Protein 3I1I (pdb70)

InterPro domains:
  IPR000073 Alpha/beta hydrolase fold-1 [PF00561] (41-204)
  IPR008220 Homoserine/serine acetyltransferase MetX-like [MF_00296] (1-367)
  IPR008220 Homoserine/serine acetyltransferase MetX-like [PIRSF000443] (2-372)
  IPR008220 Homoserine/serine acetyltransferase MetX-like [PTHR32268] (7-368)
  IPR029058 Alpha/Beta hydrolase fold [G3DSA:3.40.50.1820] (1-374)
  IPR029058 Alpha/Beta hydrolase fold [SSF53474] (4-368)

Solvent-accessible surface area: 32864 Å² total

Organism: Bacillus anthracis (NCBI:txid1392)

CATH classification: 3.40.50.1820

Nearest PDB structures (foldseek):
  3i1i-assembly1_A  TM=1.002E+00  e=4.577E-73  Bacillus anthracis str. 'Ames Ancestor'
  5jkj-assembly1_B  TM=9.603E-01  e=3.642E-36  uncultured bacterium
  5jkf-assembly1_B  TM=9.586E-01  e=5.225E-36  uncultured bacterium
  2pl5-assembly1_A-2  TM=8.629E-01  e=4.600E-28  Leptospira interrogans
  5w8p-assembly1_B  TM=8.688E-01  e=3.503E-26  Mycobacteroides abscessus ATCC 19977

Sequence (711 aa):
QQIVKKEKFILKEYTFEENGRTIPVQGYETYGTLNRRERSNVILICHYFSATSHAAGKYTAHDEESGWWDGLIGPGKAIDTNQYFVICTDNLCNVQVKNPHVITTGPKSINPKTGDEYADFPVFTFLDVARQCELIKDGIARLHAVGPSAGGIAQQWAVHYPHVERIGVITNPQNPIITSVNVAQNAIEAIRLDPSWKGGKYGEEQPKGLQLANRFNAFDEHFYETTYPRNSIEVEEPYEKVSSLTSFEKEINKLTYRRSIELVDANSWYTAKAVLLHDIAHGFSSLEEEALSNVEANVLIPCKQDLLQPSRYNYKKVDLLQKQGKYAEEVYEIESINGHAGVFDIHHLFEKKVYEEFLNRKVSSFQIVKKEKFILKEYTFENGRTIPVQGYETYGTLNRRERSNVILICHYFSATSHAAGKYTAHDEESGWWDGLIGPGKAIDTNQYFVICTDNLCNVQVKNPHVITTGPKSINPKTGDEYADFPVFTFLDVARQCELIKDGIARLHAVGPSAGGIAQQWAVHYPHVERIGVITNPQNPIITSVNVAQNAIEAIRLDPSWKGGKYGEEQPKGLQLANRFNAFDEHFYETTYPRNSIEVEEPYEKVSSLTSFEKEINKLTYRSIELVDANSWYTAKAVLLHDIAHGFSSSLEEALSNVEANVLIPCKQDLLQPSRYNYKVDLLQKQGKYAEVYEIESINGHAGVFDIHHLFEKKVYEFLNRKVSS

Structure (mmCIF, N/CA/C/O backbone):
data_3I1I
#
_entry.id   3I1I
#
_cell.length_a   123.221
_cell.length_b   123.221
_cell.length_c   295.169
_cell.angle_alpha   90.000
_cell.angle_beta   90.000
_cell.angle_gamma   120.000
#
_symmetry.space_group_name_H-M   'P 61 2 2'
#
loop_
_entity.id
_entity.type
_entity.pdbx_description
1 polymer 'Homoserine O-acetyltransferase'
2 non-polymer 'PHOSPHATE ION'
3 non-polymer 'ACETATE ION'
4 non-polymer GLYCEROL
5 water water
#
loop_
_atom_site.group_PDB
_atom_site.id
_atom_site.type_symbol
_atom_site.label_atom_id
_atom_site.label_alt_id
_atom_site.label_comp_id
_atom_site.label_asym_id
_atom_site.label_entity_id
_atom_site.label_seq_id
_atom_site.pdbx_PDB_ins_code
_atom_site.Cartn_x
_atom_site.Cartn_y
_atom_site.Cartn_z
_atom_site.occupancy
_atom_site.B_iso_or_equiv
_atom_site.auth_seq_id
_atom_site.auth_comp_id
_atom_site.auth_asym_id
_atom_site.auth_atom_id
_atom_site.pdbx_PDB_model_num
ATOM 9 N N . GLN A 1 5 ? 5.466 86.465 34.885 1.00 49.09 2 GLN A N 1
ATOM 10 C CA A GLN A 1 5 ? 4.213 86.127 35.558 0.50 48.55 2 GLN A CA 1
ATOM 11 C CA B GLN A 1 5 ? 4.216 86.067 35.521 0.50 48.56 2 GLN A CA 1
ATOM 12 C C . GLN A 1 5 ? 3.045 86.571 34.688 1.00 47.73 2 GLN A C 1
ATOM 13 O O . GLN A 1 5 ? 3.148 87.571 33.975 1.00 47.64 2 GLN A O 1
ATOM 24 N N . ILE A 1 6 ? 1.933 85.851 34.751 1.00 45.97 3 ILE A N 1
ATOM 25 C CA . ILE A 1 6 ? 0.742 86.269 34.044 1.00 44.33 3 ILE A CA 1
ATOM 26 C C . ILE A 1 6 ? 0.399 87.703 34.427 1.00 42.88 3 ILE A C 1
ATOM 27 O O . ILE A 1 6 ? 0.555 88.097 35.584 1.00 43.59 3 ILE A O 1
ATOM 32 N N . VAL A 1 7 ? -0.028 88.480 33.437 1.00 40.38 4 VAL A N 1
ATOM 33 C CA . VAL A 1 7 ? -0.222 89.901 33.587 1.00 38.26 4 VAL A CA 1
ATOM 34 C C . VAL A 1 7 ? -1.663 90.210 33.969 1.00 37.55 4 VAL A C 1
ATOM 35 O O . VAL A 1 7 ? -2.599 89.631 33.439 1.00 36.46 4 VAL A O 1
ATOM 39 N N . LYS A 1 8 ? -1.830 91.169 34.862 1.00 37.05 5 LYS A N 1
ATOM 40 C CA . LYS A 1 8 ? -3.143 91.534 35.341 1.00 37.54 5 LYS A CA 1
ATOM 41 C C . LYS A 1 8 ? -3.517 92.885 34.767 1.00 35.71 5 LYS A C 1
ATOM 42 O O . LYS A 1 8 ? -2.745 93.819 34.862 1.00 36.51 5 LYS A O 1
ATOM 48 N N . LYS A 1 9 ? -4.685 92.994 34.166 1.00 33.96 6 LYS A N 1
ATOM 49 C CA . LYS A 1 9 ? -5.158 94.276 33.697 1.00 33.30 6 LYS A CA 1
ATOM 50 C C . LYS A 1 9 ? -5.671 95.081 34.882 1.00 33.03 6 LYS A C 1
ATOM 51 O O . LYS A 1 9 ? -6.361 94.548 35.735 1.00 32.97 6 LYS A O 1
ATOM 57 N N . GLU A 1 10 ? -5.325 96.353 34.937 1.00 32.79 7 GLU A N 1
ATOM 58 C CA . GLU A 1 10 ? -5.863 97.263 35.944 1.00 33.38 7 GLU A CA 1
ATOM 59 C C . GLU A 1 10 ? -6.623 98.380 35.254 1.00 33.19 7 GLU A C 1
ATOM 60 O O . GLU A 1 10 ? -6.618 98.508 34.010 1.00 32.34 7 GLU A O 1
ATOM 66 N N . LYS A 1 11 ? -7.232 99.223 36.079 1.00 32.82 8 LYS A N 1
ATOM 67 C CA . LYS A 1 11 ? -8.087 100.291 35.597 1.00 33.04 8 LYS A CA 1
ATOM 68 C C . LYS A 1 11 ? -7.822 101.570 36.392 1.00 32.05 8 LYS A C 1
ATOM 69 O O . LYS A 1 11 ? -7.778 101.534 37.607 1.00 32.88 8 LYS A O 1
ATOM 75 N N . PHE A 1 12 ? -7.636 102.689 35.707 1.00 31.23 9 PHE A N 1
ATOM 76 C CA . PHE A 1 12 ? -7.506 103.992 36.332 1.00 30.34 9 PHE A CA 1
ATOM 77 C C . PHE A 1 12 ? -8.636 104.886 35.850 1.00 30.50 9 PHE A C 1
ATOM 78 O O . PHE A 1 12 ? -8.944 104.915 34.658 1.00 31.02 9 PHE A O 1
ATOM 86 N N . ILE A 1 13 ? -9.253 105.606 36.777 1.00 30.56 10 ILE A N 1
ATOM 87 C CA . ILE A 1 13 ? -10.405 106.471 36.509 1.00 30.30 10 ILE A CA 1
ATOM 88 C C . ILE A 1 13 ? -10.119 107.892 36.920 1.00 30.26 10 ILE A C 1
ATOM 89 O O . ILE A 1 13 ? -9.423 108.120 37.898 1.00 29.58 10 ILE A O 1
ATOM 94 N N . LEU A 1 14 ? -10.633 108.841 36.148 1.00 30.66 11 LEU A N 1
ATOM 95 C CA . LEU A 1 14 ? -10.728 110.234 36.579 1.00 30.94 11 LEU A CA 1
ATOM 96 C C . LEU A 1 14 ? -12.187 110.653 36.446 1.00 31.11 11 LEU A C 1
ATOM 97 O O . LEU A 1 14 ? -12.847 110.390 35.449 1.00 30.72 11 LEU A O 1
ATOM 102 N N . LYS A 1 15 ? -12.697 111.249 37.510 1.00 31.57 12 LYS A N 1
ATOM 103 C CA . LYS A 1 15 ? -14.093 111.612 37.584 1.00 31.52 12 LYS A CA 1
ATOM 104 C C . LYS A 1 15 ? -14.350 112.762 36.630 1.00 31.02 12 LYS A C 1
ATOM 105 O O . LYS A 1 15 ? -15.421 112.853 36.039 1.00 30.12 12 LYS A O 1
ATOM 111 N N . GLU A 1 16 ? -13.367 113.644 36.528 1.00 30.90 13 GLU A N 1
ATOM 112 C CA . GLU A 1 16 ? -13.370 114.682 35.533 1.00 31.76 13 GLU A CA 1
ATOM 113 C C . GLU A 1 16 ? -11.953 114.898 35.025 1.00 31.65 13 GLU A C 1
ATOM 114 O O . GLU A 1 16 ? -11.033 115.104 35.824 1.00 32.33 13 GLU A O 1
ATOM 120 N N . TYR A 1 17 ? -11.779 114.858 33.706 1.00 30.86 14 TYR A N 1
ATOM 121 C CA . TYR A 1 17 ? -10.539 115.262 33.088 1.00 29.90 14 TYR A CA 1
ATOM 122 C C . TYR A 1 17 ? -10.797 116.419 32.087 1.00 30.11 14 TYR A C 1
ATOM 123 O O . TYR A 1 17 ? -11.719 116.378 31.280 1.00 29.98 14 TYR A O 1
ATOM 132 N N . THR A 1 18 ? -9.976 117.458 32.146 1.00 29.84 15 THR A N 1
ATOM 133 C CA . THR A 1 18 ? -10.086 118.547 31.191 1.00 30.18 15 THR A CA 1
ATOM 134 C C . THR A 1 18 ? -9.087 118.393 30.049 1.00 30.49 15 THR A C 1
ATOM 135 O O . THR A 1 18 ? -7.871 118.406 30.245 1.00 30.84 15 THR A O 1
ATOM 139 N N . PHE A 1 19 ? -9.626 118.241 28.853 1.00 30.56 16 PHE A N 1
ATOM 140 C CA . PHE A 1 19 ? -8.823 118.065 27.643 1.00 30.29 16 PHE A CA 1
ATOM 141 C C . PHE A 1 19 ? -8.151 119.396 27.268 1.00 30.57 16 PHE A C 1
ATOM 142 O O . PHE A 1 19 ? -8.599 120.510 27.685 1.00 30.15 16 PHE A O 1
ATOM 150 N N . GLU A 1 20 ? -7.108 119.288 26.452 1.00 30.51 17 GLU A N 1
ATOM 151 C CA A GLU A 1 20 ? -6.358 120.453 26.013 0.50 31.14 17 GLU A CA 1
ATOM 152 C CA B GLU A 1 20 ? -6.360 120.470 26.036 0.50 31.19 17 GLU A CA 1
ATOM 153 C C . GLU A 1 20 ? -7.251 121.488 25.311 1.00 31.22 17 GLU A C 1
ATOM 154 O O . GLU A 1 20 ? -6.986 122.688 25.373 1.00 30.91 17 GLU A O 1
ATOM 165 N N . ASN A 1 21 ? -8.326 121.029 24.652 1.00 31.15 18 ASN A N 1
ATOM 166 C CA . ASN A 1 21 ? -9.283 121.967 24.036 1.00 30.93 18 ASN A CA 1
ATOM 167 C C . ASN A 1 21 ? -10.343 122.479 24.996 1.00 30.86 18 ASN A C 1
ATOM 168 O O . ASN A 1 21 ? -11.257 123.189 24.592 1.00 30.83 18 ASN A O 1
ATOM 173 N N . GLY A 1 22 ? -10.245 122.108 26.263 1.00 30.99 19 GLY A N 1
ATOM 174 C CA . GLY A 1 22 ? -11.102 122.690 27.262 1.00 30.14 19 GLY A CA 1
ATOM 175 C C . GLY A 1 22 ? -12.311 121.878 27.590 1.00 30.19 19 GLY A C 1
ATOM 176 O O . GLY A 1 22 ? -13.009 122.220 28.522 1.00 31.05 19 GLY A O 1
ATOM 177 N N . ARG A 1 23 ? -12.599 120.815 26.856 1.00 29.71 20 ARG A N 1
ATOM 178 C CA . ARG A 1 23 ? -13.751 119.981 27.194 1.00 29.94 20 ARG A CA 1
ATOM 179 C C . ARG A 1 23 ? -13.465 119.163 28.491 1.00 30.24 20 ARG A C 1
ATOM 180 O O . ARG A 1 23 ? -12.343 118.673 28.677 1.00 30.45 20 ARG A O 1
ATOM 188 N N . THR A 1 24 ? -14.459 119.042 29.388 1.00 29.48 21 THR A N 1
ATOM 189 C CA . THR A 1 24 ? -14.281 118.283 30.624 1.00 28.98 21 THR A CA 1
ATOM 190 C C . THR A 1 24 ? -15.262 117.120 30.682 1.00 28.87 21 THR A C 1
ATOM 191 O O . THR A 1 24 ? -16.461 117.337 30.606 1.00 30.19 21 THR A O 1
ATOM 195 N N . ILE A 1 25 ? -14.756 115.886 30.764 1.00 27.55 22 ILE A N 1
ATOM 196 C CA . ILE A 1 25 ? -15.611 114.717 30.876 1.00 26.84 22 ILE A CA 1
ATOM 197 C C . ILE A 1 25 ? -14.911 113.707 31.789 1.00 26.97 22 ILE A C 1
ATOM 198 O O . ILE A 1 25 ? -13.713 113.822 32.025 1.00 26.89 22 ILE A O 1
ATOM 203 N N . PRO A 1 26 ? -15.663 112.759 32.360 1.00 26.81 23 PRO A N 1
ATOM 204 C CA . PRO A 1 26 ? -15.027 111.604 33.004 1.00 26.25 23 PRO A CA 1
ATOM 205 C C . PRO A 1 26 ? -14.290 110.705 31.989 1.00 26.11 23 PRO A C 1
ATOM 206 O O . PRO A 1 26 ? -14.782 110.467 30.878 1.00 24.44 23 PRO A O 1
ATOM 210 N N . VAL A 1 27 ? -13.152 110.173 32.412 1.00 26.00 24 VAL A N 1
ATOM 211 C CA . VAL A 1 27 ? -12.361 109.268 31.588 1.00 26.24 24 VAL A CA 1
ATOM 212 C C . VAL A 1 27 ? -11.880 108.074 32.415 1.00 26.98 24 VAL A C 1
ATOM 213 O O . VAL A 1 27 ? -11.746 108.172 33.631 1.00 27.45 24 VAL A O 1
ATOM 217 N N . GLN A 1 28 ? -11.617 106.964 31.738 1.00 27.04 25 GLN A N 1
ATOM 218 C CA . GLN A 1 28 ? -10.965 105.797 32.326 1.00 27.18 25 GLN A CA 1
ATOM 219 C C . GLN A 1 28 ? -9.852 105.360 31.379 1.00 27.05 25 GLN A C 1
ATOM 220 O O . GLN A 1 28 ? -9.850 105.708 30.211 1.00 26.51 25 GLN A O 1
ATOM 234 N N . GLY A 1 30 ? -7.207 101.820 30.882 1.00 23.88 27 GLY A N 1
ATOM 235 C CA . GLY A 1 30 ? -6.660 100.547 31.320 1.00 23.91 27 GLY A CA 1
ATOM 236 C C . GLY A 1 30 ? -5.164 100.635 31.431 1.00 23.12 27 GLY A C 1
ATOM 237 O O . GLY A 1 30 ? -4.567 101.463 30.799 1.00 23.71 27 GLY A O 1
ATOM 238 N N . TYR A 1 31 ? -4.545 99.795 32.239 1.00 22.95 28 TYR A N 1
ATOM 239 C CA . TYR A 1 31 ? -3.088 99.716 32.221 1.00 22.85 28 TYR A CA 1
ATOM 240 C C . TYR A 1 31 ? -2.638 98.392 32.778 1.00 22.92 28 TYR A C 1
ATOM 241 O O . TYR A 1 31 ? -3.453 97.611 33.275 1.00 23.49 28 TYR A O 1
ATOM 250 N N . GLU A 1 32 ? -1.342 98.138 32.684 1.00 21.65 29 GLU A N 1
ATOM 251 C CA . GLU A 1 32 ? -0.803 96.916 33.204 1.00 21.73 29 GLU A CA 1
ATOM 252 C C . GLU A 1 32 ? 0.656 97.162 33.484 1.00 21.95 29 GLU A C 1
ATOM 253 O O . GLU A 1 32 ? 1.218 98.080 32.914 1.00 22.42 29 GLU A O 1
ATOM 259 N N . THR A 1 33 ? 1.254 96.374 34.378 1.00 22.42 30 THR A N 1
ATOM 260 C CA . THR A 1 33 ? 2.630 96.593 34.842 1.00 22.31 30 THR A CA 1
ATOM 261 C C . THR A 1 33 ? 3.379 95.267 34.871 1.00 23.03 30 THR A C 1
ATOM 262 O O . THR A 1 33 ? 2.784 94.204 34.950 1.00 23.34 30 THR A O 1
ATOM 266 N N . TYR A 1 34 ? 4.697 95.344 34.806 1.00 23.61 31 TYR A N 1
ATOM 267 C CA . TYR A 1 34 ? 5.556 94.191 34.836 1.00 23.95 31 TYR A CA 1
ATOM 268 C C . TYR A 1 34 ? 6.747 94.521 35.739 1.00 24.57 31 TYR A C 1
ATOM 269 O O . TYR A 1 34 ? 7.162 95.670 35.839 1.00 24.31 31 TYR A O 1
ATOM 278 N N . GLY A 1 35 ? 7.308 93.503 36.393 1.00 24.85 32 GLY A N 1
ATOM 279 C CA . GLY A 1 35 ? 8.395 93.737 37.352 1.00 24.62 32 GLY A CA 1
ATOM 280 C C . GLY A 1 35 ? 7.924 94.342 38.672 1.00 24.72 32 GLY A C 1
ATOM 281 O O . GLY A 1 35 ? 6.731 94.378 38.966 1.00 24.24 32 GLY A O 1
ATOM 282 N N . THR A 1 36 ? 8.884 94.845 39.441 1.00 24.95 33 THR A N 1
ATOM 283 C CA . THR A 1 36 ? 8.665 95.265 40.806 1.00 25.28 33 THR A CA 1
ATOM 284 C C . THR A 1 36 ? 9.179 96.675 41.046 1.00 25.46 33 THR A C 1
ATOM 285 O O . THR A 1 36 ? 10.336 96.999 40.748 1.00 25.29 33 THR A O 1
ATOM 289 N N . LEU A 1 37 ? 8.330 97.504 41.629 1.00 25.64 34 LEU A N 1
ATOM 290 C CA . LEU A 1 37 ? 8.711 98.854 41.981 1.00 26.26 34 LEU A CA 1
ATOM 291 C C . LEU A 1 37 ? 9.722 98.806 43.133 1.00 27.29 34 LEU A C 1
ATOM 292 O O . LEU A 1 37 ? 9.509 98.122 44.097 1.00 27.45 34 LEU A O 1
ATOM 297 N N . ASN A 1 38 ? 10.847 99.494 43.024 1.00 28.70 35 ASN A N 1
ATOM 298 C CA . ASN A 1 38 ? 11.848 99.473 44.100 1.00 29.17 35 ASN A CA 1
ATOM 299 C C . ASN A 1 38 ? 11.469 100.476 45.227 1.00 30.42 35 ASN A C 1
ATOM 300 O O . ASN A 1 38 ? 10.521 101.257 45.074 1.00 30.90 35 ASN A O 1
ATOM 305 N N . ARG A 1 39 ? 12.181 100.464 46.350 1.00 31.60 36 ARG A N 1
ATOM 306 C CA A ARG A 1 39 ? 11.747 101.229 47.534 0.50 32.25 36 ARG A CA 1
ATOM 307 C CA B ARG A 1 39 ? 11.747 101.211 47.521 0.50 32.14 36 ARG A CA 1
ATOM 308 C C . ARG A 1 39 ? 11.769 102.709 47.238 1.00 32.20 36 ARG A C 1
ATOM 309 O O . ARG A 1 39 ? 10.887 103.444 47.665 1.00 31.83 36 ARG A O 1
ATOM 324 N N . GLU A 1 40 ? 12.761 103.132 46.471 1.00 32.20 37 GLU A N 1
ATOM 325 C CA . GLU A 1 40 ? 12.921 104.517 46.125 1.00 32.45 37 GLU A CA 1
ATOM 326 C C . GLU A 1 40 ? 11.982 104.917 44.962 1.00 31.32 37 GLU A C 1
ATOM 327 O O . GLU A 1 40 ? 11.838 106.106 44.667 1.00 30.79 37 GLU A O 1
ATOM 333 N N . ARG A 1 41 ? 11.353 103.942 44.307 1.00 29.29 38 ARG A N 1
ATOM 334 C CA . ARG A 1 41 ? 10.509 104.217 43.164 1.00 28.80 38 ARG A CA 1
ATOM 335 C C . ARG A 1 41 ? 11.296 104.911 42.035 1.00 27.76 38 ARG A C 1
ATOM 336 O O . ARG A 1 41 ? 10.807 105.818 41.366 1.00 27.44 38 ARG A O 1
ATOM 344 N N . SER A 1 42 ? 12.530 104.484 41.868 1.00 26.97 39 SER A N 1
ATOM 345 C CA . SER A 1 42 ? 13.453 105.073 40.912 1.00 26.29 39 SER A CA 1
ATOM 346 C C . SER A 1 42 ? 13.661 104.191 39.689 1.00 25.31 39 SER A C 1
ATOM 347 O O . SER A 1 42 ? 14.482 104.519 38.843 1.00 26.39 39 SER A O 1
ATOM 350 N N . ASN A 1 43 ? 12.943 103.086 39.585 1.00 24.01 40 ASN A N 1
ATOM 351 C CA . ASN A 1 43 ? 13.156 102.143 38.477 1.00 23.21 40 ASN A CA 1
ATOM 352 C C . ASN A 1 43 ? 11.947 101.998 37.527 1.00 22.08 40 ASN A C 1
ATOM 353 O O . ASN A 1 43 ? 11.702 100.933 36.966 1.00 21.22 40 ASN A O 1
ATOM 358 N N . VAL A 1 44 ? 11.202 103.078 37.346 1.00 21.61 41 VAL A N 1
ATOM 359 C CA . VAL A 1 44 ? 9.990 103.034 36.522 1.00 21.33 41 VAL A CA 1
ATOM 360 C C . VAL A 1 44 ? 10.232 103.439 35.060 1.00 21.43 41 VAL A C 1
ATOM 361 O O . VAL A 1 44 ? 10.810 104.497 34.779 1.00 21.40 41 VAL A O 1
ATOM 365 N N . ILE A 1 45 ? 9.768 102.589 34.145 1.00 21.55 42 ILE A N 1
ATOM 366 C CA . ILE A 1 45 ? 9.785 102.863 32.710 1.00 21.30 42 ILE A CA 1
ATOM 367 C C . ILE A 1 45 ? 8.356 102.845 32.207 1.00 21.73 42 ILE A C 1
ATOM 368 O O . ILE A 1 45 ? 7.651 101.860 32.390 1.00 23.46 42 ILE A O 1
ATOM 373 N N . LEU A 1 46 ? 7.917 103.932 31.601 1.00 21.51 43 LEU A N 1
ATOM 374 C CA . LEU A 1 46 ? 6.588 103.999 31.017 1.00 21.59 43 LEU A CA 1
ATOM 375 C C . LEU A 1 46 ? 6.712 103.740 29.527 1.00 21.30 43 LEU A C 1
ATOM 376 O O . LEU A 1 46 ? 7.530 104.370 28.885 1.00 20.81 43 LEU A O 1
ATOM 381 N N . ILE A 1 47 ? 5.944 102.773 29.016 1.00 21.66 44 ILE A N 1
ATOM 382 C CA . ILE A 1 47 ? 5.867 102.398 27.599 1.00 21.32 44 ILE A CA 1
ATOM 383 C C . ILE A 1 47 ? 4.533 102.912 27.062 1.00 21.22 44 ILE A C 1
ATOM 384 O O . ILE A 1 47 ? 3.486 102.738 27.684 1.00 19.76 44 ILE A O 1
ATOM 389 N N . CYS A 1 48 ? 4.557 103.528 25.892 1.00 21.59 45 CYS A N 1
ATOM 390 C CA . CYS A 1 48 ? 3.351 104.056 25.276 1.00 22.04 45 CYS A CA 1
ATOM 391 C C . CYS A 1 48 ? 3.079 103.288 23.996 1.00 22.21 45 CYS A C 1
ATOM 392 O O . CYS A 1 48 ? 4.012 103.021 23.225 1.00 21.84 45 CYS A O 1
ATOM 395 N N . HIS A 1 49 ? 1.811 102.975 23.747 1.00 21.96 46 HIS A N 1
ATOM 396 C CA . HIS A 1 49 ? 1.451 102.128 22.618 1.00 22.16 46 HIS A CA 1
ATOM 397 C C . HIS A 1 49 ? 1.146 102.864 21.304 1.00 22.56 46 HIS A C 1
ATOM 398 O O . HIS A 1 49 ? 0.867 104.058 21.299 1.00 23.04 46 HIS A O 1
ATOM 405 N N . TYR A 1 50 ? 1.256 102.142 20.196 1.00 22.87 47 TYR A N 1
ATOM 406 C CA . TYR A 1 50 ? 1.086 102.731 18.870 1.00 23.52 47 TYR A CA 1
ATOM 407 C C . TYR A 1 50 ? -0.383 102.632 18.409 1.00 24.40 47 TYR A C 1
ATOM 408 O O . TYR A 1 50 ? -1.208 102.024 19.085 1.00 23.72 47 TYR A O 1
ATOM 417 N N . PHE A 1 51 ? -0.647 103.238 17.244 1.00 25.62 48 PHE A N 1
ATOM 418 C CA . PHE A 1 51 ? -2.000 103.521 16.684 1.00 26.29 48 PHE A CA 1
ATOM 419 C C . PHE A 1 51 ? -3.069 102.492 17.014 1.00 25.79 48 PHE A C 1
ATOM 420 O O . PHE A 1 51 ? -4.032 102.797 17.694 1.00 26.80 48 PHE A O 1
ATOM 428 N N . SER A 1 52 ? -2.895 101.283 16.523 1.00 24.95 49 SER A N 1
ATOM 429 C CA . SER A 1 52 ? -3.932 100.241 16.627 1.00 25.33 49 SER A CA 1
ATOM 430 C C . SER A 1 52 ? -3.738 99.259 17.789 1.00 23.64 49 SER A C 1
ATOM 431 O O . SER A 1 52 ? -4.516 98.319 17.906 1.00 23.46 49 SER A O 1
ATOM 434 N N . ALA A 1 53 ? -2.721 99.470 18.619 1.00 22.48 50 ALA A N 1
ATOM 435 C CA . ALA A 1 53 ? -2.406 98.556 19.747 1.00 21.68 50 ALA A CA 1
ATOM 436 C C . ALA A 1 53 ? -3.152 98.914 21.047 1.00 21.54 50 ALA A C 1
ATOM 437 O O . ALA A 1 53 ? -4.183 99.580 21.016 1.00 21.71 50 ALA A O 1
ATOM 439 N N . THR A 1 54 ? -2.619 98.450 22.177 1.00 21.85 51 THR A N 1
ATOM 440 C CA . THR A 1 54 ? -3.241 98.524 23.492 1.00 21.67 51 THR A CA 1
ATOM 441 C C . THR A 1 54 ? -2.138 98.549 24.563 1.00 22.01 51 THR A C 1
ATOM 442 O O . THR A 1 54 ? -0.956 98.493 24.241 1.00 21.46 51 THR A O 1
ATOM 446 N N . SER A 1 55 ? -2.541 98.565 25.835 1.00 22.41 52 SER A N 1
ATOM 447 C CA . SER A 1 55 ? -1.609 98.519 26.962 1.00 23.29 52 SER A CA 1
ATOM 448 C C . SER A 1 55 ? -0.727 97.242 27.006 1.00 23.04 52 SER A C 1
ATOM 449 O O . SER A 1 55 ? 0.273 97.197 27.721 1.00 22.55 52 SER A O 1
ATOM 452 N N . HIS A 1 56 ? -1.106 96.224 26.239 1.00 23.15 53 HIS A N 1
ATOM 453 C CA . HIS A 1 56 ? -0.448 94.918 26.283 1.00 23.75 53 HIS A CA 1
ATOM 454 C C . HIS A 1 56 ? 0.886 94.899 25.569 1.00 23.40 53 HIS A C 1
ATOM 455 O O . HIS A 1 56 ? 1.044 94.308 24.513 1.00 23.18 53 HIS A O 1
ATOM 462 N N . ALA A 1 57 ? 1.848 95.579 26.166 1.00 23.56 54 ALA A N 1
ATOM 463 C CA . ALA A 1 57 ? 3.183 95.682 25.609 1.00 23.35 54 ALA A CA 1
ATOM 464 C C . ALA A 1 57 ? 3.984 94.385 25.766 1.00 23.40 54 ALA A C 1
ATOM 465 O O . ALA A 1 57 ? 4.933 94.167 25.036 1.00 23.14 54 ALA A O 1
ATOM 467 N N . ALA A 1 58 ? 3.648 93.567 26.759 1.00 24.17 55 ALA A N 1
ATOM 468 C CA . ALA A 1 58 ? 4.423 92.332 27.019 1.00 24.86 55 ALA A CA 1
ATOM 469 C C . ALA A 1 58 ? 3.616 91.269 27.751 1.00 25.27 55 ALA A C 1
ATOM 470 O O . ALA A 1 58 ? 2.541 91.519 28.327 1.00 24.44 55 ALA A O 1
ATOM 472 N N . GLY A 1 59 ? 4.128 90.047 27.666 1.00 26.87 56 GLY A N 1
ATOM 473 C CA . GLY A 1 59 ? 3.581 88.935 28.420 1.00 26.80 56 GLY A CA 1
ATOM 474 C C . GLY A 1 59 ? 2.237 88.506 27.893 1.00 27.30 56 GLY A C 1
ATOM 475 O O . GLY A 1 59 ? 1.911 88.750 26.721 1.00 25.67 56 GLY A O 1
ATOM 476 N N . LYS A 1 60 ? 1.494 87.824 28.775 1.00 28.45 57 LYS A N 1
ATOM 477 C CA . LYS A 1 60 ? 0.203 87.224 28.436 1.00 29.54 57 LYS A CA 1
ATOM 478 C C . LYS A 1 60 ? -0.766 87.356 29.571 1.00 29.90 57 LYS A C 1
ATOM 479 O O . LYS A 1 60 ? -0.368 87.380 30.737 1.00 29.43 57 LYS A O 1
ATOM 485 N N . TYR A 1 61 ? -2.044 87.402 29.210 1.00 31.16 58 TYR A N 1
ATOM 486 C CA . TYR A 1 61 ? -3.128 87.504 30.166 1.00 32.45 58 TYR A CA 1
ATOM 487 C C . TYR A 1 61 ? -3.596 86.118 30.679 1.00 33.56 58 TYR A C 1
ATOM 488 O O . TYR A 1 61 ? -4.177 86.025 31.746 1.00 33.84 58 TYR A O 1
ATOM 497 N N . THR A 1 62 ? -3.396 85.066 29.901 1.00 35.17 59 THR A N 1
ATOM 498 C CA . THR A 1 62 ? -3.606 83.675 30.381 1.00 36.44 59 THR A CA 1
ATOM 499 C C . THR A 1 62 ? -2.469 82.863 29.796 1.00 38.13 59 THR A C 1
ATOM 500 O O . THR A 1 62 ? -1.858 83.268 28.789 1.00 38.37 59 THR A O 1
ATOM 504 N N . ALA A 1 63 ? -2.174 81.718 30.388 1.00 40.07 60 ALA A N 1
ATOM 505 C CA . ALA A 1 63 ? -1.090 80.888 29.852 1.00 41.60 60 ALA A CA 1
ATOM 506 C C . ALA A 1 63 ? -1.471 80.234 28.516 1.00 42.92 60 ALA A C 1
ATOM 507 O O . ALA A 1 63 ? -0.615 79.700 27.837 1.00 44.04 60 ALA A O 1
ATOM 509 N N . HIS A 1 64 ? -2.730 80.306 28.105 1.00 44.47 61 HIS A N 1
ATOM 510 C CA . HIS A 1 64 ? -3.120 79.760 26.799 1.00 45.60 61 HIS A CA 1
ATOM 511 C C . HIS A 1 64 ? -3.279 80.839 25.727 1.00 45.56 61 HIS A C 1
ATOM 512 O O . HIS A 1 64 ? -3.875 80.578 24.683 1.00 45.00 61 HIS A O 1
ATOM 519 N N . ASP A 1 65 ? -2.756 82.043 25.980 1.00 45.72 62 ASP A N 1
ATOM 520 C CA . ASP A 1 65 ? -2.754 83.098 24.954 1.00 45.38 62 ASP A CA 1
ATOM 521 C C . ASP A 1 65 ? -1.856 82.663 23.802 1.00 45.08 62 ASP A C 1
ATOM 522 O O . ASP A 1 65 ? -0.698 82.310 23.999 1.00 44.40 62 ASP A O 1
ATOM 527 N N . GLU A 1 66 ? -2.386 82.738 22.592 1.00 45.50 63 GLU A N 1
ATOM 528 C CA . GLU A 1 66 ? -1.636 82.360 21.395 1.00 46.28 63 GLU A CA 1
ATOM 529 C C . GLU A 1 66 ? -0.395 83.228 21.276 1.00 45.16 63 GLU A C 1
ATOM 530 O O . GLU A 1 66 ? 0.704 82.728 21.037 1.00 45.70 63 GLU A O 1
ATOM 536 N N . GLU A 1 67 ? -0.604 84.534 21.451 1.00 43.35 64 GLU A N 1
ATOM 537 C CA . GLU A 1 67 ? 0.422 85.561 21.293 1.00 41.74 64 GLU A CA 1
ATOM 538 C C . GLU A 1 67 ? 0.734 86.280 22.590 1.00 39.22 64 GLU A C 1
ATOM 539 O O . GLU A 1 67 ? -0.045 86.237 23.552 1.00 38.50 64 GLU A O 1
ATOM 545 N N . SER A 1 68 ? 1.891 86.935 22.589 1.00 36.45 65 SER A N 1
ATOM 546 C CA . SER A 1 68 ? 2.317 87.825 23.636 1.00 34.36 65 SER A CA 1
ATOM 547 C C . SER A 1 68 ? 2.151 89.274 23.199 1.00 32.24 65 SER A C 1
ATOM 548 O O . SER A 1 68 ? 1.851 89.555 22.073 1.00 31.67 65 SER A O 1
ATOM 551 N N . GLY A 1 69 ? 2.385 90.188 24.119 1.00 30.56 66 GLY A N 1
ATOM 552 C CA . GLY A 1 69 ? 2.222 91.602 23.862 1.00 29.27 66 GLY A CA 1
ATOM 553 C C . GLY A 1 69 ? 3.174 92.140 22.825 1.00 27.56 66 GLY A C 1
ATOM 554 O O . GLY A 1 69 ? 4.190 91.549 22.523 1.00 27.19 66 GLY A O 1
ATOM 555 N N . TRP A 1 70 ? 2.847 93.308 22.321 1.00 26.07 67 TRP A N 1
ATOM 556 C CA . TRP A 1 70 ? 3.417 93.785 21.058 1.00 24.40 67 TRP A CA 1
ATOM 557 C C . TRP A 1 70 ? 4.929 94.141 21.068 1.00 24.90 67 TRP A C 1
ATOM 558 O O . TRP A 1 70 ? 5.548 94.265 20.007 1.00 26.03 67 TRP A O 1
ATOM 569 N N . TRP A 1 71 ? 5.522 94.303 22.244 1.00 25.21 68 TRP A N 1
ATOM 570 C CA . TRP A 1 71 ? 6.971 94.539 22.380 1.00 25.04 68 TRP A CA 1
ATOM 571 C C . TRP A 1 71 ? 7.599 93.498 23.305 1.00 25.27 68 TRP A C 1
ATOM 572 O O . TRP A 1 71 ? 8.610 93.770 23.990 1.00 26.27 68 TRP A O 1
ATOM 583 N N . ASP A 1 72 ? 7.038 92.290 23.284 1.00 25.16 69 ASP A N 1
ATOM 584 C CA . ASP A 1 72 ? 7.448 91.236 24.215 1.00 25.23 69 ASP A CA 1
ATOM 585 C C . ASP A 1 72 ? 8.921 90.914 24.107 1.00 25.21 69 ASP A C 1
ATOM 586 O O . ASP A 1 72 ? 9.580 90.653 25.117 1.00 25.58 69 ASP A O 1
ATOM 591 N N . GLY A 1 73 ? 9.456 90.945 22.891 1.00 25.27 70 GLY A N 1
ATOM 592 C CA . GLY A 1 73 ? 10.864 90.677 22.690 1.00 25.14 70 GLY A CA 1
ATOM 593 C C . GLY A 1 73 ? 11.820 91.631 23.387 1.00 25.87 70 GLY A C 1
ATOM 594 O O . GLY A 1 73 ? 12.970 91.274 23.617 1.00 26.12 70 GLY A O 1
ATOM 595 N N . LEU A 1 74 ? 11.374 92.861 23.670 1.00 26.78 71 LEU A N 1
ATOM 596 C CA . LEU A 1 74 ? 12.203 93.876 24.361 1.00 26.80 71 LEU A CA 1
ATOM 597 C C . LEU A 1 74 ? 12.032 93.855 25.864 1.00 26.39 71 LEU A C 1
ATOM 598 O O . LEU A 1 74 ? 12.913 94.310 26.585 1.00 26.79 71 LEU A O 1
ATOM 603 N N . ILE A 1 75 ? 10.854 93.434 26.322 1.00 26.15 72 ILE A N 1
ATOM 604 C CA . ILE A 1 75 ? 10.484 93.585 27.710 1.00 25.98 72 ILE A CA 1
ATOM 605 C C . ILE A 1 75 ? 10.372 92.233 28.373 1.00 26.70 72 ILE A C 1
ATOM 606 O O . ILE A 1 75 ? 9.543 91.419 27.958 1.00 27.22 72 ILE A O 1
ATOM 611 N N . GLY A 1 76 ? 11.169 92.018 29.420 1.00 26.83 73 GLY A N 1
ATOM 612 C CA . GLY A 1 76 ? 11.040 90.852 30.285 1.00 26.94 73 GLY A CA 1
ATOM 613 C C . GLY A 1 76 ? 12.354 90.513 30.985 1.00 27.63 73 GLY A C 1
ATOM 614 O O . GLY A 1 76 ? 13.346 91.234 30.837 1.00 27.17 73 GLY A O 1
ATOM 615 N N . PRO A 1 77 ? 12.379 89.386 31.728 1.00 27.98 74 PRO A N 1
ATOM 616 C CA . PRO A 1 77 ? 13.536 88.946 32.511 1.00 28.18 74 PRO A CA 1
ATOM 617 C C . PRO A 1 77 ? 14.750 88.782 31.643 1.00 28.25 74 PRO A C 1
ATOM 618 O O . PRO A 1 77 ? 14.698 88.068 30.658 1.00 28.54 74 PRO A O 1
ATOM 622 N N . GLY A 1 78 ? 15.829 89.475 31.979 1.00 28.35 75 GLY A N 1
ATOM 623 C CA . GLY A 1 78 ? 17.036 89.394 31.171 1.00 28.36 75 GLY A CA 1
ATOM 624 C C . GLY A 1 78 ? 16.993 90.056 29.802 1.00 28.54 75 GLY A C 1
ATOM 625 O O . GLY A 1 78 ? 17.951 89.967 29.079 1.00 28.05 75 GLY A O 1
ATOM 626 N N . LYS A 1 79 ? 15.904 90.741 29.454 1.00 29.06 76 LYS A N 1
ATOM 627 C CA . LYS A 1 79 ? 15.794 91.403 28.159 1.00 29.32 76 LYS A CA 1
ATOM 628 C C . LYS A 1 79 ? 16.283 92.863 28.216 1.00 28.81 76 LYS A C 1
ATOM 629 O O . LYS A 1 79 ? 16.702 93.361 29.259 1.00 28.45 76 LYS A O 1
ATOM 635 N N . ALA A 1 80 ? 16.220 93.552 27.084 1.00 28.19 77 ALA A N 1
ATOM 636 C CA . ALA A 1 80 ? 16.802 94.888 26.977 1.00 27.94 77 ALA A CA 1
ATOM 637 C C . ALA A 1 80 ? 16.178 95.861 27.973 1.00 27.10 77 ALA A C 1
ATOM 638 O O . ALA A 1 80 ? 16.851 96.744 28.467 1.00 26.80 77 ALA A O 1
ATOM 640 N N . ILE A 1 81 ? 14.864 95.737 28.159 1.00 26.63 78 ILE A N 1
ATOM 641 C CA . ILE A 1 81 ? 14.118 96.437 29.193 1.00 25.64 78 ILE A CA 1
ATOM 642 C C . ILE A 1 81 ? 13.834 95.330 30.200 1.00 25.73 78 ILE A C 1
ATOM 643 O O . ILE A 1 81 ? 12.846 94.590 30.115 1.00 25.47 78 ILE A O 1
ATOM 648 N N . ASP A 1 82 ? 14.765 95.193 31.120 1.00 26.06 79 ASP A N 1
ATOM 649 C CA . ASP A 1 82 ? 14.837 94.051 32.010 1.00 26.62 79 ASP A CA 1
ATOM 650 C C . ASP A 1 82 ? 13.882 94.181 33.212 1.00 26.88 79 ASP A C 1
ATOM 651 O O . ASP A 1 82 ? 14.114 94.973 34.140 1.00 26.77 79 ASP A O 1
ATOM 656 N N . THR A 1 83 ? 12.823 93.388 33.202 1.00 27.38 80 THR A N 1
ATOM 657 C CA . THR A 1 83 ? 11.853 93.392 34.300 1.00 28.19 80 THR A CA 1
ATOM 658 C C . THR A 1 83 ? 12.368 92.786 35.640 1.00 29.10 80 THR A C 1
ATOM 659 O O . THR A 1 83 ? 11.686 92.910 36.659 1.00 29.15 80 THR A O 1
ATOM 663 N N . ASN A 1 84 ? 13.559 92.175 35.671 1.00 29.61 81 ASN A N 1
ATOM 664 C CA . ASN A 1 84 ? 14.200 91.883 36.970 1.00 30.34 81 ASN A CA 1
ATOM 665 C C . ASN A 1 84 ? 14.770 93.148 37.584 1.00 30.69 81 ASN A C 1
ATOM 666 O O . ASN A 1 84 ? 15.197 93.146 38.722 1.00 31.58 81 ASN A O 1
ATOM 671 N N . GLN A 1 85 ? 14.811 94.226 36.825 1.00 31.51 82 GLN A N 1
ATOM 672 C CA . GLN A 1 85 ? 15.420 95.469 37.291 1.00 31.26 82 GLN A CA 1
ATOM 673 C C . GLN A 1 85 ? 14.484 96.655 37.267 1.00 29.74 82 GLN A C 1
ATOM 674 O O . GLN A 1 85 ? 14.569 97.526 38.124 1.00 30.74 82 GLN A O 1
ATOM 680 N N . TYR A 1 86 ? 13.577 96.696 36.299 1.00 27.86 83 TYR A N 1
ATOM 681 C CA . TYR A 1 86 ? 12.699 97.847 36.130 1.00 26.39 83 TYR A CA 1
ATOM 682 C C . TYR A 1 86 ? 11.228 97.496 36.399 1.00 26.06 83 TYR A C 1
ATOM 683 O O . TYR A 1 86 ? 10.776 96.357 36.201 1.00 24.98 83 TYR A O 1
ATOM 692 N N . PHE A 1 87 ? 10.487 98.500 36.849 1.00 24.98 84 PHE A N 1
ATOM 693 C CA . PHE A 1 87 ? 9.051 98.385 36.976 1.00 24.15 84 PHE A CA 1
ATOM 694 C C . PHE A 1 87 ? 8.492 99.045 35.721 1.00 23.84 84 PHE A C 1
ATOM 695 O O . PHE A 1 87 ? 8.648 100.253 35.535 1.00 24.33 84 PHE A O 1
ATOM 703 N N . VAL A 1 88 ? 7.840 98.273 34.861 1.00 23.29 85 VAL A N 1
ATOM 704 C CA . VAL A 1 88 ? 7.412 98.773 33.557 1.00 22.73 85 VAL A CA 1
ATOM 705 C C . VAL A 1 88 ? 5.906 98.954 33.519 1.00 22.93 85 VAL A C 1
ATOM 706 O O . VAL A 1 88 ? 5.183 98.060 33.940 1.00 22.94 85 VAL A O 1
ATOM 710 N N . ILE A 1 89 ? 5.434 100.117 33.040 1.00 22.55 86 ILE A N 1
ATOM 711 C CA . ILE A 1 89 ? 4.000 100.404 32.944 1.00 22.68 86 ILE A CA 1
ATOM 712 C C . ILE A 1 89 ? 3.612 100.699 31.494 1.00 23.04 86 ILE A C 1
ATOM 713 O O . ILE A 1 89 ? 4.371 101.295 30.737 1.00 22.24 86 ILE A O 1
ATOM 718 N N . CYS A 1 90 ? 2.407 100.302 31.117 1.00 23.89 87 CYS A N 1
ATOM 719 C CA . CYS A 1 90 ? 1.864 100.641 29.821 1.00 24.05 87 CYS A CA 1
ATOM 720 C C . CYS A 1 90 ? 0.379 100.808 29.962 1.00 23.63 87 CYS A C 1
ATOM 721 O O . CYS A 1 90 ? -0.252 100.037 30.658 1.00 24.33 87 CYS A O 1
ATOM 724 N N . THR A 1 91 ? -0.178 101.775 29.257 1.00 23.27 88 THR A N 1
ATOM 725 C CA . THR A 1 91 ? -1.569 102.173 29.409 1.00 23.17 88 THR A CA 1
ATOM 726 C C . THR A 1 91 ? -2.314 102.151 28.066 1.00 23.42 88 THR A C 1
ATOM 727 O O . THR A 1 91 ? -1.698 102.274 27.013 1.00 23.62 88 THR A O 1
ATOM 731 N N . ASP A 1 92 ? -3.637 102.023 28.103 1.00 23.09 89 ASP A N 1
ATOM 732 C CA . ASP A 1 92 ? -4.443 102.158 26.903 1.00 23.33 89 ASP A CA 1
ATOM 733 C C . ASP A 1 92 ? -4.658 103.652 26.551 1.00 23.30 89 ASP A C 1
ATOM 734 O O . ASP A 1 92 ? -5.043 104.433 27.394 1.00 23.50 89 ASP A O 1
ATOM 739 N N . ASN A 1 93 ? -4.482 104.014 25.287 1.00 22.91 90 ASN A N 1
ATOM 740 C CA . ASN A 1 93 ? -4.713 105.366 24.826 1.00 22.54 90 ASN A CA 1
ATOM 741 C C . ASN A 1 93 ? -6.204 105.697 24.745 1.00 22.59 90 ASN A C 1
ATOM 742 O O . ASN A 1 93 ? -7.049 104.804 24.521 1.00 22.07 90 ASN A O 1
ATOM 747 N N . LEU A 1 94 ? -6.537 106.970 24.940 1.00 22.55 91 LEU A N 1
ATOM 748 C CA . LEU A 1 94 ? -7.888 107.470 24.585 1.00 23.70 91 LEU A CA 1
ATOM 749 C C . LEU A 1 94 ? -8.329 107.047 23.134 1.00 23.09 91 LEU A C 1
ATOM 750 O O . LEU A 1 94 ? -7.487 106.914 22.231 1.00 22.16 91 LEU A O 1
ATOM 755 N N . CYS A 1 95 ? -9.629 106.855 22.947 1.00 22.46 92 CYS A N 1
ATOM 756 C CA . CYS A 1 95 ? -10.191 106.399 21.687 1.00 23.12 92 CYS A CA 1
ATOM 757 C C . CYS A 1 95 ? -9.502 105.151 21.109 1.00 24.03 92 CYS A C 1
ATOM 758 O O . CYS A 1 95 ? -9.368 105.022 19.876 1.00 22.95 92 CYS A O 1
ATOM 761 N N . ASN A 1 96 ? -9.093 104.229 21.990 1.00 24.35 93 ASN A N 1
ATOM 762 C CA . ASN A 1 96 ? -8.422 103.031 21.542 1.00 25.26 93 ASN A CA 1
ATOM 763 C C . ASN A 1 96 ? -9.294 102.397 20.474 1.00 26.24 93 ASN A C 1
ATOM 764 O O . ASN A 1 96 ? -10.509 102.295 20.659 1.00 27.18 93 ASN A O 1
ATOM 769 N N . VAL A 1 97 ? -8.697 101.994 19.362 1.00 27.24 94 VAL A N 1
ATOM 770 C CA . VAL A 1 97 ? -9.492 101.518 18.228 1.00 28.87 94 VAL A CA 1
ATOM 771 C C . VAL A 1 97 ? -10.058 100.122 18.455 1.00 30.84 94 VAL A C 1
ATOM 772 O O . VAL A 1 97 ? -11.141 99.795 17.948 1.00 31.73 94 VAL A O 1
ATOM 776 N N . GLN A 1 98 ? -9.341 99.306 19.217 1.00 33.05 95 GLN A N 1
ATOM 777 C CA . GLN A 1 98 ? -9.760 97.930 19.501 1.00 34.83 95 GLN A CA 1
ATOM 778 C C . GLN A 1 98 ? -10.776 97.926 20.595 1.00 36.54 95 GLN A C 1
ATOM 779 O O . GLN A 1 98 ? -10.600 97.226 21.603 1.00 36.00 95 GLN A O 1
ATOM 785 N N . VAL A 1 99 ? -11.835 98.711 20.404 1.00 39.11 96 VAL A N 1
ATOM 786 C CA . VAL A 1 99 ? -12.791 98.980 21.480 1.00 40.86 96 VAL A CA 1
ATOM 787 C C . VAL A 1 99 ? -13.643 97.754 21.784 1.00 41.66 96 VAL A C 1
ATOM 788 O O . VAL A 1 99 ? -14.123 97.623 22.888 1.00 42.77 96 VAL A O 1
ATOM 792 N N . LYS A 1 100 ? -13.812 96.856 20.824 1.00 42.57 97 LYS A N 1
ATOM 793 C CA . LYS A 1 100 ? -14.536 95.614 21.070 1.00 43.55 97 LYS A CA 1
ATOM 794 C C . LYS A 1 100 ? -13.696 94.569 21.813 1.00 43.49 97 LYS A C 1
ATOM 795 O O . LYS A 1 100 ? -14.256 93.648 22.399 1.00 45.16 97 LYS A O 1
ATOM 801 N N . ASN A 1 101 ? -12.373 94.700 21.808 1.00 42.59 98 ASN A N 1
ATOM 802 C CA . ASN A 1 101 ? -11.503 93.807 22.596 1.00 41.35 98 ASN A CA 1
ATOM 803 C C . ASN A 1 101 ? -11.788 93.997 24.084 1.00 40.74 98 ASN A C 1
ATOM 804 O O . ASN A 1 101 ? -11.712 95.095 24.577 1.00 40.98 98 ASN A O 1
ATOM 809 N N . PRO A 1 102 ? -12.144 92.915 24.794 1.00 39.95 99 PRO A N 1
ATOM 810 C CA . PRO A 1 102 ? -12.608 93.003 26.170 1.00 39.24 99 PRO A CA 1
ATOM 811 C C . PRO A 1 102 ? -11.520 93.280 27.199 1.00 38.22 99 PRO A C 1
ATOM 812 O O . PRO A 1 102 ? -11.842 93.637 28.331 1.00 38.08 99 PRO A O 1
ATOM 816 N N . HIS A 1 103 ? -10.256 93.124 26.810 1.00 36.37 100 HIS A N 1
ATOM 817 C CA . HIS A 1 103 ? -9.145 93.552 27.640 1.00 34.67 100 HIS A CA 1
ATOM 818 C C . HIS A 1 103 ? -8.849 95.056 27.588 1.00 32.76 100 HIS A C 1
ATOM 819 O O . HIS A 1 103 ? -7.932 95.505 28.278 1.00 33.01 100 HIS A O 1
ATOM 826 N N . VAL A 1 104 ? -9.563 95.824 26.764 1.00 29.97 101 VAL A N 1
ATOM 827 C CA . VAL A 1 104 ? -9.221 97.230 26.538 1.00 27.40 101 VAL A CA 1
ATOM 828 C C . VAL A 1 104 ? -10.097 98.115 27.387 1.00 27.08 101 VAL A C 1
ATOM 829 O O . VAL A 1 104 ? -11.303 97.942 27.416 1.00 27.65 101 VAL A O 1
ATOM 833 N N . ILE A 1 105 ? -9.525 99.065 28.100 1.00 26.56 102 ILE A N 1
ATOM 834 C CA . ILE A 1 105 ? -10.342 100.006 28.871 1.00 26.01 102 ILE A CA 1
ATOM 835 C C . ILE A 1 105 ? -9.986 101.433 28.451 1.00 26.43 102 ILE A C 1
ATOM 836 O O . ILE A 1 105 ? -8.873 101.902 28.688 1.00 25.86 102 ILE A O 1
ATOM 841 N N . THR A 1 106 ? -10.942 102.111 27.822 1.00 26.65 103 THR A N 1
ATOM 842 C CA . THR A 1 106 ? -10.673 103.370 27.133 1.00 26.68 103 THR A CA 1
ATOM 843 C C . THR A 1 106 ? -11.864 104.298 27.291 1.00 26.48 103 THR A C 1
ATOM 844 O O . THR A 1 106 ? -12.930 103.856 27.707 1.00 26.43 103 THR A O 1
ATOM 848 N N . THR A 1 107 ? -11.663 105.567 26.968 1.00 25.70 104 THR A N 1
ATOM 849 C CA . THR A 1 107 ? -12.773 106.489 26.770 1.00 26.30 104 THR A CA 1
ATOM 850 C C . THR A 1 107 ? -12.720 107.053 25.363 1.00 25.78 104 THR A C 1
ATOM 851 O O . THR A 1 107 ? -11.679 107.488 24.915 1.00 25.02 104 THR A O 1
ATOM 855 N N . GLY A 1 108 ? -13.855 107.011 24.676 1.00 26.14 105 GLY A N 1
ATOM 856 C CA . GLY A 1 108 ? -13.942 107.367 23.268 1.00 25.85 105 GLY A CA 1
ATOM 857 C C . GLY A 1 108 ? -15.380 107.456 22.765 1.00 26.24 105 GLY A C 1
ATOM 858 O O . GLY A 1 108 ? -16.335 107.488 23.565 1.00 25.17 105 GLY A O 1
ATOM 859 N N . PRO A 1 109 ? -15.551 107.509 21.433 1.00 26.33 106 PRO A N 1
ATOM 860 C CA . PRO A 1 109 ? -16.854 107.703 20.850 1.00 26.73 106 PRO A CA 1
ATOM 861 C C . PRO A 1 109 ? -17.848 106.588 21.134 1.00 27.01 106 PRO A C 1
ATOM 862 O O . PRO A 1 109 ? -19.052 106.828 21.046 1.00 26.40 106 PRO A O 1
ATOM 866 N N . LYS A 1 110 ? -17.371 105.388 21.450 1.00 27.74 107 LYS A N 1
ATOM 867 C CA . LYS A 1 110 ? -18.278 104.337 21.884 1.00 29.04 107 LYS A CA 1
ATOM 868 C C . LYS A 1 110 ? -18.720 104.460 23.326 1.00 29.31 107 LYS A C 1
ATOM 869 O O . LYS A 1 110 ? -19.673 103.771 23.729 1.00 30.86 107 LYS A O 1
ATOM 875 N N . SER A 1 111 ? -18.044 105.282 24.121 1.00 29.25 108 SER A N 1
ATOM 876 C CA . SER A 1 111 ? -18.362 105.383 25.538 1.00 29.69 108 SER A CA 1
ATOM 877 C C . SER A 1 111 ? -19.709 106.083 25.723 1.00 31.08 108 SER A C 1
ATOM 878 O O . SER A 1 111 ? -20.125 106.896 24.879 1.00 30.55 108 SER A O 1
ATOM 881 N N . ILE A 1 112 ? -20.403 105.752 26.818 1.00 32.25 109 ILE A N 1
ATOM 882 C CA . ILE A 1 112 ? -21.681 106.385 27.130 1.00 32.91 109 ILE A CA 1
ATOM 883 C C . ILE A 1 112 ? -21.423 107.755 27.743 1.00 34.25 109 ILE A C 1
ATOM 884 O O . ILE A 1 112 ? -20.662 107.884 28.680 1.00 33.80 109 ILE A O 1
ATOM 889 N N . ASN A 1 113 ? -22.068 108.784 27.225 1.00 36.28 110 ASN A N 1
ATOM 890 C CA . ASN A 1 113 ? -22.036 110.086 27.877 1.00 37.80 110 ASN A CA 1
ATOM 891 C C . ASN A 1 113 ? -22.957 110.035 29.113 1.00 39.50 110 ASN A C 1
ATOM 892 O O . ASN A 1 113 ? -24.131 109.727 28.983 1.00 39.89 110 ASN A O 1
ATOM 897 N N . PRO A 1 114 ? -22.416 110.293 30.317 1.00 41.43 111 PRO A N 1
ATOM 898 C CA . PRO A 1 114 ? -23.257 110.096 31.512 1.00 42.45 111 PRO A CA 1
ATOM 899 C C . PRO A 1 114 ? -24.367 111.132 31.636 1.00 43.65 111 PRO A C 1
ATOM 900 O O . PRO A 1 114 ? -25.392 110.859 32.237 1.00 44.13 111 PRO A O 1
ATOM 904 N N . LYS A 1 115 ? -24.153 112.308 31.066 1.00 44.69 112 LYS A N 1
ATOM 905 C CA . LYS A 1 115 ? -25.164 113.340 31.049 1.00 45.33 112 LYS A CA 1
ATOM 906 C C . LYS A 1 115 ? -26.375 112.975 30.193 1.00 45.50 112 LYS A C 1
ATOM 907 O O . LYS A 1 115 ? -27.444 113.524 30.421 1.00 46.26 112 LYS A O 1
ATOM 913 N N . THR A 1 116 ? -26.231 112.071 29.222 1.00 45.19 113 THR A N 1
ATOM 914 C CA . THR A 1 116 ? -27.350 111.727 28.328 1.00 44.51 113 THR A CA 1
ATOM 915 C C . THR A 1 116 ? -27.725 110.252 28.242 1.00 43.62 113 THR A C 1
ATOM 916 O O . THR A 1 116 ? -28.815 109.938 27.795 1.00 43.90 113 THR A O 1
ATOM 920 N N . GLY A 1 117 ? -26.832 109.347 28.624 1.00 42.83 114 GLY A N 1
ATOM 921 C CA . GLY A 1 117 ? -27.084 107.907 28.485 1.00 42.25 114 GLY A CA 1
ATOM 922 C C . GLY A 1 117 ? -26.828 107.358 27.091 1.00 42.11 114 GLY A C 1
ATOM 923 O O . GLY A 1 117 ? -26.945 106.161 26.866 1.00 41.80 114 GLY A O 1
ATOM 924 N N . ASP A 1 118 ? -26.479 108.236 26.152 1.00 41.89 115 ASP A N 1
ATOM 925 C CA . ASP A 1 118 ? -26.141 107.836 24.791 1.00 41.70 115 ASP A CA 1
ATOM 926 C C . ASP A 1 118 ? -24.634 107.896 24.571 1.00 40.60 115 ASP A C 1
ATOM 927 O O . ASP A 1 118 ? -23.890 108.581 25.304 1.00 39.98 115 ASP A O 1
ATOM 932 N N . GLU A 1 119 ? -24.195 107.197 23.529 1.00 39.41 116 GLU A N 1
ATOM 933 C CA . GLU A 1 119 ? -22.799 107.231 23.113 1.00 38.53 116 GLU A CA 1
ATOM 934 C C . GLU A 1 119 ? -22.427 108.633 22.710 1.00 36.46 116 GLU A C 1
ATOM 935 O O . GLU A 1 119 ? -23.256 109.353 22.191 1.00 36.08 116 GLU A O 1
ATOM 941 N N . TYR A 1 120 ? -21.191 109.020 23.001 1.00 34.42 117 TYR A N 1
ATOM 942 C CA . TYR A 1 120 ? -20.662 110.311 22.583 1.00 33.06 117 TYR A CA 1
ATOM 943 C C . TYR A 1 120 ? -20.712 110.470 21.060 1.00 32.18 117 TYR A C 1
ATOM 944 O O . TYR A 1 120 ? -21.056 111.540 20.548 1.00 31.69 117 TYR A O 1
ATOM 953 N N . ALA A 1 121 ? -20.351 109.406 20.346 1.00 30.80 118 ALA A N 1
ATOM 954 C CA . ALA A 1 121 ? -20.232 109.468 18.903 1.00 30.39 118 ALA A CA 1
ATOM 955 C C . ALA A 1 121 ? -19.370 110.679 18.511 1.00 29.43 118 ALA A C 1
ATOM 956 O O . ALA A 1 121 ? -18.361 110.946 19.167 1.00 29.83 118 ALA A O 1
ATOM 966 N N . ASP A 1 123 ? -19.876 113.679 19.075 1.00 28.24 120 ASP A N 1
ATOM 967 C CA . ASP A 1 123 ? -19.765 114.636 20.167 1.00 27.84 120 ASP A CA 1
ATOM 968 C C . ASP A 1 123 ? -18.526 114.381 21.046 1.00 27.04 120 ASP A C 1
ATOM 969 O O . ASP A 1 123 ? -18.228 115.182 21.934 1.00 25.62 120 ASP A O 1
ATOM 974 N N . PHE A 1 124 ? -17.780 113.296 20.813 1.00 26.58 121 PHE A N 1
ATOM 975 C CA . PHE A 1 124 ? -16.554 113.114 21.593 1.00 26.06 121 PHE A CA 1
ATOM 976 C C . PHE A 1 124 ? -15.547 114.226 21.309 1.00 25.69 121 PHE A C 1
ATOM 977 O O . PHE A 1 124 ? -15.430 114.686 20.184 1.00 25.39 121 PHE A O 1
ATOM 985 N N . PRO A 1 125 ? -14.822 114.682 22.337 1.00 25.67 122 PRO A N 1
ATOM 986 C CA . PRO A 1 125 ? -13.902 115.775 22.054 1.00 25.65 122 PRO A CA 1
ATOM 987 C C . PRO A 1 125 ? -12.663 115.319 21.314 1.00 25.33 122 PRO A C 1
ATOM 988 O O . PRO A 1 125 ? -12.227 114.191 21.472 1.00 24.89 122 PRO A O 1
ATOM 992 N N . VAL A 1 126 ? -12.103 116.221 20.529 1.00 24.72 123 VAL A N 1
ATOM 993 C CA . VAL A 1 126 ? -10.828 116.004 19.914 1.00 24.05 123 VAL A CA 1
ATOM 994 C C . VAL A 1 126 ? -9.784 115.862 20.999 1.00 24.90 123 VAL A C 1
ATOM 995 O O . VAL A 1 126 ? -9.741 116.703 21.961 1.00 25.68 123 VAL A O 1
ATOM 999 N N . PHE A 1 127 ? -8.963 114.814 20.857 1.00 23.84 124 PHE A N 1
ATOM 1000 C CA . PHE A 1 127 ? -7.827 114.609 21.723 1.00 23.68 124 PHE A CA 1
ATOM 1001 C C . PHE A 1 127 ? -6.507 114.632 20.965 1.00 23.78 124 PHE A C 1
ATOM 1002 O O . PHE A 1 127 ? -6.459 114.317 19.776 1.00 23.44 124 PHE A O 1
ATOM 1010 N N . THR A 1 128 ? -5.445 114.963 21.705 1.00 23.27 125 THR A N 1
ATOM 1011 C CA . THR A 1 128 ? -4.087 114.901 21.234 1.00 22.79 125 THR A CA 1
ATOM 1012 C C . THR A 1 128 ? -3.288 113.932 22.095 1.00 22.99 125 THR A C 1
ATOM 1013 O O . THR A 1 128 ? -3.754 113.448 23.128 1.00 22.32 125 THR A O 1
ATOM 1017 N N . PHE A 1 129 ? -2.069 113.658 21.679 1.00 22.86 126 PHE A N 1
ATOM 1018 C CA . PHE A 1 129 ? -1.207 112.787 22.450 1.00 23.12 126 PHE A CA 1
ATOM 1019 C C . PHE A 1 129 ? -0.680 113.465 23.672 1.00 23.29 126 PHE A C 1
ATOM 1020 O O . PHE A 1 129 ? -0.176 112.813 24.564 1.00 23.43 126 PHE A O 1
ATOM 1028 N N . LEU A 1 130 ? -0.842 114.782 23.754 1.00 24.02 127 LEU A N 1
ATOM 1029 C CA . LEU A 1 130 ? -0.576 115.474 25.006 1.00 23.55 127 LEU A CA 1
ATOM 1030 C C . LEU A 1 130 ? -1.670 115.139 26.042 1.00 23.20 127 LEU A C 1
ATOM 1031 O O . LEU A 1 130 ? -1.352 114.921 27.231 1.00 23.52 127 LEU A O 1
ATOM 1036 N N . ASP A 1 131 ? -2.925 115.033 25.599 1.00 22.47 128 ASP A N 1
ATOM 1037 C CA . ASP A 1 131 ? -4.005 114.590 26.508 1.00 22.07 128 ASP A CA 1
ATOM 1038 C C . ASP A 1 131 ? -3.696 113.236 27.117 1.00 22.41 128 ASP A C 1
ATOM 1039 O O . ASP A 1 131 ? -3.875 113.054 28.320 1.00 22.53 128 ASP A O 1
ATOM 1044 N N . VAL A 1 132 ? -3.150 112.318 26.310 1.00 21.63 129 VAL A N 1
ATOM 1045 C CA . VAL A 1 132 ? -2.796 111.006 26.803 1.00 21.25 129 VAL A CA 1
ATOM 1046 C C . VAL A 1 132 ? -1.651 111.078 27.860 1.00 22.14 129 VAL A C 1
ATOM 1047 O O . VAL A 1 132 ? -1.711 110.412 28.904 1.00 22.23 129 VAL A O 1
ATOM 1051 N N . ALA A 1 133 ? -0.650 111.902 27.591 1.00 21.95 130 ALA A N 1
ATOM 1052 C CA . ALA A 1 133 ? 0.453 112.123 28.497 1.00 22.18 130 ALA A CA 1
ATOM 1053 C C . ALA A 1 133 ? -0.073 112.745 29.828 1.00 23.20 130 ALA A C 1
ATOM 1054 O O . ALA A 1 133 ? 0.361 112.353 30.908 1.00 23.34 130 ALA A O 1
ATOM 1056 N N . ARG A 1 134 ? -1.021 113.676 29.760 1.00 24.11 131 ARG A N 1
ATOM 1057 C CA . ARG A 1 134 ? -1.554 114.270 30.994 1.00 25.69 131 ARG A CA 1
ATOM 1058 C C . ARG A 1 134 ? -2.307 113.233 31.840 1.00 25.79 131 ARG A C 1
ATOM 1059 O O . ARG A 1 134 ? -2.155 113.205 33.057 1.00 25.70 131 ARG A O 1
ATOM 1075 N N . GLN A 1 136 ? -1.789 109.854 31.768 1.00 25.38 133 GLN A N 1
ATOM 1076 C CA . GLN A 1 136 ? -0.774 108.959 32.286 1.00 25.13 133 GLN A CA 1
ATOM 1077 C C . GLN A 1 136 ? -0.049 109.536 33.523 1.00 25.90 133 GLN A C 1
ATOM 1078 O O . GLN A 1 136 ? 0.225 108.831 34.491 1.00 24.92 133 GLN A O 1
ATOM 1084 N N . CYS A 1 137 ? 0.262 110.824 33.461 1.00 26.24 134 CYS A N 1
ATOM 1085 C CA . CYS A 1 137 ? 0.925 111.487 34.534 1.00 26.87 134 CYS A CA 1
ATOM 1086 C C . CYS A 1 137 ? 0.100 111.484 35.833 1.00 27.03 134 CYS A C 1
ATOM 1087 O O . CYS A 1 137 ? 0.669 111.328 36.920 1.00 25.68 134 CYS A O 1
ATOM 1090 N N . GLU A 1 138 ? -1.222 111.640 35.725 1.00 27.23 135 GLU A N 1
ATOM 1091 C CA . GLU A 1 138 ? -2.077 111.556 36.905 1.00 27.81 135 GLU A CA 1
ATOM 1092 C C . GLU A 1 138 ? -1.957 110.201 37.524 1.00 26.44 135 GLU A C 1
ATOM 1093 O O . GLU A 1 138 ? -1.905 110.080 38.752 1.00 25.04 135 GLU A O 1
ATOM 1099 N N . LEU A 1 139 ? -1.972 109.179 36.673 1.00 25.77 136 LEU A N 1
ATOM 1100 C CA . LEU A 1 139 ? -1.823 107.808 37.165 1.00 25.58 136 LEU A CA 1
ATOM 1101 C C . LEU A 1 139 ? -0.463 107.621 37.829 1.00 24.66 136 LEU A C 1
ATOM 1102 O O . LEU A 1 139 ? -0.391 107.116 38.914 1.00 23.39 136 LEU A O 1
ATOM 1107 N N . ILE A 1 140 ? 0.611 108.037 37.171 1.00 24.71 137 ILE A N 1
ATOM 1108 C CA . ILE A 1 140 ? 1.965 107.891 37.739 1.00 25.15 137 ILE A CA 1
ATOM 1109 C C . ILE A 1 140 ? 2.056 108.593 39.122 1.00 25.77 137 ILE A C 1
ATOM 1110 O O . ILE A 1 140 ? 2.537 108.012 40.095 1.00 24.70 137 ILE A O 1
ATOM 1115 N N . LYS A 1 141 ? 1.560 109.825 39.196 1.00 26.19 138 LYS A N 1
ATOM 1116 C CA . LYS A 1 141 ? 1.591 110.577 40.436 1.00 27.59 138 LYS A CA 1
ATOM 1117 C C . LYS A 1 141 ? 0.767 109.873 41.505 1.00 27.47 138 LYS A C 1
ATOM 1118 O O . LYS A 1 141 ? 1.249 109.652 42.615 1.00 27.05 138 LYS A O 1
ATOM 1124 N N . ASP A 1 142 ? -0.423 109.431 41.136 1.00 28.01 139 ASP A N 1
ATOM 1125 C CA . ASP A 1 142 ? -1.294 108.770 42.075 1.00 28.68 139 ASP A CA 1
ATOM 1126 C C . ASP A 1 142 ? -0.741 107.454 42.558 1.00 29.20 139 ASP A C 1
ATOM 1127 O O . ASP A 1 142 ? -1.135 107.000 43.635 1.00 30.34 139 ASP A O 1
ATOM 1140 N N . GLY A 1 144 ? 2.303 107.257 43.336 1.00 27.97 141 GLY A N 1
ATOM 1141 C CA . GLY A 1 144 ? 3.346 107.698 44.252 1.00 27.51 141 GLY A CA 1
ATOM 1142 C C . GLY A 1 144 ? 4.720 107.746 43.624 1.00 27.75 141 GLY A C 1
ATOM 1143 O O . GLY A 1 144 ? 5.713 107.605 44.332 1.00 28.04 141 GLY A O 1
ATOM 1144 N N . ILE A 1 145 ? 4.783 107.960 42.300 1.00 27.47 142 ILE A N 1
ATOM 1145 C CA . ILE A 1 145 ? 6.034 107.946 41.542 1.00 26.83 142 ILE A CA 1
ATOM 1146 C C . ILE A 1 145 ? 6.349 109.383 41.148 1.00 27.08 142 ILE A C 1
ATOM 1147 O O . ILE A 1 145 ? 5.497 110.086 40.580 1.00 26.92 142 ILE A O 1
ATOM 1152 N N . ALA A 1 146 ? 7.561 109.835 41.427 1.00 26.72 143 ALA A N 1
ATOM 1153 C CA . ALA A 1 146 ? 7.887 111.242 41.182 1.00 27.89 143 ALA A CA 1
ATOM 1154 C C . ALA A 1 146 ? 8.613 111.398 39.844 1.00 28.09 143 ALA A C 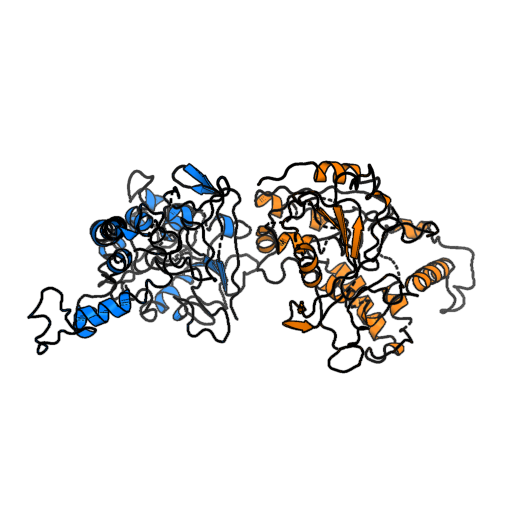1
ATOM 1155 O O . ALA A 1 146 ? 8.557 112.432 39.208 1.00 28.37 143 ALA A O 1
ATOM 1157 N N . ARG A 1 147 ? 9.298 110.352 39.435 1.00 29.00 144 ARG A N 1
ATOM 1158 C CA . ARG A 1 147 ? 10.215 110.429 38.329 1.00 29.64 144 ARG A CA 1
ATOM 1159 C C . ARG A 1 147 ? 10.183 109.144 37.530 1.00 28.15 144 ARG A C 1
ATOM 1160 O O . ARG A 1 147 ? 10.006 108.060 38.114 1.00 29.65 144 ARG A O 1
ATOM 1168 N N . LEU A 1 148 ? 10.350 109.255 36.216 1.00 25.37 145 LEU A N 1
ATOM 1169 C CA . LEU A 1 148 ? 10.456 108.094 35.362 1.00 23.05 145 LEU A CA 1
ATOM 1170 C C . LEU A 1 148 ? 11.919 107.879 35.002 1.00 21.54 145 LEU A C 1
ATOM 1171 O O . LEU A 1 148 ? 12.603 108.802 34.627 1.00 21.01 145 LEU A O 1
ATOM 1176 N N . HIS A 1 149 ? 12.397 106.658 35.110 1.00 20.51 146 HIS A N 1
ATOM 1177 C CA . HIS A 1 149 ? 13.749 106.313 34.647 1.00 20.29 146 HIS A CA 1
ATOM 1178 C C . HIS A 1 149 ? 13.792 106.484 33.129 1.00 19.58 146 HIS A C 1
ATOM 1179 O O . HIS A 1 149 ? 14.797 106.909 32.582 1.00 18.34 146 HIS A O 1
ATOM 1186 N N . ALA A 1 150 ? 12.682 106.160 32.462 1.00 19.82 147 ALA A N 1
ATOM 1187 C CA . ALA A 1 150 ? 12.530 106.356 30.995 1.00 20.69 147 ALA A CA 1
ATOM 1188 C C . ALA A 1 150 ? 11.071 106.352 30.611 1.00 20.58 147 ALA A C 1
ATOM 1189 O O . ALA A 1 150 ? 10.243 105.712 31.287 1.00 21.26 147 ALA A O 1
ATOM 1191 N N . VAL A 1 151 ? 10.780 107.079 29.536 1.00 20.11 148 VAL A N 1
ATOM 1192 C CA . VAL A 1 151 ? 9.522 106.987 28.848 1.00 20.27 148 VAL A CA 1
ATOM 1193 C C . VAL A 1 151 ? 9.838 106.682 27.365 1.00 21.03 148 VAL A C 1
ATOM 1194 O O . VAL A 1 151 ? 10.767 107.196 26.787 1.00 21.33 148 VAL A O 1
ATOM 1206 N N . GLY A 1 153 ? 8.323 104.603 23.429 1.00 21.32 150 GLY A N 1
ATOM 1207 C CA . GLY A 1 153 ? 7.320 104.034 22.579 1.00 20.97 150 GLY A CA 1
ATOM 1208 C C . GLY A 1 153 ? 7.655 104.156 21.092 1.00 20.86 150 GLY A C 1
ATOM 1209 O O . GLY A 1 153 ? 8.504 104.988 20.675 1.00 18.92 150 GLY A O 1
ATOM 1210 N N . PRO A 1 154 ? 7.001 103.305 20.271 1.00 20.60 151 PRO A N 1
ATOM 1211 C CA . PRO A 1 154 ? 7.162 103.404 18.824 1.00 20.38 151 PRO A CA 1
ATOM 1212 C C . PRO A 1 154 ? 6.026 104.190 18.249 1.00 19.78 151 PRO A C 1
ATOM 1213 O O . PRO A 1 154 ? 4.910 104.046 18.713 1.00 18.77 151 PRO A O 1
ATOM 1217 N N . SER A 1 155 ? 6.331 105.047 17.280 1.00 19.98 152 SER A N 1
ATOM 1218 C CA . SER A 1 155 ? 5.316 105.719 16.429 1.00 19.80 152 SER A CA 1
ATOM 1219 C C . SER A 1 155 ? 4.366 106.577 17.256 1.00 19.53 152 SER A C 1
ATOM 1220 O O . SER A 1 155 ? 4.855 107.441 17.963 1.00 20.07 152 SER A O 1
ATOM 1223 N N . ALA A 1 156 ? 3.044 106.383 17.217 1.00 19.59 153 ALA A N 1
ATOM 1224 C CA . ALA A 1 156 ? 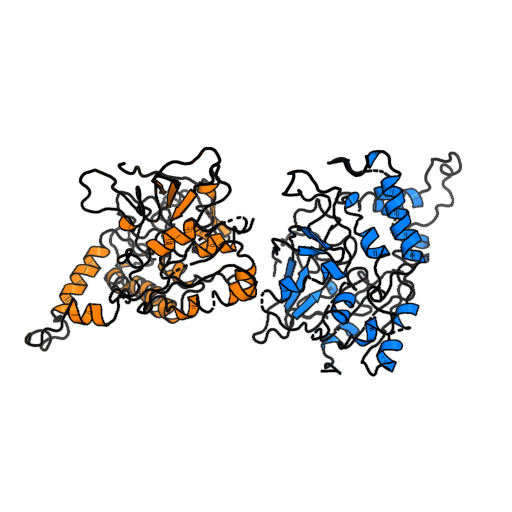2.182 107.196 18.122 1.00 19.97 153 ALA A CA 1
ATOM 1225 C C . ALA A 1 156 ? 2.636 107.078 19.570 1.00 19.51 153 ALA A C 1
ATOM 1226 O O . ALA A 1 156 ? 2.538 108.034 20.325 1.00 19.39 153 ALA A O 1
ATOM 1228 N N . GLY A 1 157 ? 3.159 105.917 19.943 1.00 19.08 154 GLY A N 1
ATOM 1229 C CA . GLY A 1 157 ? 3.711 105.725 21.273 1.00 20.02 154 GLY A CA 1
ATOM 1230 C C . GLY A 1 157 ? 4.893 106.658 21.542 1.00 20.68 154 GLY A C 1
ATOM 1231 O O . GLY A 1 157 ? 5.044 107.200 22.662 1.00 21.12 154 GLY A O 1
ATOM 1232 N N . GLY A 1 158 ? 5.730 106.850 20.528 1.00 20.20 155 GLY A N 1
ATOM 1233 C CA . GLY A 1 158 ? 6.802 107.829 20.609 1.00 21.02 155 GLY A CA 1
ATOM 1234 C C . GLY A 1 158 ? 6.340 109.288 20.642 1.00 20.81 155 GLY A C 1
ATOM 1235 O O . GLY A 1 158 ? 7.048 110.151 21.134 1.00 21.46 155 GLY A O 1
ATOM 1244 N N . ILE A 1 160 ? 3.566 110.311 22.250 1.00 19.91 157 ILE A N 1
ATOM 1245 C CA . ILE A 1 160 ? 3.249 110.466 23.634 1.00 18.73 157 ILE A CA 1
ATOM 1246 C C . ILE A 1 160 ? 4.539 110.633 24.447 1.00 18.66 157 ILE A C 1
ATOM 1247 O O . ILE A 1 160 ? 4.642 111.527 25.306 1.00 17.92 157 ILE A O 1
ATOM 1252 N N . ALA A 1 161 ? 5.544 109.831 24.151 1.00 18.56 158 ALA A N 1
ATOM 1253 C CA . ALA A 1 161 ? 6.787 109.926 24.926 1.00 18.80 158 ALA A CA 1
ATOM 1254 C C . ALA A 1 161 ? 7.404 111.300 24.731 1.00 19.28 158 ALA A C 1
ATOM 1255 O O . ALA A 1 161 ? 8.028 111.850 25.643 1.00 18.90 158 ALA A O 1
ATOM 1257 N N . GLN A 1 162 ? 7.256 111.854 23.529 1.00 19.36 159 GLN A N 1
ATOM 1258 C CA . GLN A 1 162 ? 7.877 113.134 23.280 1.00 19.56 159 GLN A CA 1
ATOM 1259 C C . GLN A 1 162 ? 7.125 114.217 24.040 1.00 18.56 159 GLN A C 1
ATOM 1260 O O . GLN A 1 162 ? 7.731 115.148 24.528 1.00 17.06 159 GLN A O 1
ATOM 1266 N N . GLN A 1 163 ? 5.814 114.082 24.136 1.00 18.44 160 GLN A N 1
ATOM 1267 C CA . GLN A 1 163 ? 5.005 115.048 24.883 1.00 19.37 160 GLN A CA 1
ATOM 1268 C C . GLN A 1 163 ? 5.367 115.026 26.384 1.00 19.63 160 GLN A C 1
ATOM 1269 O O . GLN A 1 163 ? 5.501 116.070 27.014 1.00 20.30 160 GLN A O 1
ATOM 1275 N N . TRP A 1 164 ? 5.640 113.852 26.922 1.00 19.85 161 TRP A N 1
ATOM 1276 C CA . TRP A 1 164 ? 6.213 113.741 28.270 1.00 20.60 161 TRP A CA 1
ATOM 1277 C C . TRP A 1 164 ? 7.529 114.511 28.451 1.00 20.35 161 TRP A C 1
ATOM 1278 O O . TRP A 1 164 ? 7.703 115.266 29.413 1.00 19.57 161 TRP A O 1
ATOM 1289 N N . ALA A 1 165 ? 8.462 114.283 27.532 1.00 19.98 162 ALA A N 1
ATOM 1290 C CA . ALA A 1 165 ? 9.766 114.927 27.606 1.00 19.87 162 ALA A CA 1
ATOM 1291 C C . ALA A 1 165 ? 9.651 116.470 27.533 1.00 19.84 162 ALA A C 1
ATOM 1292 O O . ALA A 1 165 ? 10.342 117.202 28.257 1.00 20.06 162 ALA A O 1
ATOM 1294 N N . VAL A 1 166 ? 8.765 116.955 26.685 1.00 19.67 163 VAL A N 1
ATOM 1295 C CA . VAL A 1 166 ? 8.545 118.397 26.562 1.00 20.13 163 VAL A CA 1
ATOM 1296 C C . VAL A 1 166 ? 7.811 118.952 27.805 1.00 21.09 163 VAL A C 1
ATOM 1297 O O . VAL A 1 166 ? 8.261 119.903 28.410 1.00 21.31 163 VAL A O 1
ATOM 1301 N N . HIS A 1 167 ? 6.709 118.328 28.201 1.00 21.87 164 HIS A N 1
ATOM 1302 C CA . HIS A 1 167 ? 5.844 118.938 29.190 1.00 22.22 164 HIS A CA 1
ATOM 1303 C C . HIS A 1 167 ? 6.046 118.525 30.623 1.00 22.83 164 HIS A C 1
ATOM 1304 O O . HIS A 1 167 ? 5.528 119.189 31.488 1.00 23.01 164 HIS A O 1
ATOM 1311 N N . TYR A 1 168 ? 6.815 117.470 30.899 1.00 23.65 165 TYR A N 1
ATOM 1312 C CA . TYR A 1 168 ? 7.096 117.097 32.263 1.00 24.05 165 TYR A CA 1
ATOM 1313 C C . TYR A 1 168 ? 8.571 116.922 32.437 1.00 26.08 165 TYR A C 1
ATOM 1314 O O . TYR A 1 168 ? 9.057 115.856 32.822 1.00 26.76 165 TYR A O 1
ATOM 1323 N N . PRO A 1 169 ? 9.307 117.993 32.176 1.00 28.53 166 PRO A N 1
ATOM 1324 C CA . PRO A 1 169 ? 10.735 117.865 32.180 1.00 30.14 166 PRO A CA 1
ATOM 1325 C C . PRO A 1 169 ? 11.360 117.572 33.553 1.00 32.22 166 PRO A C 1
ATOM 1326 O O . PRO A 1 169 ? 12.461 117.062 33.578 1.00 34.18 166 PRO A O 1
ATOM 1330 N N . HIS A 1 170 ? 10.724 117.874 34.676 1.00 32.99 167 HIS A N 1
ATOM 1331 C CA . HIS A 1 170 ? 11.365 117.502 35.934 1.00 33.81 167 HIS A CA 1
ATOM 1332 C C . HIS A 1 170 ? 11.160 116.015 36.248 1.00 32.61 167 HIS A C 1
ATOM 1333 O O . HIS A 1 170 ? 11.708 115.529 37.223 1.00 33.37 167 HIS A O 1
ATOM 1348 N N . VAL A 1 172 ? 11.245 113.293 33.739 1.00 26.79 169 VAL A N 1
ATOM 1349 C CA . VAL A 1 172 ? 11.706 112.320 32.758 1.00 25.44 169 VAL A CA 1
ATOM 1350 C C . VAL A 1 172 ? 13.232 112.284 32.661 1.00 25.15 169 VAL A C 1
ATOM 1351 O O . VAL A 1 172 ? 13.869 113.226 32.221 1.00 25.26 169 VAL A O 1
ATOM 1355 N N . GLU A 1 173 ? 13.832 111.173 33.030 1.00 25.22 170 GLU A N 1
ATOM 1356 C CA . GLU A 1 173 ? 15.282 111.056 32.957 1.00 25.49 170 GLU A CA 1
ATOM 1357 C C . GLU A 1 173 ? 15.779 110.779 31.552 1.00 23.99 170 GLU A C 1
ATOM 1358 O O . GLU A 1 173 ? 16.857 111.268 31.150 1.00 23.05 170 GLU A O 1
ATOM 1364 N N . ARG A 1 174 ? 14.988 109.988 30.830 1.00 22.78 171 ARG A N 1
ATOM 1365 C CA . ARG A 1 174 ? 15.369 109.459 29.543 1.00 22.27 171 ARG A CA 1
ATOM 1366 C C . ARG A 1 174 ? 14.156 109.323 28.686 1.00 22.03 171 ARG A C 1
ATOM 1367 O O . ARG A 1 174 ? 13.124 108.862 29.142 1.00 21.65 171 ARG A O 1
ATOM 1383 N N . ILE A 1 176 ? 13.027 107.633 24.849 1.00 20.87 173 ILE A N 1
ATOM 1384 C CA . ILE A 1 176 ? 13.445 106.877 23.668 1.00 20.08 173 ILE A CA 1
ATOM 1385 C C . ILE A 1 176 ? 12.259 106.889 22.724 1.00 19.50 173 ILE A C 1
ATOM 1386 O O . ILE A 1 176 ? 11.185 106.402 23.055 1.00 19.55 173 ILE A O 1
ATOM 1391 N N . GLY A 1 177 ? 12.458 107.460 21.555 1.00 18.37 174 GLY A N 1
ATOM 1392 C CA . GLY A 1 177 ? 11.404 107.611 20.598 1.00 18.69 174 GLY A CA 1
ATOM 1393 C C . GLY A 1 177 ? 11.740 106.759 19.383 1.00 18.99 174 GLY A C 1
ATOM 1394 O O . GLY A 1 177 ? 12.681 107.084 18.610 1.00 18.92 174 GLY A O 1
ATOM 1395 N N . VAL A 1 178 ? 10.983 105.678 19.215 1.00 18.33 175 VAL A N 1
ATOM 1396 C CA . VAL A 1 178 ? 11.208 104.729 18.124 1.00 17.82 175 VAL A CA 1
ATOM 1397 C C . VAL A 1 178 ? 10.254 104.975 16.946 1.00 17.72 175 VAL A C 1
ATOM 1398 O O . VAL A 1 178 ? 9.049 105.208 17.134 1.00 18.02 175 VAL A O 1
ATOM 1402 N N . ILE A 1 179 ? 10.796 104.951 15.733 1.00 18.27 176 ILE A N 1
ATOM 1403 C CA . ILE A 1 179 ? 10.009 105.197 14.473 1.00 18.13 176 ILE A CA 1
ATOM 1404 C C . ILE A 1 179 ? 8.946 106.282 14.620 1.00 18.54 176 ILE A C 1
ATOM 1405 O O . ILE A 1 179 ? 7.785 106.057 14.374 1.00 18.21 176 ILE A O 1
ATOM 1410 N N . THR A 1 180 ? 9.384 107.470 15.034 1.00 19.25 177 THR A N 1
ATOM 1411 C CA . THR A 1 180 ? 8.508 108.590 15.338 1.00 19.87 177 THR A CA 1
ATOM 1412 C C . THR A 1 180 ? 9.148 109.939 14.854 1.00 20.05 177 THR A C 1
ATOM 1413 O O . THR A 1 180 ? 10.226 109.958 14.270 1.00 20.26 177 THR A O 1
ATOM 1417 N N . ASN A 1 181 ? 8.470 111.056 15.124 1.00 19.76 178 ASN A N 1
ATOM 1418 C CA . ASN A 1 181 ? 8.947 112.413 14.752 1.00 19.01 178 ASN A CA 1
ATOM 1419 C C . ASN A 1 181 ? 8.285 113.437 15.671 1.00 18.82 178 ASN A C 1
ATOM 1420 O O . ASN A 1 181 ? 7.209 113.160 16.241 1.00 18.02 178 ASN A O 1
ATOM 1425 N N . PRO A 1 182 ? 8.918 114.612 15.827 1.00 19.01 179 PRO A N 1
ATOM 1426 C CA . PRO A 1 182 ? 8.377 115.625 16.715 1.00 19.68 179 PRO A CA 1
ATOM 1427 C C . PRO A 1 182 ? 7.112 116.270 16.176 1.00 19.72 179 PRO A C 1
ATOM 1428 O O . PRO A 1 182 ? 6.375 116.891 16.935 1.00 19.13 179 PRO A O 1
ATOM 1432 N N . GLN A 1 183 ? 6.907 116.157 14.868 1.00 20.15 180 GLN A N 1
ATOM 1433 C CA . GLN A 1 183 ? 5.756 116.753 14.190 1.00 20.91 180 GLN A CA 1
ATOM 1434 C C . GLN A 1 183 ? 5.338 115.795 13.114 1.00 20.43 180 GLN A C 1
ATOM 1435 O O . GLN A 1 183 ? 6.189 115.341 12.375 1.00 21.62 180 GLN A O 1
ATOM 1441 N N . ASN A 1 184 ? 4.062 115.435 13.032 1.00 20.28 181 ASN A N 1
ATOM 1442 C CA . ASN A 1 184 ? 3.682 114.430 12.069 1.00 20.02 181 ASN A CA 1
ATOM 1443 C C . ASN A 1 184 ? 3.940 115.007 10.667 1.00 19.99 181 ASN A C 1
ATOM 1444 O O . ASN A 1 184 ? 3.478 116.093 10.346 1.00 18.99 181 ASN A O 1
ATOM 1449 N N . PRO A 1 185 ? 4.720 114.300 9.848 1.00 19.63 182 PRO A N 1
ATOM 1450 C CA . PRO A 1 185 ? 4.999 114.842 8.525 1.00 19.95 182 PRO A CA 1
ATOM 1451 C C . PRO A 1 185 ? 3.737 115.147 7.756 1.00 19.70 182 PRO A C 1
ATOM 1452 O O . PRO A 1 185 ? 2.723 114.472 7.926 1.00 19.52 182 PRO A O 1
ATOM 1456 N N . ILE A 1 186 ? 3.808 116.185 6.944 1.00 19.48 183 ILE A N 1
ATOM 1457 C CA . ILE A 1 186 ? 2.676 116.625 6.140 1.00 19.73 183 ILE A CA 1
ATOM 1458 C C . ILE A 1 186 ? 2.199 115.489 5.219 1.00 19.99 183 ILE A C 1
ATOM 1459 O O . ILE A 1 186 ? 1.009 115.250 5.121 1.00 20.50 183 ILE A O 1
ATOM 1464 N N . ILE A 1 187 ? 3.137 114.787 4.579 1.00 20.00 184 ILE A N 1
ATOM 1465 C CA . ILE A 1 187 ? 2.795 113.693 3.659 1.00 19.84 184 ILE A CA 1
ATOM 1466 C C . ILE A 1 187 ? 1.973 112.635 4.346 1.00 20.75 184 ILE A C 1
ATOM 1467 O O . ILE A 1 187 ? 0.944 112.198 3.806 1.00 21.89 184 ILE A O 1
ATOM 1472 N N . THR A 1 188 ? 2.390 112.238 5.544 1.00 20.79 185 THR A N 1
ATOM 1473 C CA . THR A 1 188 ? 1.642 111.267 6.314 1.00 20.92 185 THR A CA 1
ATOM 1474 C C . THR A 1 188 ? 0.316 111.845 6.856 1.00 21.63 185 THR A C 1
ATOM 1475 O O . THR A 1 188 ? -0.701 111.173 6.914 1.00 21.59 185 THR A O 1
ATOM 1479 N N . SER A 1 189 ? 0.314 113.106 7.243 1.00 22.11 186 SER A N 1
ATOM 1480 C CA . SER A 1 189 ? -0.894 113.705 7.788 1.00 22.49 186 SER A CA 1
ATOM 1481 C C . SER A 1 189 ? -2.024 113.735 6.779 1.00 23.64 186 SER A C 1
ATOM 1482 O O . SER A 1 189 ? -3.198 113.522 7.142 1.00 23.47 186 SER A O 1
ATOM 1485 N N . VAL A 1 190 ? -1.679 113.964 5.513 1.00 24.48 187 VAL A N 1
ATOM 1486 C CA . VAL A 1 190 ? -2.700 113.972 4.467 1.00 25.98 187 VAL A CA 1
ATOM 1487 C C . VAL A 1 190 ? -2.928 112.556 3.898 1.00 27.42 187 VAL A C 1
ATOM 1488 O O . VAL A 1 190 ? -4.066 112.066 3.791 1.00 26.93 187 VAL A O 1
ATOM 1492 N N . ASN A 1 191 ? -1.846 111.882 3.539 1.00 29.25 188 ASN A N 1
ATOM 1493 C CA . ASN A 1 191 ? -2.013 110.648 2.764 1.00 30.54 188 ASN A CA 1
ATOM 1494 C C . ASN A 1 191 ? -2.574 109.548 3.600 1.00 30.08 188 ASN A C 1
ATOM 1495 O O . ASN A 1 191 ? -3.331 108.757 3.102 1.00 30.53 188 ASN A O 1
ATOM 1500 N N . VAL A 1 192 ? -2.243 109.528 4.882 1.00 30.01 189 VAL A N 1
ATOM 1501 C CA . VAL A 1 192 ? -2.727 108.490 5.769 1.00 29.62 189 VAL A CA 1
ATOM 1502 C C . VAL A 1 192 ? -3.729 108.960 6.822 1.00 29.01 189 VAL A C 1
ATOM 1503 O O . VAL A 1 192 ? -4.616 108.210 7.147 1.00 31.33 189 VAL A O 1
ATOM 1507 N N . ALA A 1 193 ? -3.638 110.159 7.379 1.00 27.34 190 ALA A N 1
ATOM 1508 C CA . ALA A 1 193 ? -4.684 110.578 8.356 1.00 25.47 190 ALA A CA 1
ATOM 1509 C C . ALA A 1 193 ? -5.916 111.253 7.720 1.00 24.09 190 ALA A C 1
ATOM 1510 O O . ALA A 1 193 ? -7.040 110.796 7.910 1.00 23.78 190 ALA A O 1
ATOM 1512 N N . GLN A 1 194 ? -5.727 112.331 6.962 1.00 23.48 191 GLN A N 1
ATOM 1513 C CA . GLN A 1 194 ? -6.866 113.003 6.321 1.00 22.89 191 GLN A CA 1
ATOM 1514 C C . GLN A 1 194 ? -7.625 112.044 5.391 1.00 23.36 191 GLN A C 1
ATOM 1515 O O . GLN A 1 194 ? -8.847 111.897 5.498 1.00 24.43 191 GLN A O 1
ATOM 1521 N N . ASN A 1 195 ? -6.911 111.417 4.462 1.00 22.32 192 ASN A N 1
ATOM 1522 C CA . ASN A 1 195 ? -7.532 110.486 3.552 1.00 22.78 192 ASN A CA 1
ATOM 1523 C C . ASN A 1 195 ? -8.292 109.345 4.241 1.00 22.96 192 ASN A C 1
ATOM 1524 O O . ASN A 1 195 ? -9.363 108.915 3.751 1.00 22.69 192 ASN A O 1
ATOM 1529 N N . ALA A 1 196 ? -7.770 108.869 5.369 1.00 22.54 193 ALA A N 1
ATOM 1530 C CA . ALA A 1 196 ? -8.454 107.787 6.105 1.00 23.23 193 ALA A CA 1
ATOM 1531 C C . ALA A 1 196 ? -9.753 108.311 6.719 1.00 23.07 193 ALA A C 1
ATOM 1532 O O . ALA A 1 196 ? -10.815 107.707 6.573 1.00 23.87 193 ALA A O 1
ATOM 1534 N N . ILE A 1 197 ? -9.665 109.447 7.397 1.00 23.07 194 ILE A N 1
ATOM 1535 C CA . ILE A 1 197 ? -10.857 110.077 7.943 1.00 23.28 194 ILE A CA 1
ATOM 1536 C C . ILE A 1 197 ? -11.904 110.297 6.845 1.00 23.64 194 ILE A C 1
ATOM 1537 O O . ILE A 1 197 ? -13.061 109.922 6.997 1.00 23.74 194 ILE A O 1
ATOM 1542 N N . GLU A 1 198 ? -11.499 110.889 5.736 1.00 23.98 195 GLU A N 1
ATOM 1543 C CA . GLU A 1 198 ? -12.440 111.114 4.656 1.00 25.50 195 GLU A CA 1
ATOM 1544 C C . GLU A 1 198 ? -13.003 109.836 4.013 1.00 24.82 195 GLU A C 1
ATOM 1545 O O . GLU A 1 198 ? -14.165 109.810 3.655 1.00 25.45 195 GLU A O 1
ATOM 1551 N N . ALA A 1 199 ? -12.204 108.783 3.915 1.00 24.46 196 ALA A N 1
ATOM 1552 C CA . ALA A 1 199 ? -12.699 107.503 3.398 1.00 24.48 196 ALA A CA 1
ATOM 1553 C C . ALA A 1 199 ? -13.843 106.940 4.294 1.00 24.28 196 ALA A C 1
ATOM 1554 O O . ALA A 1 199 ? -14.881 106.507 3.798 1.00 23.81 196 ALA A O 1
ATOM 1556 N N . ILE A 1 200 ? -13.680 107.006 5.604 1.00 24.67 197 ILE A N 1
ATOM 1557 C CA . ILE A 1 200 ? -14.749 106.576 6.510 1.00 25.45 197 ILE A CA 1
ATOM 1558 C C . ILE A 1 200 ? -16.042 107.464 6.367 1.00 26.10 197 ILE A C 1
ATOM 1559 O O . ILE A 1 200 ? -17.169 106.943 6.287 1.00 25.64 197 ILE A O 1
ATOM 1564 N N . ARG A 1 201 ? -15.877 108.780 6.314 1.00 26.98 198 ARG A N 1
ATOM 1565 C CA . ARG A 1 201 ? -17.033 109.695 6.161 1.00 28.53 198 ARG A CA 1
ATOM 1566 C C . ARG A 1 201 ? -17.769 109.474 4.838 1.00 28.03 198 ARG A C 1
ATOM 1567 O O . ARG A 1 201 ? -18.991 109.707 4.747 1.00 27.65 198 ARG A O 1
ATOM 1575 N N . LEU A 1 202 ? -17.031 109.047 3.818 1.00 26.94 199 LEU A N 1
ATOM 1576 C CA . LEU A 1 202 ? -17.610 108.924 2.496 1.00 26.54 199 LEU A CA 1
ATOM 1577 C C . LEU A 1 202 ? -18.553 107.716 2.420 1.00 26.48 199 LEU A C 1
ATOM 1578 O O . LEU A 1 202 ? -19.562 107.738 1.697 1.00 26.12 199 LEU A O 1
ATOM 1583 N N . ASP A 1 203 ? -18.210 106.665 3.159 1.00 26.38 200 ASP A N 1
ATOM 1584 C CA . ASP A 1 203 ? -19.053 105.507 3.260 1.00 26.96 200 ASP A CA 1
ATOM 1585 C C . ASP A 1 203 ? -20.427 105.893 3.828 1.00 27.22 200 ASP A C 1
ATOM 1586 O O . ASP A 1 203 ? -20.519 106.378 4.941 1.00 27.56 200 ASP A O 1
ATOM 1591 N N . PRO A 1 204 ? -21.505 105.687 3.052 1.00 27.37 201 PRO A N 1
ATOM 1592 C CA . PRO A 1 204 ? -22.866 105.974 3.558 1.00 27.08 201 PRO A CA 1
ATOM 1593 C C . PRO A 1 204 ? -23.284 105.169 4.796 1.00 26.65 201 PRO A C 1
ATOM 1594 O O . PRO A 1 204 ? -24.171 105.572 5.538 1.00 26.69 201 PRO A O 1
ATOM 1598 N N . SER A 1 205 ? -22.682 104.011 4.983 1.00 26.47 202 SER A N 1
ATOM 1599 C CA . SER A 1 205 ? -22.882 103.243 6.202 1.00 26.48 202 SER A CA 1
ATOM 1600 C C . SER A 1 205 ? -22.431 103.974 7.459 1.00 26.14 202 SER A C 1
ATOM 1601 O O . SER A 1 205 ? -22.811 103.590 8.543 1.00 25.26 202 SER A O 1
ATOM 1604 N N . TRP A 1 206 ? -21.590 104.995 7.309 1.00 26.23 203 TRP A N 1
ATOM 1605 C CA . TRP A 1 206 ? -21.061 105.715 8.458 1.00 26.46 203 TRP A CA 1
ATOM 1606 C C . TRP A 1 206 ? -22.193 106.397 9.203 1.00 27.44 203 TRP A C 1
ATOM 1607 O O . TRP A 1 206 ? -22.105 106.573 10.423 1.00 27.03 203 TRP A O 1
ATOM 1618 N N . LYS A 1 207 ? -23.236 106.772 8.453 1.00 28.47 204 LYS A N 1
ATOM 1619 C CA . LYS A 1 207 ? -24.444 107.390 8.995 1.00 29.62 204 LYS A CA 1
ATOM 1620 C C . LYS A 1 207 ? -24.153 108.484 9.996 1.00 29.56 204 LYS A C 1
ATOM 1621 O O . LYS A 1 207 ? -24.688 108.484 11.104 1.00 29.06 204 LYS A O 1
ATOM 1627 N N . GLY A 1 208 ? -23.283 109.401 9.614 1.00 29.92 205 GLY A N 1
ATOM 1628 C CA . GLY A 1 208 ? -23.003 110.556 10.435 1.00 30.75 205 GLY A CA 1
ATOM 1629 C C . GLY A 1 208 ? -22.314 110.204 11.736 1.00 31.61 205 GLY A C 1
ATOM 1630 O O . GLY A 1 208 ? -22.234 111.021 12.640 1.00 31.92 205 GLY A O 1
ATOM 1631 N N . GLY A 1 209 ? -21.773 108.999 11.827 1.00 32.31 206 GLY A N 1
ATOM 1632 C CA . GLY A 1 209 ? -21.165 108.557 13.071 1.00 32.52 206 GLY A CA 1
ATOM 1633 C C . GLY A 1 209 ? -22.101 107.734 13.936 1.00 32.59 206 GLY A C 1
ATOM 1634 O O . GLY A 1 209 ? -21.654 107.134 14.905 1.00 32.16 206 GLY A O 1
ATOM 1635 N N . LYS A 1 210 ? -23.377 107.659 13.576 1.00 32.70 207 LYS A N 1
ATOM 1636 C CA . LYS A 1 210 ? -24.346 106.918 14.392 1.00 34.08 207 LYS A CA 1
ATOM 1637 C C . LYS A 1 210 ? -24.681 105.527 13.842 1.00 33.50 207 LYS A C 1
ATOM 1638 O O . LYS A 1 210 ? -25.825 105.127 13.816 1.00 33.50 207 LYS A O 1
ATOM 1644 N N . TYR A 1 211 ? -23.671 104.776 13.447 1.00 33.31 208 TYR A N 1
ATOM 1645 C CA . TYR A 1 211 ? -23.885 103.467 12.813 1.00 33.16 208 TYR A CA 1
ATOM 1646 C C . TYR A 1 211 ? -24.135 102.362 13.841 1.00 34.13 208 TYR A C 1
ATOM 1647 O O . TYR A 1 211 ? -24.391 101.208 13.473 1.00 33.44 208 TYR A O 1
ATOM 1656 N N . GLY A 1 212 ? -23.980 102.690 15.120 1.00 35.59 209 GLY A N 1
ATOM 1657 C CA . GLY A 1 212 ? -24.167 101.711 16.194 1.00 36.85 209 GLY A CA 1
ATOM 1658 C C . GLY A 1 212 ? -23.250 100.498 16.115 1.00 38.30 209 GLY A C 1
ATOM 1659 O O . GLY A 1 212 ? -22.027 100.606 16.271 1.00 38.33 209 GLY A O 1
ATOM 1660 N N . GLU A 1 213 ? -23.841 99.333 15.872 1.00 39.75 210 GLU A N 1
ATOM 1661 C CA . GLU A 1 213 ? -23.086 98.079 15.865 1.00 40.97 210 GLU A CA 1
ATOM 1662 C C . GLU A 1 213 ? -22.668 97.671 14.462 1.00 40.31 210 GLU A C 1
ATOM 1663 O O . GLU A 1 213 ? -21.847 96.773 14.301 1.00 40.98 210 GLU A O 1
ATOM 1669 N N . GLU A 1 214 ? -23.214 98.337 13.454 1.00 39.27 211 GLU A N 1
ATOM 1670 C CA . GLU A 1 214 ? -22.848 98.050 12.066 1.00 38.61 211 GLU A CA 1
ATOM 1671 C C . GLU A 1 214 ? -21.794 99.004 11.500 1.00 36.18 211 GLU A C 1
ATOM 1672 O O . GLU A 1 214 ? -22.111 100.055 10.932 1.00 35.79 211 GLU A O 1
ATOM 1678 N N . GLN A 1 215 ? -20.540 98.597 11.657 1.00 33.80 212 GLN A N 1
ATOM 1679 C CA . GLN A 1 215 ? -19.384 99.406 11.274 1.00 32.34 212 GLN A CA 1
ATOM 1680 C C . GLN A 1 215 ? -19.396 99.654 9.786 1.00 30.82 212 GLN A C 1
ATOM 1681 O O . GLN A 1 215 ? -19.777 98.779 9.056 1.00 29.31 212 GLN A O 1
ATOM 1687 N N . PRO A 1 216 ? -18.965 100.851 9.337 1.00 29.89 213 PRO A N 1
ATOM 1688 C CA . PRO A 1 216 ? -18.790 101.110 7.901 1.00 29.32 213 PRO A CA 1
ATOM 1689 C C . PRO A 1 216 ? -17.534 100.438 7.361 1.00 28.84 213 PRO A C 1
ATOM 1690 O O . PRO A 1 216 ? -16.496 101.067 7.221 1.00 29.20 213 PRO A O 1
ATOM 1702 N N . LYS A 1 218 ? -16.485 99.229 4.399 1.00 27.66 215 LYS A N 1
ATOM 1703 C CA . LYS A 1 218 ? -15.793 99.659 3.171 1.00 27.61 215 LYS A CA 1
ATOM 1704 C C . LYS A 1 218 ? -14.891 100.842 3.449 1.00 26.59 215 LYS A C 1
ATOM 1705 O O . LYS A 1 218 ? -13.705 100.821 3.139 1.00 26.03 215 LYS A O 1
ATOM 1711 N N . GLY A 1 219 ? -15.437 101.868 4.073 1.00 26.41 216 GLY A N 1
ATOM 1712 C CA . GLY A 1 219 ? -14.625 103.013 4.449 1.00 26.36 216 GLY A CA 1
ATOM 1713 C C . GLY A 1 219 ? -13.470 102.637 5.366 1.00 26.14 216 GLY A C 1
ATOM 1714 O O . GLY A 1 219 ? -12.351 103.121 5.191 1.00 26.20 216 GLY A O 1
ATOM 1715 N N . LEU A 1 220 ? -13.727 101.751 6.322 1.00 25.28 217 LEU A N 1
ATOM 1716 C CA . LEU A 1 220 ? -12.711 101.417 7.312 1.00 25.12 217 LEU A CA 1
ATOM 1717 C C . LEU A 1 220 ? -11.594 100.597 6.686 1.00 24.86 217 LEU A C 1
ATOM 1718 O O . LEU A 1 220 ? -10.412 100.836 6.965 1.00 23.89 217 LEU A O 1
ATOM 1723 N N . GLN A 1 221 ? -11.954 99.647 5.825 1.00 24.88 218 GLN A N 1
ATOM 1724 C CA . GLN A 1 221 ? -10.951 98.856 5.148 1.00 25.62 218 GLN A CA 1
ATOM 1725 C C . GLN A 1 221 ? -10.045 99.731 4.279 1.00 24.95 218 GLN A C 1
ATOM 1726 O O . GLN A 1 221 ? -8.849 99.520 4.196 1.00 24.48 218 GLN A O 1
ATOM 1732 N N . LEU A 1 222 ? -10.636 100.696 3.611 1.00 25.12 219 LEU A N 1
ATOM 1733 C CA . LEU A 1 222 ? -9.871 101.644 2.802 1.00 25.71 219 LEU A CA 1
ATOM 1734 C C . LEU A 1 222 ? -8.914 102.455 3.691 1.00 25.03 219 LEU A C 1
ATOM 1735 O O . LEU A 1 222 ? -7.723 102.568 3.402 1.00 25.11 219 LEU A O 1
ATOM 1740 N N . ALA A 1 223 ? -9.422 102.962 4.810 1.00 24.73 220 ALA A N 1
ATOM 1741 C CA . ALA A 1 223 ? -8.577 103.647 5.796 1.00 24.53 220 ALA A CA 1
ATOM 1742 C C . ALA A 1 223 ? -7.418 102.759 6.238 1.00 24.21 220 ALA A C 1
ATOM 1743 O O . ALA A 1 223 ? -6.292 103.198 6.299 1.00 24.95 220 ALA A O 1
ATOM 1745 N N . ASN A 1 224 ? -7.702 101.496 6.509 1.00 24.81 221 ASN A N 1
ATOM 1746 C CA . ASN A 1 224 ? -6.703 100.552 6.999 1.00 24.65 221 ASN A CA 1
ATOM 1747 C C . ASN A 1 224 ? -5.695 100.186 5.914 1.00 24.74 221 ASN A C 1
ATOM 1748 O O . ASN A 1 224 ? -4.504 100.055 6.177 1.00 25.19 221 ASN A O 1
ATOM 1753 N N . ARG A 1 225 ? -6.170 100.023 4.689 1.00 24.07 222 ARG A N 1
ATOM 1754 C CA . ARG A 1 225 ? -5.273 99.691 3.601 1.00 24.64 222 ARG A CA 1
ATOM 1755 C C . ARG A 1 225 ? -4.258 100.823 3.323 1.00 24.03 222 ARG A C 1
ATOM 1756 O O . ARG A 1 225 ? -3.090 100.553 3.103 1.00 23.27 222 ARG A O 1
ATOM 1785 N N . PHE A 1 228 ? -1.561 100.453 5.957 1.00 23.99 225 PHE A N 1
ATOM 1786 C CA . PHE A 1 228 ? -0.803 99.229 5.694 1.00 23.32 225 PHE A CA 1
ATOM 1787 C C . PHE A 1 228 ? 0.169 99.394 4.520 1.00 22.43 225 PHE A C 1
ATOM 1788 O O . PHE A 1 228 ? 1.302 98.953 4.571 1.00 21.45 225 PHE A O 1
ATOM 1804 N N . ASN A 1 230 ? 1.779 101.925 3.652 1.00 22.24 227 ASN A N 1
ATOM 1805 C CA . ASN A 1 230 ? 2.982 102.715 3.958 1.00 22.96 227 ASN A CA 1
ATOM 1806 C C . ASN A 1 230 ? 3.796 102.196 5.135 1.00 21.75 227 ASN A C 1
ATOM 1807 O O . ASN A 1 230 ? 4.821 102.806 5.529 1.00 21.65 227 ASN A O 1
ATOM 1812 N N . ALA A 1 231 ? 3.361 101.060 5.667 1.00 20.62 228 ALA A N 1
ATOM 1813 C CA . ALA A 1 231 ? 3.959 100.511 6.887 1.00 20.51 228 ALA A CA 1
ATOM 1814 C C . ALA A 1 231 ? 5.289 99.820 6.639 1.00 19.56 228 ALA A C 1
ATOM 1815 O O . ALA A 1 231 ? 6.039 99.650 7.574 1.00 19.56 228 ALA A O 1
ATOM 1817 N N . PHE A 1 232 ? 5.610 99.479 5.392 1.00 19.44 229 PHE A N 1
ATOM 1818 C CA . PHE A 1 232 ? 6.835 98.701 5.084 1.00 19.76 229 PHE A CA 1
ATOM 1819 C C . PHE A 1 232 ? 7.638 99.441 3.994 1.00 20.40 229 PHE A C 1
ATOM 1820 O O . PHE A 1 232 ? 7.193 100.476 3.516 1.00 21.62 229 PHE A O 1
ATOM 1828 N N . ASP A 1 233 ? 8.807 98.943 3.620 1.00 20.58 230 ASP A N 1
ATOM 1829 C CA . ASP A 1 233 ? 9.542 99.442 2.439 1.00 21.71 230 ASP A CA 1
ATOM 1830 C C . ASP A 1 233 ? 8.788 99.018 1.195 1.00 21.91 230 ASP A C 1
ATOM 1831 O O . ASP A 1 233 ? 8.083 98.016 1.214 1.00 21.68 230 ASP A O 1
ATOM 1836 N N . GLU A 1 234 ? 8.935 99.767 0.095 1.00 21.90 231 GLU A N 1
ATOM 1837 C CA . GLU A 1 234 ? 8.238 99.402 -1.126 1.00 21.60 231 GLU A CA 1
ATOM 1838 C C . GLU A 1 234 ? 8.570 97.975 -1.613 1.00 21.30 231 GLU A C 1
ATOM 1839 O O . GLU A 1 234 ? 7.706 97.245 -2.110 1.00 20.92 231 GLU A O 1
ATOM 1845 N N . HIS A 1 235 ? 9.810 97.588 -1.454 1.00 20.61 232 HIS A N 1
ATOM 1846 C CA . HIS A 1 235 ? 10.224 96.310 -1.919 1.00 21.95 232 HIS A CA 1
ATOM 1847 C C . HIS A 1 235 ? 9.597 95.156 -1.126 1.00 21.41 232 HIS A C 1
ATOM 1848 O O . HIS A 1 235 ? 9.443 94.050 -1.639 1.00 21.49 232 HIS A O 1
ATOM 1855 N N . PHE A 1 236 ? 9.221 95.419 0.114 1.00 21.12 233 PHE A N 1
ATOM 1856 C CA . PHE A 1 236 ? 8.492 94.435 0.877 1.00 20.74 233 PHE A CA 1
ATOM 1857 C C . PHE A 1 236 ? 7.233 94.016 0.140 1.00 20.90 233 PHE A C 1
ATOM 1858 O O . PHE A 1 236 ? 6.954 92.827 0.088 1.00 20.98 233 PHE A O 1
ATOM 1866 N N . TYR A 1 237 ? 6.468 94.964 -0.402 1.00 21.08 234 TYR A N 1
ATOM 1867 C CA . TYR A 1 237 ? 5.188 94.600 -1.059 1.00 21.78 234 TYR A CA 1
ATOM 1868 C C . TYR A 1 237 ? 5.425 93.875 -2.400 1.00 22.65 234 TYR A C 1
ATOM 1869 O O . TYR A 1 237 ? 4.641 93.005 -2.799 1.00 22.75 234 TYR A O 1
ATOM 1878 N N . GLU A 1 238 ? 6.504 94.261 -3.077 1.00 23.04 235 GLU A N 1
ATOM 1879 C CA . GLU A 1 238 ? 6.866 93.723 -4.367 1.00 24.84 235 GLU A CA 1
ATOM 1880 C C . GLU A 1 238 ? 7.211 92.232 -4.264 1.00 25.25 235 GLU A C 1
ATOM 1881 O O . GLU A 1 238 ? 6.783 91.442 -5.124 1.00 25.73 235 GLU A O 1
ATOM 1887 N N . THR A 1 239 ? 7.945 91.853 -3.216 1.00 24.81 236 THR A N 1
ATOM 1888 C CA . THR A 1 239 ? 8.276 90.440 -2.980 1.00 25.07 236 THR A CA 1
ATOM 1889 C C . THR A 1 239 ? 7.257 89.667 -2.149 1.00 24.60 236 THR A C 1
ATOM 1890 O O . THR A 1 239 ? 7.150 88.474 -2.307 1.00 26.15 236 THR A O 1
ATOM 1894 N N . THR A 1 240 ? 6.486 90.302 -1.290 1.00 23.85 237 THR A N 1
ATOM 1895 C CA . THR A 1 240 ? 5.539 89.544 -0.456 1.00 23.17 237 THR A CA 1
ATOM 1896 C C . THR A 1 240 ? 4.198 89.277 -1.150 1.00 23.42 237 THR A C 1
ATOM 1897 O O . THR A 1 240 ? 3.570 88.234 -0.897 1.00 23.40 237 THR A O 1
ATOM 1901 N N . TYR A 1 241 ? 3.748 90.215 -1.993 1.00 23.00 238 TYR A N 1
ATOM 1902 C CA . TYR A 1 241 ? 2.539 90.033 -2.795 1.00 23.25 238 TYR A CA 1
ATOM 1903 C C . TYR A 1 241 ? 2.898 90.250 -4.272 1.00 23.28 238 TYR A C 1
ATOM 1904 O O . TYR A 1 241 ? 2.500 91.253 -4.906 1.00 23.30 238 TYR A O 1
ATOM 1913 N N . PRO A 1 242 ? 3.679 89.323 -4.834 1.00 23.37 239 PRO A N 1
ATOM 1914 C CA . PRO A 1 242 ? 4.246 89.594 -6.150 1.00 23.42 239 PRO A CA 1
ATOM 1915 C C . PRO A 1 242 ? 3.187 89.574 -7.245 1.00 23.52 239 PRO A C 1
ATOM 1916 O O . PRO A 1 242 ? 2.153 88.904 -7.141 1.00 23.62 239 PRO A O 1
ATOM 1920 N N . ARG A 1 243 ? 3.467 90.296 -8.311 1.00 23.57 240 ARG A N 1
ATOM 1921 C CA . ARG A 1 243 ? 2.577 90.312 -9.455 1.00 23.05 240 ARG A CA 1
ATOM 1922 C C . ARG A 1 243 ? 2.514 88.945 -10.145 1.00 21.94 240 ARG A C 1
ATOM 1923 O O . ARG A 1 243 ? 3.506 88.329 -10.400 1.00 21.11 240 ARG A O 1
ATOM 1931 N N . ASN A 1 244 ? 1.313 88.494 -10.446 1.00 22.46 241 ASN A N 1
ATOM 1932 C CA . ASN A 1 244 ? 1.094 87.315 -11.280 1.00 22.17 241 ASN A CA 1
ATOM 1933 C C . ASN A 1 244 ? 0.922 87.794 -12.730 1.00 22.88 241 ASN A C 1
ATOM 1934 O O . ASN A 1 244 ? -0.092 88.404 -13.060 1.00 21.97 241 ASN A O 1
ATOM 1939 N N . SER A 1 245 ? 1.903 87.488 -13.580 1.00 23.32 242 SER A N 1
ATOM 1940 C CA . SER A 1 245 ? 1.912 87.953 -14.954 1.00 24.03 242 SER A CA 1
ATOM 1941 C C . SER A 1 245 ? 1.197 87.032 -15.940 1.00 24.22 242 SER A C 1
ATOM 1942 O O . SER A 1 245 ? 1.251 87.263 -17.146 1.00 24.13 242 SER A O 1
ATOM 1945 N N . ILE A 1 246 ? 0.495 86.032 -15.424 1.00 24.29 243 ILE A N 1
ATOM 1946 C CA . ILE A 1 246 ? -0.199 85.070 -16.237 1.00 24.47 243 ILE A CA 1
ATOM 1947 C C . ILE A 1 246 ? -1.698 85.269 -16.119 1.00 23.99 243 ILE A C 1
ATOM 1948 O O . ILE A 1 246 ? -2.342 85.283 -17.105 1.00 25.09 243 ILE A O 1
ATOM 1953 N N . GLU A 1 247 ? -2.262 85.439 -14.933 1.00 24.15 244 GLU A N 1
ATOM 1954 C CA . GLU A 1 247 ? -3.729 85.537 -14.799 1.00 23.80 244 GLU A CA 1
ATOM 1955 C C . GLU A 1 247 ? -4.323 86.591 -15.766 1.00 23.87 244 GLU A C 1
ATOM 1956 O O . GLU A 1 247 ? -3.772 87.700 -15.920 1.00 23.80 244 GLU A O 1
ATOM 1962 N N . VAL A 1 248 ? -5.416 86.213 -16.449 1.00 23.16 245 VAL A N 1
ATOM 1963 C CA . VAL A 1 248 ? -6.066 87.054 -17.439 1.00 22.26 245 VAL A CA 1
ATOM 1964 C C . VAL A 1 248 ? -7.325 87.741 -16.906 1.00 22.53 245 VAL A C 1
ATOM 1965 O O . VAL A 1 248 ? -7.746 88.743 -17.414 1.00 21.69 245 VAL A O 1
ATOM 1969 N N . GLU A 1 249 ? -7.917 87.238 -15.842 1.00 23.24 246 GLU A N 1
ATOM 1970 C CA A GLU A 1 249 ? -9.245 87.746 -15.444 0.50 23.46 246 GLU A CA 1
ATOM 1971 C CA B GLU A 1 249 ? -9.221 87.687 -15.402 0.50 23.65 246 GLU A CA 1
ATOM 1972 C C . GLU A 1 249 ? -9.212 89.214 -15.019 1.00 23.66 246 GLU A C 1
ATOM 1973 O O . GLU A 1 249 ? -10.112 89.971 -15.372 1.00 23.82 246 GLU A O 1
ATOM 1984 N N . PRO A 1 250 ? -8.165 89.670 -14.311 1.00 23.72 247 PRO A N 1
ATOM 1985 C CA . PRO A 1 250 ? -8.119 91.130 -14.025 1.00 24.19 247 PRO A CA 1
ATOM 1986 C C . PRO A 1 250 ? -8.174 92.067 -15.273 1.00 24.21 247 PRO A C 1
ATOM 1987 O O . PRO A 1 250 ? -8.609 93.214 -15.155 1.00 23.48 247 PRO A O 1
ATOM 1991 N N . TYR A 1 251 ? -7.755 91.543 -16.427 1.00 23.89 248 TYR A N 1
ATOM 1992 C CA . TYR A 1 251 ? -7.690 92.269 -17.698 1.00 24.16 248 TYR A CA 1
ATOM 1993 C C . TYR A 1 251 ? -9.035 92.326 -18.411 1.00 25.28 248 TYR A C 1
ATOM 1994 O O . TYR A 1 251 ? -9.140 92.894 -19.500 1.00 24.37 248 TYR A O 1
ATOM 2003 N N . GLU A 1 252 ? -10.068 91.772 -17.784 1.00 27.12 249 GLU A N 1
ATOM 2004 C CA . GLU A 1 252 ? -11.330 91.576 -18.471 1.00 28.91 249 GLU A CA 1
ATOM 2005 C C . GLU A 1 252 ? -12.443 92.442 -17.929 1.00 28.88 249 GLU A C 1
ATOM 2006 O O . GLU A 1 252 ? -13.341 92.784 -18.661 1.00 29.79 249 GLU A O 1
ATOM 2012 N N . LYS A 1 253 ? -12.384 92.803 -16.659 1.00 28.77 250 LYS A N 1
ATOM 2013 C CA . LYS A 1 253 ? -13.409 93.657 -16.048 1.00 28.99 250 LYS A CA 1
ATOM 2014 C C . LYS A 1 253 ? -12.754 94.618 -15.088 1.00 28.11 250 LYS A C 1
ATOM 2015 O O . LYS A 1 253 ? -11.762 94.269 -14.411 1.00 28.00 250 LYS A O 1
ATOM 2021 N N . VAL A 1 254 ? -13.289 95.825 -15.006 1.00 27.27 251 VAL A N 1
ATOM 2022 C CA . VAL A 1 254 ? -12.706 96.773 -14.096 1.00 27.17 251 VAL A CA 1
ATOM 2023 C C . VAL A 1 254 ? -12.674 96.143 -12.710 1.00 27.47 251 VAL A C 1
ATOM 2024 O O . VAL A 1 254 ? -11.675 96.259 -12.014 1.00 27.30 251 VAL A O 1
ATOM 2028 N N . SER A 1 255 ? -13.727 95.409 -12.352 1.00 27.28 252 SER A N 1
ATOM 2029 C CA . SER A 1 255 ? -13.894 94.917 -10.977 1.00 27.83 252 SER A CA 1
ATOM 2030 C C . SER A 1 255 ? -13.181 93.607 -10.669 1.00 26.71 252 SER A C 1
ATOM 2031 O O . SER A 1 255 ? -13.182 93.159 -9.542 1.00 26.75 252 SER A O 1
ATOM 2034 N N . SER A 1 256 ? -12.524 92.997 -11.630 1.00 26.33 253 SER A N 1
ATOM 2035 C CA . SER A 1 256 ? -11.768 91.803 -11.295 1.00 25.86 253 SER A CA 1
ATOM 2036 C C . SER A 1 256 ? -10.438 92.140 -10.638 1.00 25.05 253 SER A C 1
ATOM 2037 O O . SER A 1 256 ? -9.598 92.804 -11.211 1.00 23.65 253 SER A O 1
ATOM 2040 N N . LEU A 1 257 ? -10.236 91.640 -9.426 1.00 25.04 254 LEU A N 1
ATOM 2041 C CA . LEU A 1 257 ? -9.020 91.958 -8.686 1.00 24.15 254 LEU A CA 1
ATOM 2042 C C . LEU A 1 257 ? -7.854 91.088 -9.125 1.00 23.24 254 LEU A C 1
ATOM 2043 O O . LEU A 1 257 ? -8.030 89.919 -9.500 1.00 24.11 254 LEU A O 1
ATOM 2048 N N . THR A 1 258 ? -6.661 91.667 -9.093 1.00 22.27 255 THR A N 1
ATOM 2049 C CA . THR A 1 258 ? -5.416 90.915 -9.233 1.00 20.96 255 THR A CA 1
ATOM 2050 C C . THR A 1 258 ? -5.200 90.082 -7.982 1.00 21.10 255 THR A C 1
ATOM 2051 O O . THR A 1 258 ? -5.870 90.263 -6.945 1.00 21.93 255 THR A O 1
ATOM 2055 N N . SER A 1 259 ? -4.258 89.165 -8.046 1.00 20.93 256 SER A N 1
ATOM 2056 C CA . SER A 1 259 ? -4.031 88.300 -6.897 1.00 20.53 256 SER A CA 1
ATOM 2057 C C . SER A 1 259 ? -3.393 89.088 -5.774 1.00 20.53 256 SER A C 1
ATOM 2058 O O . SER A 1 259 ? -3.653 88.805 -4.622 1.00 19.64 256 SER A O 1
ATOM 2061 N N . PHE A 1 260 ? -2.556 90.080 -6.090 1.00 21.10 257 PHE A N 1
ATOM 2062 C CA . PHE A 1 260 ? -2.009 90.903 -4.999 1.00 22.13 257 PHE A CA 1
ATOM 2063 C C . PHE A 1 260 ? -3.108 91.704 -4.319 1.00 22.82 257 PHE A C 1
ATOM 2064 O O . PHE A 1 260 ? -3.110 91.780 -3.083 1.00 23.46 257 PHE A O 1
ATOM 2072 N N . GLU A 1 261 ? -4.088 92.209 -5.088 1.00 22.86 258 GLU A N 1
ATOM 2073 C CA . GLU A 1 261 ? -5.193 92.930 -4.477 1.00 22.80 258 GLU A CA 1
ATOM 2074 C C . GLU A 1 261 ? -5.992 92.029 -3.530 1.00 23.60 258 GLU A C 1
ATOM 2075 O O . GLU A 1 261 ? -6.404 92.475 -2.443 1.00 23.33 258 GLU A O 1
ATOM 2081 N N . LYS A 1 262 ? -6.204 90.769 -3.944 1.00 23.56 259 LYS A N 1
ATOM 2082 C CA . LYS A 1 262 ? -6.883 89.775 -3.115 1.00 23.44 259 LYS A CA 1
ATOM 2083 C C . LYS A 1 262 ? -6.147 89.473 -1.814 1.00 22.85 259 LYS A C 1
ATOM 2084 O O . LYS A 1 262 ? -6.760 89.487 -0.753 1.00 21.71 259 LYS A O 1
ATOM 2090 N N . GLU A 1 263 ? -4.854 89.184 -1.896 1.00 23.15 260 GLU A N 1
ATOM 2091 C CA . GLU A 1 263 ? -4.060 88.932 -0.685 1.00 24.34 260 GLU A CA 1
ATOM 2092 C C . GLU A 1 263 ? -4.163 90.147 0.259 1.00 23.79 260 GLU A C 1
ATOM 2093 O O . GLU A 1 263 ? -4.587 90.013 1.389 1.00 24.10 260 GLU A O 1
ATOM 2099 N N . ILE A 1 264 ? -3.879 91.340 -0.243 1.00 23.64 261 ILE A N 1
ATOM 2100 C CA . ILE A 1 264 ? -3.914 92.532 0.596 1.00 22.92 261 ILE A CA 1
ATOM 2101 C C . ILE A 1 264 ? -5.317 92.840 1.115 1.00 22.86 261 ILE A C 1
ATOM 2102 O O . ILE A 1 264 ? -5.455 93.203 2.267 1.00 23.23 261 ILE A O 1
ATOM 2107 N N . ASN A 1 265 ? -6.353 92.653 0.314 1.00 23.82 262 ASN A N 1
ATOM 2108 C CA . ASN A 1 265 ? -7.719 92.814 0.819 1.00 24.72 262 ASN A CA 1
ATOM 2109 C C . ASN A 1 265 ? -7.986 91.899 2.011 1.00 26.18 262 ASN A C 1
ATOM 2110 O O . ASN A 1 265 ? -8.556 92.323 3.026 1.00 25.97 262 ASN A O 1
ATOM 2115 N N . LYS A 1 266 ? -7.560 90.647 1.887 1.00 27.05 263 LYS A N 1
ATOM 2116 C CA . LYS A 1 266 ? -7.780 89.677 2.946 1.00 28.72 263 LYS A CA 1
ATOM 2117 C C . LYS A 1 266 ? -7.124 90.129 4.254 1.00 28.05 263 LYS A C 1
ATOM 2118 O O . LYS A 1 266 ? -7.777 90.117 5.299 1.00 27.25 263 LYS A O 1
ATOM 2124 N N . LEU A 1 267 ? -5.856 90.534 4.183 1.00 27.36 264 LEU A N 1
ATOM 2125 C CA . LEU A 1 267 ? -5.139 90.977 5.376 1.00 28.11 264 LEU A CA 1
ATOM 2126 C C . LEU A 1 267 ? -5.809 92.202 5.993 1.00 27.82 264 LEU A C 1
ATOM 2127 O O . LEU A 1 267 ? -5.958 92.285 7.185 1.00 28.14 264 LEU A O 1
ATOM 2132 N N . THR A 1 268 ? -6.207 93.155 5.167 1.00 27.63 265 THR A N 1
ATOM 2133 C CA . THR A 1 268 ? -6.656 94.402 5.692 1.00 27.80 265 THR A CA 1
ATOM 2134 C C . THR A 1 268 ? -8.077 94.294 6.203 1.00 28.92 265 THR A C 1
ATOM 2135 O O . THR A 1 268 ? -8.465 95.047 7.102 1.00 30.02 265 THR A O 1
ATOM 2139 N N . TYR A 1 269 ? -8.849 93.361 5.662 1.00 29.67 266 TYR A N 1
ATOM 2140 C CA . TYR A 1 269 ? -10.153 93.102 6.205 1.00 30.70 266 TYR A CA 1
ATOM 2141 C C . TYR A 1 269 ? -10.044 92.466 7.580 1.00 31.34 266 TYR A C 1
ATOM 2142 O O . TYR A 1 269 ? -10.757 92.882 8.499 1.00 31.90 266 TYR A O 1
ATOM 2151 N N . ARG A 1 270 ? -9.168 91.469 7.705 1.00 31.07 267 ARG A N 1
ATOM 2152 C CA A ARG A 1 270 ? -8.976 90.758 8.964 0.50 31.67 267 ARG A CA 1
ATOM 2153 C CA B ARG A 1 270 ? -9.017 90.760 8.959 0.50 31.46 267 ARG A CA 1
ATOM 2154 C C . ARG A 1 270 ? -8.601 91.709 10.083 1.00 31.31 267 ARG A C 1
ATOM 2155 O O . ARG A 1 270 ? -9.110 91.602 11.188 1.00 30.35 267 ARG A O 1
ATOM 2170 N N . SER A 1 271 ? -7.718 92.660 9.800 1.00 30.57 268 SER A N 1
ATOM 2171 C CA . SER A 1 271 ? -7.271 93.522 10.888 1.00 30.70 268 SER A CA 1
ATOM 2172 C C . SER A 1 271 ? -8.246 94.623 11.283 1.00 29.72 268 SER A C 1
ATOM 2173 O O . SER A 1 271 ? -7.991 95.312 12.209 1.00 29.23 268 SER A O 1
ATOM 2176 N N . ILE A 1 272 ? -9.361 94.793 10.609 1.00 30.57 269 ILE A N 1
ATOM 2177 C CA . ILE A 1 272 ? -10.354 95.765 11.063 1.00 31.51 269 ILE A CA 1
ATOM 2178 C C . ILE A 1 272 ? -11.582 95.078 11.684 1.00 32.67 269 ILE A C 1
ATOM 2179 O O . ILE A 1 272 ? -12.626 95.716 11.919 1.00 32.76 269 ILE A O 1
ATOM 2184 N N . GLU A 1 273 ? -11.444 93.802 12.010 1.00 33.50 270 GLU A N 1
ATOM 2185 C CA . GLU A 1 273 ? -12.575 93.041 12.555 1.00 34.56 270 GLU A CA 1
ATOM 2186 C C . GLU A 1 273 ? -13.004 93.455 13.955 1.00 33.94 270 GLU A C 1
ATOM 2187 O O . GLU A 1 273 ? -14.190 93.548 14.216 1.00 34.15 270 GLU A O 1
ATOM 2193 N N . LEU A 1 274 ? -12.052 93.747 14.832 1.00 33.26 271 LEU A N 1
ATOM 2194 C CA . LEU A 1 274 ? -12.372 94.215 16.172 1.00 33.03 271 LEU A CA 1
ATOM 2195 C C . LEU A 1 274 ? -12.391 95.719 16.332 1.00 31.30 271 LEU A C 1
ATOM 2196 O O . LEU A 1 274 ? -12.423 96.207 17.459 1.00 32.49 271 LEU A O 1
ATOM 2201 N N . VAL A 1 275 ? -12.394 96.460 15.237 1.00 29.39 272 VAL A N 1
ATOM 2202 C CA . VAL A 1 275 ? -12.022 97.870 15.267 1.00 27.45 272 VAL A CA 1
ATOM 2203 C C . VAL A 1 275 ? -13.239 98.751 15.133 1.00 26.86 272 VAL A C 1
ATOM 2204 O O . VAL A 1 275 ? -14.176 98.392 14.448 1.00 26.22 272 VAL A O 1
ATOM 2208 N N . ASP A 1 276 ? -13.223 99.909 15.806 1.00 26.22 273 ASP A N 1
ATOM 2209 C CA . ASP A 1 276 ? -14.316 100.885 15.701 1.00 25.36 273 ASP A CA 1
ATOM 2210 C C . ASP A 1 276 ? -13.958 102.087 14.817 1.00 24.61 273 ASP A C 1
ATOM 2211 O O . ASP A 1 276 ? -12.955 102.755 15.025 1.00 25.64 273 ASP A O 1
ATOM 2216 N N . ALA A 1 277 ? -14.832 102.400 13.876 1.00 23.87 274 ALA A N 1
ATOM 2217 C CA . ALA A 1 277 ? -14.557 103.407 12.840 1.00 22.80 274 ALA A CA 1
ATOM 2218 C C . ALA A 1 277 ? -14.379 104.804 13.427 1.00 22.08 274 ALA A C 1
ATOM 2219 O O . ALA A 1 277 ? -13.384 105.466 13.123 1.00 22.01 274 ALA A O 1
ATOM 2221 N N . ASN A 1 278 ? -15.336 105.259 14.234 1.00 21.48 275 ASN A N 1
ATOM 2222 C CA . ASN A 1 278 ? -15.236 106.582 14.861 1.00 21.49 275 ASN A CA 1
ATOM 2223 C C . ASN A 1 278 ? -13.935 106.706 15.677 1.00 21.81 275 ASN A C 1
ATOM 2224 O O . ASN A 1 278 ? -13.261 107.753 15.635 1.00 21.69 275 ASN A O 1
ATOM 2229 N N . SER A 1 279 ? -13.587 105.625 16.381 1.00 21.36 276 SER A N 1
ATOM 2230 C CA . SER A 1 279 ? -12.394 105.586 17.166 1.00 22.45 276 SER A CA 1
ATOM 2231 C C . SER A 1 279 ? -11.167 105.776 16.254 1.00 23.27 276 SER A C 1
ATOM 2232 O O . SER A 1 279 ? -10.221 106.530 16.569 1.00 22.20 276 SER A O 1
ATOM 2235 N N . TRP A 1 280 ? -11.200 105.077 15.130 1.00 24.03 277 TRP A N 1
ATOM 2236 C CA . TRP A 1 280 ? -10.143 105.181 14.148 1.00 24.82 277 TRP A CA 1
ATOM 2237 C C . TRP A 1 280 ? -10.006 106.627 13.686 1.00 24.14 277 TRP A C 1
ATOM 2238 O O . TRP A 1 280 ? -8.911 107.124 13.624 1.00 23.23 277 TRP A O 1
ATOM 2257 N N . TYR A 1 282 ? -10.819 109.484 15.282 1.00 23.66 279 TYR A N 1
ATOM 2258 C CA . TYR A 1 282 ? -10.290 110.363 16.351 1.00 23.08 279 TYR A CA 1
ATOM 2259 C C . TYR A 1 282 ? -8.796 110.163 16.547 1.00 22.35 279 TYR A C 1
ATOM 2260 O O . TYR A 1 282 ? -8.047 111.145 16.708 1.00 22.18 279 TYR A O 1
ATOM 2269 N N . THR A 1 283 ? -8.368 108.903 16.459 1.00 21.38 280 THR A N 1
ATOM 2270 C CA . THR A 1 283 ? -6.951 108.554 16.614 1.00 20.88 280 THR A CA 1
ATOM 2271 C C . THR A 1 283 ? -6.182 109.067 15.392 1.00 21.44 280 THR A C 1
ATOM 2272 O O . THR A 1 283 ? -5.123 109.660 15.559 1.00 22.33 280 THR A O 1
ATOM 2276 N N . ALA A 1 284 ? -6.729 108.888 14.177 1.00 20.42 281 ALA A N 1
ATOM 2277 C CA . ALA A 1 284 ? -6.117 109.497 12.967 1.00 20.06 281 ALA A CA 1
ATOM 2278 C C . ALA A 1 284 ? -6.014 111.024 13.126 1.00 19.49 281 ALA A C 1
ATOM 2279 O O . ALA A 1 284 ? -4.982 111.632 12.795 1.00 18.29 281 ALA A O 1
ATOM 2281 N N . LYS A 1 285 ? -7.055 111.629 13.686 1.00 19.30 282 LYS A N 1
ATOM 2282 C CA . LYS A 1 285 ? -7.028 113.070 13.967 1.00 19.46 282 LYS A CA 1
ATOM 2283 C C . LYS A 1 285 ? -5.890 113.464 14.943 1.00 18.97 282 LYS A C 1
ATOM 2284 O O . LYS A 1 285 ? -5.170 114.444 14.729 1.00 18.29 282 LYS A O 1
ATOM 2290 N N . ALA A 1 286 ? -5.712 112.668 15.992 1.00 18.51 283 ALA A N 1
ATOM 2291 C CA . ALA A 1 286 ? -4.620 112.882 16.930 1.00 18.29 283 ALA A CA 1
ATOM 2292 C C . ALA A 1 286 ? -3.282 112.828 16.203 1.00 18.48 283 ALA A C 1
ATOM 2293 O O . ALA A 1 286 ? -2.361 113.620 16.491 1.00 17.59 283 ALA A O 1
ATOM 2295 N N . VAL A 1 287 ? -3.149 111.860 15.293 1.00 18.24 284 VAL A N 1
ATOM 2296 C CA . VAL A 1 287 ? -1.870 111.686 14.625 1.00 18.09 284 VAL A CA 1
ATOM 2297 C C . VAL A 1 287 ? -1.626 112.906 13.748 1.00 18.86 284 VAL A C 1
ATOM 2298 O O . VAL A 1 287 ? -0.522 113.463 13.721 1.00 19.86 284 VAL A O 1
ATOM 2302 N N . LEU A 1 288 ? -2.641 113.315 13.015 1.00 19.15 285 LEU A N 1
ATOM 2303 C CA . LEU A 1 288 ? -2.508 114.446 12.098 1.00 21.30 285 LEU A CA 1
ATOM 2304 C C . LEU A 1 288 ? -2.241 115.785 12.833 1.00 21.41 285 LEU A C 1
ATOM 2305 O O . LEU A 1 288 ? -1.537 116.651 12.315 1.00 21.26 285 LEU A O 1
ATOM 2310 N N . LEU A 1 289 ? -2.791 115.914 14.039 1.00 21.28 286 LEU A N 1
ATOM 2311 C CA . LEU A 1 289 ? -2.527 117.068 14.886 1.00 21.35 286 LEU A CA 1
ATOM 2312 C C . LEU A 1 289 ? -1.178 117.022 15.604 1.00 21.75 286 LEU A C 1
ATOM 2313 O O . LEU A 1 289 ? -0.807 118.039 16.195 1.00 22.59 286 LEU A O 1
ATOM 2318 N N . HIS A 1 290 ? -0.453 115.888 15.579 1.00 20.50 287 HIS A N 1
ATOM 2319 C CA . HIS A 1 290 ? 0.747 115.764 16.382 1.00 20.12 287 HIS A CA 1
ATOM 2320 C C . HIS A 1 290 ? 1.860 116.764 16.026 1.00 20.70 287 HIS A C 1
ATOM 2321 O O . HIS A 1 290 ? 2.411 116.751 14.931 1.00 20.42 287 HIS A O 1
ATOM 2328 N N . ASP A 1 291 ? 2.246 117.553 17.024 1.00 20.86 288 ASP A N 1
ATOM 2329 C CA . ASP A 1 291 ? 3.131 118.705 16.872 1.00 20.87 288 ASP A CA 1
ATOM 2330 C C . ASP A 1 291 ? 3.588 119.169 18.239 1.00 20.55 288 ASP A C 1
ATOM 2331 O O . ASP A 1 291 ? 2.837 119.877 18.939 1.00 19.16 288 ASP A O 1
ATOM 2336 N N . ILE A 1 292 ? 4.781 118.743 18.652 1.00 20.84 289 ILE A N 1
ATOM 2337 C CA . ILE A 1 292 ? 5.294 119.143 19.947 1.00 20.99 289 ILE A CA 1
ATOM 2338 C C . ILE A 1 292 ? 5.484 120.680 20.006 1.00 22.10 289 ILE A C 1
ATOM 2339 O O . ILE A 1 292 ? 5.377 121.275 21.085 1.00 22.59 289 ILE A O 1
ATOM 2344 N N . ALA A 1 293 ? 5.697 121.338 18.857 1.00 22.74 290 ALA A N 1
ATOM 2345 C CA . ALA A 1 293 ? 5.752 122.824 18.819 1.00 23.25 290 ALA A CA 1
ATOM 2346 C C . ALA A 1 293 ? 4.408 123.491 19.046 1.00 23.44 290 ALA A C 1
ATOM 2347 O O . ALA A 1 293 ? 4.354 124.683 19.284 1.00 23.07 290 ALA A O 1
ATOM 2349 N N . HIS A 1 294 ? 3.312 122.760 18.946 1.00 24.70 291 HIS A N 1
ATOM 2350 C CA . HIS A 1 294 ? 1.999 123.382 19.175 1.00 26.15 291 HIS A CA 1
ATOM 2351 C C . HIS A 1 294 ? 1.924 123.924 20.597 1.00 27.71 291 HIS A C 1
ATOM 2352 O O . HIS A 1 294 ? 2.185 123.224 21.563 1.00 28.86 291 HIS A O 1
ATOM 2359 N N . GLY A 1 295 ? 1.552 125.168 20.750 1.00 29.78 292 GLY A N 1
ATOM 2360 C CA . GLY A 1 295 ? 1.667 125.780 22.075 1.00 31.28 292 GLY A CA 1
ATOM 2361 C C . GLY A 1 295 ? 2.756 126.844 22.073 1.00 31.29 292 GLY A C 1
ATOM 2362 O O . GLY A 1 295 ? 2.552 127.921 22.584 1.00 33.91 292 GLY A O 1
ATOM 2363 N N . PHE A 1 296 ? 3.856 126.571 21.394 1.00 29.73 293 PHE A N 1
ATOM 2364 C CA . PHE A 1 296 ? 5.062 127.311 21.554 1.00 28.00 293 PHE A CA 1
ATOM 2365 C C . PHE A 1 296 ? 5.241 128.224 20.369 1.00 27.58 293 PHE A C 1
ATOM 2366 O O . PHE A 1 296 ? 4.413 128.234 19.466 1.00 28.74 293 PHE A O 1
ATOM 2374 N N . SER A 1 297 ? 6.336 128.972 20.347 1.00 26.19 294 SER A N 1
ATOM 2375 C CA . SER A 1 297 ? 6.610 129.864 19.238 1.00 25.13 294 SER A CA 1
ATOM 2376 C C . SER A 1 297 ? 7.379 129.167 18.146 1.00 24.02 294 SER A C 1
ATOM 2377 O O . SER A 1 297 ? 7.418 129.639 17.050 1.00 24.19 294 SER A O 1
ATOM 2380 N N . SER A 1 298 ? 8.000 128.040 18.451 1.00 23.25 295 SER A N 1
ATOM 2381 C CA . SER A 1 298 ? 8.696 127.244 17.436 1.00 21.72 295 SER A CA 1
ATOM 2382 C C . SER A 1 298 ? 9.074 125.880 17.997 1.00 20.86 295 SER A C 1
ATOM 2383 O O . SER A 1 298 ? 9.016 125.655 19.232 1.00 19.62 295 SER A O 1
ATOM 2386 N N . LEU A 1 299 ? 9.494 124.988 17.099 1.00 19.73 296 LEU A N 1
ATOM 2387 C CA . LEU A 1 299 ? 10.020 123.689 17.497 1.00 19.41 296 LEU A CA 1
ATOM 2388 C C . LEU A 1 299 ? 11.190 123.871 18.449 1.00 19.44 296 LEU A C 1
ATOM 2389 O O . LEU A 1 299 ? 11.252 123.185 19.466 1.00 19.32 296 LEU A O 1
ATOM 2394 N N . GLU A 1 300 ? 12.087 124.808 18.126 1.00 19.60 297 GLU A N 1
ATOM 2395 C CA A GLU A 1 300 ? 13.244 125.140 18.942 0.60 20.47 297 GLU A CA 1
ATOM 2396 C CA B GLU A 1 300 ? 13.247 125.100 18.988 0.40 20.06 297 GLU A CA 1
ATOM 2397 C C . GLU A 1 300 ? 12.805 125.457 20.403 1.00 20.02 297 GLU A C 1
ATOM 2398 O O . GLU A 1 300 ? 13.392 124.995 21.396 1.00 19.43 297 GLU A O 1
ATOM 2409 N N . GLU A 1 301 ? 11.763 126.252 20.531 1.00 19.59 298 GLU A N 1
ATOM 2410 C CA . GLU A 1 301 ? 11.295 126.576 21.863 1.00 20.09 298 GLU A CA 1
ATOM 2411 C C . GLU A 1 301 ? 10.741 125.351 22.570 1.00 19.15 298 GLU A C 1
ATOM 2412 O O . GLU A 1 301 ? 11.042 125.142 23.719 1.00 20.24 298 GLU A O 1
ATOM 2418 N N . ALA A 1 302 ? 9.942 124.539 21.892 1.00 18.57 299 ALA A N 1
ATOM 2419 C CA . ALA A 1 302 ? 9.367 123.353 22.517 1.00 17.83 299 ALA A CA 1
ATOM 2420 C C . ALA A 1 302 ? 10.512 122.497 23.077 1.00 17.60 299 ALA A C 1
ATOM 2421 O O . ALA A 1 302 ? 10.470 122.058 24.216 1.00 18.06 299 ALA A O 1
ATOM 2423 N N . LEU A 1 303 ? 11.564 122.326 22.292 1.00 17.58 300 LEU A N 1
ATOM 2424 C CA . LEU A 1 303 ? 12.649 121.447 22.662 1.00 17.50 300 LEU A CA 1
ATOM 2425 C C . LEU A 1 303 ? 13.546 122.017 23.747 1.00 18.18 300 LEU A C 1
ATOM 2426 O O . LEU A 1 303 ? 14.175 121.264 24.476 1.00 18.35 300 LEU A O 1
ATOM 2431 N N . SER A 1 304 ? 13.611 123.346 23.860 1.00 18.37 301 SER A N 1
ATOM 2432 C CA . SER A 1 304 ? 14.349 124.002 24.947 1.00 18.00 301 SER A CA 1
ATOM 2433 C C . SER A 1 304 ? 13.963 123.463 26.337 1.00 17.95 301 SER A C 1
ATOM 2434 O O . SER A 1 304 ? 14.754 123.471 27.263 1.00 16.51 301 SER A O 1
ATOM 2437 N N . ASN A 1 305 ? 12.726 123.017 26.480 1.00 18.90 302 ASN A N 1
ATOM 2438 C CA . ASN A 1 305 ? 12.230 122.548 27.773 1.00 18.95 302 ASN A CA 1
ATOM 2439 C C . ASN A 1 305 ? 12.700 121.117 28.126 1.00 19.23 302 ASN A C 1
ATOM 2440 O O . ASN A 1 305 ? 12.712 120.741 29.291 1.00 19.76 302 ASN A O 1
ATOM 2445 N N . VAL A 1 306 ? 13.036 120.317 27.122 1.00 19.06 303 VAL A N 1
ATOM 2446 C CA . VAL A 1 306 ? 13.447 118.941 27.344 1.00 19.04 303 VAL A CA 1
ATOM 2447 C C . VAL A 1 306 ? 14.737 118.912 28.167 1.00 19.84 303 VAL A C 1
ATOM 2448 O O . VAL A 1 306 ? 15.676 119.609 27.851 1.00 19.96 303 VAL A O 1
ATOM 2452 N N . GLU A 1 307 ? 14.752 118.118 29.238 1.00 20.13 304 GLU A N 1
ATOM 2453 C CA . GLU A 1 307 ? 15.977 117.915 30.030 1.00 20.67 304 GLU A CA 1
ATOM 2454 C C . GLU A 1 307 ? 16.371 116.423 30.099 1.00 19.81 304 GLU A C 1
ATOM 2455 O O . GLU A 1 307 ? 17.401 116.095 30.652 1.00 19.55 304 GLU A O 1
ATOM 2461 N N . ALA A 1 308 ? 15.563 115.539 29.527 1.00 19.47 305 ALA A N 1
ATOM 2462 C CA . ALA A 1 308 ? 15.877 114.104 29.492 1.00 19.37 305 ALA A CA 1
ATOM 2463 C C . ALA A 1 308 ? 17.072 113.861 28.568 1.00 19.58 305 ALA A C 1
ATOM 2464 O O . ALA A 1 308 ? 17.315 114.630 27.644 1.00 19.03 305 ALA A O 1
ATOM 2466 N N . ASN A 1 309 ? 17.818 112.796 28.822 1.00 19.90 306 ASN A N 1
ATOM 2467 C CA . ASN A 1 309 ? 18.727 112.241 27.814 1.00 19.95 306 ASN A CA 1
ATOM 2468 C C . ASN A 1 309 ? 17.818 111.737 26.726 1.00 19.46 306 ASN A C 1
ATOM 2469 O O . ASN A 1 309 ? 16.861 111.059 27.050 1.00 20.30 306 ASN A O 1
ATOM 2474 N N . VAL A 1 310 ? 18.067 112.073 25.467 1.00 19.61 307 VAL A N 1
ATOM 2475 C CA . VAL A 1 310 ? 17.141 111.694 24.381 1.00 19.93 307 VAL A CA 1
ATOM 2476 C C . VAL A 1 310 ? 17.791 110.752 23.360 1.00 20.32 307 VAL A C 1
ATOM 2477 O O . VAL A 1 310 ? 18.905 111.020 22.901 1.00 18.60 307 VAL A O 1
ATOM 2481 N N . LEU A 1 311 ? 17.091 109.652 23.039 1.00 20.41 308 LEU A N 1
ATOM 2482 C CA . LEU A 1 311 ? 17.504 108.682 22.008 1.00 20.71 308 LEU A CA 1
ATOM 2483 C C . LEU A 1 311 ? 16.383 108.509 20.976 1.00 20.66 308 LEU A C 1
ATOM 2484 O O . LEU A 1 311 ? 15.274 108.095 21.318 1.00 20.44 308 LEU A O 1
ATOM 2497 N N . ILE A 1 313 ? 15.269 106.537 17.471 1.00 18.63 310 ILE A N 1
ATOM 2498 C CA . ILE A 1 313 ? 15.556 105.328 16.709 1.00 18.45 310 ILE A CA 1
ATOM 2499 C C . ILE A 1 313 ? 14.620 105.259 15.505 1.00 19.15 310 ILE A C 1
ATOM 2500 O O . ILE A 1 313 ? 13.559 104.648 15.562 1.00 18.90 310 ILE A O 1
ATOM 2505 N N . PRO A 1 314 ? 14.985 105.954 14.417 1.00 20.00 311 PRO A N 1
ATOM 2506 C CA . PRO A 1 314 ? 14.217 105.870 13.187 1.00 19.98 311 PRO A CA 1
ATOM 2507 C C . PRO A 1 314 ? 14.705 104.706 12.297 1.00 20.63 311 PRO A C 1
ATOM 2508 O O . PRO A 1 314 ? 15.796 104.166 12.487 1.00 19.76 311 PRO A O 1
ATOM 2512 N N . CYS A 1 315 ? 13.881 104.371 11.326 1.00 21.10 312 CYS A N 1
ATOM 2513 C CA . CYS A 1 315 ? 14.231 103.446 10.317 1.00 22.13 312 CYS A CA 1
ATOM 2514 C C . CYS A 1 315 ? 14.343 104.193 9.016 1.00 22.40 312 CYS A C 1
ATOM 2515 O O . CYS A 1 315 ? 13.389 104.844 8.569 1.00 21.84 312 CYS A O 1
ATOM 2518 N N . LYS A 1 316 ? 15.495 104.049 8.381 1.00 23.21 313 LYS A N 1
ATOM 2519 C CA . LYS A 1 316 ? 15.801 104.712 7.122 1.00 24.01 313 LYS A CA 1
ATOM 2520 C C . LYS A 1 316 ? 14.807 104.460 5.977 1.00 23.73 313 LYS A C 1
ATOM 2521 O O . LYS A 1 316 ? 14.635 105.308 5.108 1.00 23.26 313 LYS A O 1
ATOM 2527 N N . GLN A 1 317 ? 14.170 103.293 5.983 1.00 23.00 314 GLN A N 1
ATOM 2528 C CA . GLN A 1 317 ? 13.174 102.952 4.991 1.00 22.39 314 GLN A CA 1
ATOM 2529 C C . GLN A 1 317 ? 11.742 103.279 5.422 1.00 22.06 314 GLN A C 1
ATOM 2530 O O . GLN A 1 317 ? 10.784 102.872 4.759 1.00 21.17 314 GLN A O 1
ATOM 2536 N N . ASP A 1 318 ? 11.580 103.991 6.531 1.00 22.15 315 ASP A N 1
ATOM 2537 C CA . ASP A 1 318 ? 10.226 104.344 7.021 1.00 22.01 315 ASP A CA 1
ATOM 2538 C C . ASP A 1 318 ? 9.639 105.397 6.121 1.00 21.69 315 ASP A C 1
ATOM 2539 O O . ASP A 1 318 ? 10.201 106.502 6.032 1.00 21.06 315 ASP A O 1
ATOM 2544 N N . LEU A 1 319 ? 8.534 105.049 5.455 1.00 21.48 316 LEU A N 1
ATOM 2545 C CA . LEU A 1 319 ? 7.796 105.967 4.617 1.00 21.72 316 LEU A CA 1
ATOM 2546 C C . LEU A 1 319 ? 6.808 106.829 5.391 1.00 22.31 316 LEU A C 1
ATOM 2547 O O . LEU A 1 319 ? 6.320 107.873 4.866 1.00 22.86 316 LEU A O 1
ATOM 2552 N N . LEU A 1 320 ? 6.442 106.400 6.598 1.00 22.86 317 LEU A N 1
ATOM 2553 C CA . LEU A 1 320 ? 5.444 107.144 7.400 1.00 23.29 317 LEU A CA 1
ATOM 2554 C C . LEU A 1 320 ? 6.136 108.209 8.200 1.00 23.18 317 LEU A C 1
ATOM 2555 O O . LEU A 1 320 ? 5.598 109.288 8.380 1.00 24.34 317 LEU A O 1
ATOM 2560 N N . GLN A 1 321 ? 7.337 107.905 8.664 1.00 22.81 318 GLN A N 1
ATOM 2561 C CA . GLN A 1 321 ? 8.071 108.788 9.534 1.00 22.68 318 GLN A CA 1
ATOM 2562 C C . GLN A 1 321 ? 9.504 108.957 9.023 1.00 23.27 318 GLN A C 1
ATOM 2563 O O . GLN A 1 321 ? 10.434 108.285 9.494 1.00 22.99 318 GLN A O 1
ATOM 2569 N N . PRO A 1 322 ? 9.690 109.858 8.043 1.00 23.49 319 PRO A N 1
ATOM 2570 C CA . PRO A 1 322 ? 11.001 110.051 7.447 1.00 23.36 319 PRO A CA 1
ATOM 2571 C C . PRO A 1 322 ? 12.040 110.420 8.485 1.00 23.63 319 PRO A C 1
ATOM 2572 O O . PRO A 1 322 ? 11.817 111.275 9.343 1.00 24.68 319 PRO A O 1
ATOM 2576 N N . SER A 1 323 ? 13.178 109.785 8.427 1.00 23.34 320 SER A N 1
ATOM 2577 C CA . SER A 1 323 ? 14.119 109.931 9.499 1.00 23.69 320 SER A CA 1
ATOM 2578 C C . SER A 1 323 ? 14.816 111.305 9.514 1.00 23.80 320 SER A C 1
ATOM 2579 O O . SER A 1 323 ? 15.391 111.711 10.534 1.00 23.42 320 SER A O 1
ATOM 2582 N N . ARG A 1 324 ? 14.786 112.052 8.412 1.00 23.46 321 ARG A N 1
ATOM 2583 C CA . ARG A 1 324 ? 15.523 113.324 8.444 1.00 23.02 321 ARG A CA 1
ATOM 2584 C C . ARG A 1 324 ? 15.090 114.245 9.612 1.00 21.96 321 ARG A C 1
ATOM 2585 O O . ARG A 1 324 ? 15.891 114.994 10.119 1.00 21.95 321 ARG A O 1
ATOM 2593 N N . TYR A 1 325 ? 13.838 114.191 10.033 1.00 21.78 322 TYR A N 1
ATOM 2594 C CA . TYR A 1 325 ? 13.392 115.091 11.097 1.00 21.51 322 TYR A CA 1
ATOM 2595 C C . TYR A 1 325 ? 13.867 114.613 12.462 1.00 21.37 322 TYR A C 1
ATOM 2596 O O . TYR A 1 325 ? 13.911 115.407 13.384 1.00 21.56 322 TYR A O 1
ATOM 2605 N N . ASN A 1 326 ? 14.258 113.339 12.607 1.00 21.05 323 ASN A N 1
ATOM 2606 C CA . ASN A 1 326 ? 14.909 112.923 13.861 1.00 20.30 323 ASN A CA 1
ATOM 2607 C C . ASN A 1 326 ? 16.278 113.623 13.982 1.00 20.38 323 ASN A C 1
ATOM 2608 O O . ASN A 1 326 ? 16.671 114.101 15.076 1.00 20.07 32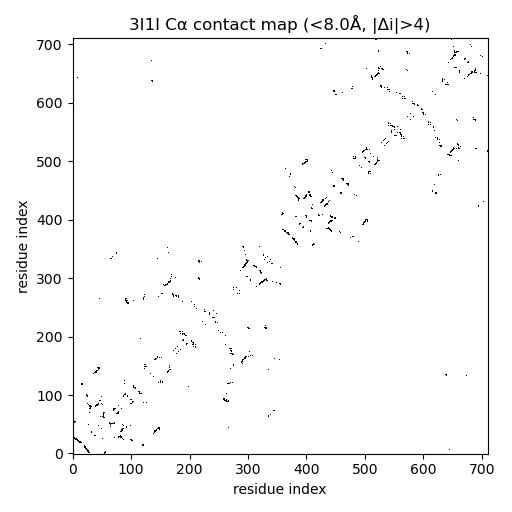3 ASN A O 1
ATOM 2613 N N . TYR A 1 327 ? 17.009 113.688 12.864 1.00 19.91 324 TYR A N 1
ATOM 2614 C CA . TYR A 1 327 ? 18.332 114.338 12.847 1.00 19.64 324 TYR A CA 1
ATOM 2615 C C . TYR A 1 327 ? 18.220 115.812 13.149 1.00 20.76 324 TYR A C 1
ATOM 2616 O O . TYR A 1 327 ? 19.013 116.369 13.913 1.00 19.36 324 TYR A O 1
ATOM 2625 N N . LYS A 1 328 ? 17.205 116.460 12.587 1.00 21.82 325 LYS A N 1
ATOM 2626 C CA A LYS A 1 328 ? 17.022 117.886 12.840 0.60 22.67 325 LYS A CA 1
ATOM 2627 C CA B LYS A 1 328 ? 17.005 117.885 12.836 0.40 22.32 325 LYS A CA 1
ATOM 2628 C C . LYS A 1 328 ? 16.819 118.131 14.343 1.00 22.17 325 LYS A C 1
ATOM 2629 O O . LYS A 1 328 ? 17.506 118.952 14.946 1.00 22.37 325 LYS A O 1
ATOM 2648 N N . VAL A 1 330 ? 17.495 116.251 16.973 1.00 20.62 327 VAL A N 1
ATOM 2649 C CA . VAL A 1 330 ? 18.654 115.907 17.774 1.00 20.09 327 VAL A CA 1
ATOM 2650 C C . VAL A 1 330 ? 19.717 116.995 17.655 1.00 21.39 327 VAL A C 1
ATOM 2651 O O . VAL A 1 330 ? 20.390 117.387 18.645 1.00 21.33 327 VAL A O 1
ATOM 2655 N N . ASP A 1 331 ? 19.842 117.541 16.457 1.00 22.07 328 ASP A N 1
ATOM 2656 C CA . ASP A 1 331 ? 20.772 118.618 16.264 1.00 22.45 328 ASP A CA 1
ATOM 2657 C C . ASP A 1 331 ? 20.395 119.832 17.118 1.00 22.74 328 ASP A C 1
ATOM 2658 O O . ASP A 1 331 ? 21.278 120.428 17.796 1.00 22.03 328 ASP A O 1
ATOM 2663 N N . LEU A 1 332 ? 19.101 120.186 17.118 1.00 22.50 329 LEU A N 1
ATOM 2664 C CA . LEU A 1 332 ? 18.653 121.312 17.936 1.00 22.71 329 LEU A CA 1
ATOM 2665 C C . LEU A 1 332 ? 18.937 121.060 19.410 1.00 22.61 329 LEU A C 1
ATOM 2666 O O . LEU A 1 332 ? 19.460 121.921 20.105 1.00 23.99 329 LEU A O 1
ATOM 2671 N N . LEU A 1 333 ? 18.629 119.877 19.895 1.00 22.91 330 LEU A N 1
ATOM 2672 C CA . LEU A 1 333 ? 18.902 119.562 21.304 1.00 23.35 330 LEU A CA 1
ATOM 2673 C C . LEU A 1 333 ? 20.396 119.642 21.637 1.00 23.97 330 LEU A C 1
ATOM 2674 O O . LEU A 1 333 ? 20.767 120.151 22.690 1.00 25.90 330 LEU A O 1
ATOM 2679 N N . GLN A 1 334 ? 21.260 119.154 20.753 1.00 24.13 331 GLN A N 1
ATOM 2680 C CA . GLN A 1 334 ? 22.702 119.208 21.002 1.00 23.58 331 GLN A CA 1
ATOM 2681 C C . GLN A 1 334 ? 23.183 120.645 21.050 1.00 24.07 331 GLN A C 1
ATOM 2682 O O . GLN A 1 334 ? 23.961 120.996 21.904 1.00 24.50 331 GLN A O 1
ATOM 2688 N N . LYS A 1 335 ? 22.692 121.500 20.173 1.00 24.45 332 LYS A N 1
ATOM 2689 C CA . LYS A 1 335 ? 23.107 122.893 20.222 1.00 24.76 332 LYS A CA 1
ATOM 2690 C C . LYS A 1 335 ? 22.606 123.634 21.464 1.00 24.72 332 LYS A C 1
ATOM 2691 O O . LYS A 1 335 ? 23.142 124.660 21.814 1.00 24.16 332 LYS A O 1
ATOM 2697 N N . GLN A 1 336 ? 21.587 123.096 22.133 1.00 24.36 333 GLN A N 1
ATOM 2698 C CA . GLN A 1 336 ? 21.200 123.589 23.435 1.00 23.88 333 GLN A CA 1
ATOM 2699 C C . GLN A 1 336 ? 22.050 123.041 24.569 1.00 23.49 333 GLN A C 1
ATOM 2700 O O . GLN A 1 336 ? 21.781 123.330 25.730 1.00 22.82 333 GLN A O 1
ATOM 2706 N N . GLY A 1 337 ? 23.050 122.231 24.241 1.00 23.38 334 GLY A N 1
ATOM 2707 C CA . GLY A 1 337 ? 23.875 121.592 25.253 1.00 23.09 334 GLY A CA 1
ATOM 2708 C C . GLY A 1 337 ? 23.245 120.350 25.864 1.00 23.85 334 GLY A C 1
ATOM 2709 O O . GLY A 1 337 ? 23.716 119.850 26.874 1.00 24.46 334 GLY A O 1
ATOM 2710 N N . LYS A 1 338 ? 22.214 119.790 25.255 1.00 24.27 335 LYS A N 1
ATOM 2711 C CA . LYS A 1 338 ? 21.634 118.559 25.806 1.00 24.54 335 LYS A CA 1
ATOM 2712 C C . LYS A 1 338 ? 22.200 117.269 25.218 1.00 23.98 335 LYS A C 1
ATOM 2713 O O . LYS A 1 338 ? 22.821 117.274 24.149 1.00 23.96 335 LYS A O 1
ATOM 2719 N N . TYR A 1 339 ? 22.020 116.172 25.950 1.00 23.14 336 TYR A N 1
ATOM 2720 C CA . TYR A 1 339 ? 22.428 114.871 25.479 1.00 23.11 336 TYR A CA 1
ATOM 2721 C C . TYR A 1 339 ? 21.307 114.288 24.598 1.00 22.59 336 TYR A C 1
ATOM 2722 O O . TYR A 1 339 ? 20.163 114.061 25.076 1.00 21.69 336 TYR A O 1
ATOM 2731 N N . ALA A 1 340 ? 21.645 114.019 23.339 1.00 20.86 337 ALA A N 1
ATOM 2732 C CA . ALA A 1 340 ? 20.673 113.544 22.376 1.00 20.68 337 ALA A CA 1
ATOM 2733 C C . ALA A 1 340 ? 21.381 112.830 21.235 1.00 20.96 337 ALA A C 1
ATOM 2734 O O . ALA A 1 340 ? 22.449 113.291 20.790 1.00 21.20 337 ALA A O 1
ATOM 2736 N N . GLU A 1 341 ? 20.836 111.692 20.796 1.00 21.19 338 GLU A N 1
ATOM 2737 C CA A GLU A 1 341 ? 21.429 110.918 19.704 0.60 21.90 338 GLU A CA 1
ATOM 2738 C CA B GLU A 1 341 ? 21.436 110.953 19.680 0.40 21.47 338 GLU A CA 1
ATOM 2739 C C . GLU A 1 341 ? 20.376 110.226 18.842 1.00 21.55 338 GLU A C 1
ATOM 2740 O O . GLU A 1 341 ? 19.257 109.948 19.304 1.00 21.40 338 GLU A O 1
ATOM 2751 N N . VAL A 1 342 ? 20.740 109.985 17.584 1.00 21.65 339 VAL A N 1
ATOM 2752 C CA . VAL A 1 342 ? 19.960 109.193 16.639 1.00 21.57 339 VAL A CA 1
ATOM 2753 C C . VAL A 1 342 ? 20.686 107.867 16.473 1.00 21.49 339 VAL A C 1
ATOM 2754 O O . VAL A 1 342 ? 21.888 107.835 16.303 1.00 21.38 339 VAL A O 1
ATOM 2758 N N . TYR A 1 343 ? 19.950 106.773 16.566 1.00 21.23 340 TYR A N 1
ATOM 2759 C CA . TYR A 1 343 ? 20.465 105.479 16.191 1.00 21.22 340 TYR A CA 1
ATOM 2760 C C . TYR A 1 343 ? 19.514 104.953 15.132 1.00 21.11 340 TYR A C 1
ATOM 2761 O O . TYR A 1 343 ? 18.391 104.578 15.431 1.00 19.92 340 TYR A O 1
ATOM 2770 N N . GLU A 1 344 ? 19.963 105.018 13.883 1.00 21.94 341 GLU A N 1
ATOM 2771 C CA . GLU A 1 344 ? 19.152 104.683 12.708 1.00 22.75 341 GLU A CA 1
ATOM 2772 C C . GLU A 1 344 ? 19.291 103.227 12.321 1.00 22.75 341 GLU A C 1
ATOM 2773 O O . GLU A 1 344 ? 20.380 102.733 12.120 1.00 23.15 341 GLU A O 1
ATOM 2779 N N . ILE A 1 345 ? 18.171 102.545 12.210 1.00 23.52 342 ILE A N 1
ATOM 2780 C CA . ILE A 1 345 ? 18.165 101.182 11.720 1.00 23.76 342 ILE A CA 1
ATOM 2781 C C . ILE A 1 345 ? 17.718 101.107 10.259 1.00 23.89 342 ILE A C 1
ATOM 2782 O O . ILE A 1 345 ? 17.128 102.050 9.708 1.00 23.12 342 ILE A O 1
ATOM 2787 N N . GLU A 1 346 ? 17.991 99.952 9.665 1.00 24.57 343 GLU A N 1
ATOM 2788 C CA . GLU A 1 346 ? 17.634 99.648 8.274 1.00 25.14 343 GLU A CA 1
ATOM 2789 C C . GLU A 1 346 ? 16.944 98.314 8.173 1.00 24.26 343 GLU A C 1
ATOM 2790 O O . GLU A 1 346 ? 17.372 97.344 8.751 1.00 25.12 343 GLU A O 1
ATOM 2796 N N . SER A 1 347 ? 15.875 98.262 7.407 1.00 23.82 344 SER A N 1
ATOM 2797 C CA . SER A 1 347 ? 15.139 97.044 7.272 1.00 23.35 344 SER A CA 1
ATOM 2798 C C . SER A 1 347 ? 14.142 97.138 6.141 1.00 22.61 344 SER A C 1
ATOM 2799 O O . SER A 1 347 ? 13.549 98.184 5.917 1.00 21.84 344 SER A O 1
ATOM 2802 N N . ILE A 1 348 ? 13.940 96.013 5.470 1.00 22.26 345 ILE A N 1
ATOM 2803 C CA . ILE A 1 348 ? 12.939 95.906 4.436 1.00 22.03 345 ILE A CA 1
ATOM 2804 C C . ILE A 1 348 ? 11.581 96.112 5.046 1.00 21.85 345 ILE A C 1
ATOM 2805 O O . ILE A 1 348 ? 10.632 96.459 4.344 1.00 22.74 345 ILE A O 1
ATOM 2810 N N . ASN A 1 349 ? 11.472 95.931 6.359 1.00 21.64 346 ASN A N 1
ATOM 2811 C CA . ASN A 1 349 ? 10.205 96.192 7.065 1.00 21.38 346 ASN A CA 1
ATOM 2812 C C . ASN A 1 349 ? 9.784 97.634 7.275 1.00 20.81 346 ASN A C 1
ATOM 2813 O O . ASN A 1 349 ? 8.677 97.889 7.777 1.00 20.66 346 ASN A O 1
ATOM 2818 N N . GLY A 1 350 ? 10.630 98.580 6.905 1.00 20.78 347 GLY A N 1
ATOM 2819 C CA . GLY A 1 350 ? 10.251 99.990 6.956 1.00 21.39 347 GLY A CA 1
ATOM 2820 C C . GLY A 1 350 ? 9.824 100.407 8.359 1.00 22.23 347 GLY A C 1
ATOM 2821 O O . GLY A 1 350 ? 10.500 100.059 9.351 1.00 21.91 347 GLY A O 1
ATOM 2822 N N . HIS A 1 351 ? 8.687 101.107 8.439 1.00 21.74 348 HIS A N 1
ATOM 2823 C CA . HIS A 1 351 ? 8.130 101.560 9.702 1.00 21.64 348 HIS A CA 1
ATOM 2824 C C . HIS A 1 351 ? 7.991 100.431 10.725 1.00 22.44 348 HIS A C 1
ATOM 2825 O O . HIS A 1 351 ? 8.308 100.614 11.898 1.00 22.89 348 HIS A O 1
ATOM 2840 N N . ALA A 1 353 ? 9.686 97.897 11.241 1.00 22.26 350 ALA A N 1
ATOM 2841 C CA . ALA A 1 353 ? 10.934 97.484 11.880 1.00 22.12 350 ALA A CA 1
ATOM 2842 C C . ALA A 1 353 ? 10.931 97.859 13.379 1.00 22.54 350 ALA A C 1
ATOM 2843 O O . ALA A 1 353 ? 11.564 97.203 14.224 1.00 20.42 350 ALA A O 1
ATOM 2845 N N . GLY A 1 354 ? 10.232 98.941 13.698 1.00 23.55 351 GLY A N 1
ATOM 2846 C CA . GLY A 1 354 ? 10.229 99.426 15.059 1.00 24.80 351 GLY A CA 1
ATOM 2847 C C . GLY A 1 354 ? 9.500 98.493 15.995 1.00 25.89 351 GLY A C 1
ATOM 2848 O O . GLY A 1 354 ? 9.705 98.562 17.191 1.00 25.85 351 GLY A O 1
ATOM 2849 N N . VAL A 1 355 ? 8.643 97.628 15.456 1.00 27.20 352 VAL A N 1
ATOM 2850 C CA . VAL A 1 355 ? 7.939 96.646 16.268 1.00 28.98 352 VAL A CA 1
ATOM 2851 C C . VAL A 1 355 ? 8.428 95.226 15.976 1.00 29.76 352 VAL A C 1
ATOM 2852 O O . VAL A 1 355 ? 8.495 94.428 16.862 1.00 31.24 352 VAL A O 1
ATOM 2856 N N . PHE A 1 356 ? 8.792 94.926 14.735 1.00 30.70 353 PHE A N 1
ATOM 2857 C CA . PHE A 1 356 ? 9.170 93.587 14.337 1.00 31.06 353 PHE A CA 1
ATOM 2858 C C . PHE A 1 356 ? 10.668 93.315 14.314 1.00 31.84 353 PHE A C 1
ATOM 2859 O O . PHE A 1 356 ? 11.045 92.166 14.170 1.00 34.11 353 PHE A O 1
ATOM 2867 N N . ASP A 1 357 ? 11.536 94.320 14.374 1.00 30.93 354 ASP A N 1
ATOM 2868 C CA . ASP A 1 357 ? 12.993 94.058 14.317 1.00 29.92 354 ASP A CA 1
ATOM 2869 C C . ASP A 1 357 ? 13.753 94.613 15.522 1.00 28.40 354 ASP A C 1
ATOM 2870 O O . ASP A 1 357 ? 14.775 95.281 15.414 1.00 27.87 354 ASP A O 1
ATOM 2875 N N . ILE A 1 358 ? 13.193 94.303 16.670 1.00 27.17 355 ILE A N 1
ATOM 2876 C CA . ILE A 1 358 ? 13.764 94.519 17.979 1.00 26.93 355 ILE A CA 1
ATOM 2877 C C . ILE A 1 358 ? 15.235 94.190 18.020 1.00 25.80 355 ILE A C 1
ATOM 2878 O O . ILE A 1 358 ? 16.002 94.925 18.600 1.00 26.03 355 ILE A O 1
ATOM 2883 N N . HIS A 1 359 ? 15.653 93.121 17.369 1.00 25.10 356 HIS A N 1
ATOM 2884 C CA A HIS A 1 359 ? 17.066 92.734 17.365 0.60 25.05 356 HIS A CA 1
ATOM 2885 C CA B HIS A 1 359 ? 17.057 92.755 17.450 0.40 24.99 356 HIS A CA 1
ATOM 2886 C C . HIS A 1 359 ? 17.964 93.829 16.844 1.00 24.30 356 HIS A C 1
ATOM 2887 O O . HIS A 1 359 ? 19.114 93.914 17.211 1.00 24.24 356 HIS A O 1
ATOM 2900 N N . LEU A 1 360 ? 17.429 94.701 16.003 1.00 23.87 357 LEU A N 1
ATOM 2901 C CA . LEU A 1 360 ? 18.272 95.764 15.381 1.00 23.21 357 LEU A CA 1
ATOM 2902 C C . LEU A 1 360 ? 18.688 96.877 16.361 1.00 22.47 357 LEU A C 1
ATOM 2903 O O . LEU A 1 360 ? 19.690 97.566 16.126 1.00 20.79 357 LEU A O 1
ATOM 2908 N N . PHE A 1 361 ? 17.937 97.029 17.452 1.00 22.29 358 PHE A N 1
ATOM 2909 C CA . PHE A 1 361 ? 18.188 98.119 18.414 1.00 22.99 358 PHE A CA 1
ATOM 2910 C C . PHE A 1 361 ? 18.148 97.758 19.912 1.00 23.97 358 PHE A C 1
ATOM 2911 O O . PHE A 1 361 ? 18.375 98.643 20.741 1.00 23.59 358 PHE A O 1
ATOM 2919 N N . GLU A 1 362 ? 17.866 96.495 20.264 1.00 24.51 359 GLU A N 1
ATOM 2920 C CA . GLU A 1 362 ? 17.744 96.129 21.685 1.00 25.22 359 GLU A CA 1
ATOM 2921 C C . GLU A 1 362 ? 19.046 96.407 22.443 1.00 24.65 359 GLU A C 1
ATOM 2922 O O . GLU A 1 362 ? 19.033 96.827 23.589 1.00 23.69 359 GLU A O 1
ATOM 2928 N N . LYS A 1 363 ? 20.174 96.193 21.799 1.00 24.76 360 LYS A N 1
ATOM 2929 C CA . LYS A 1 363 ? 21.434 96.409 22.493 1.00 25.68 360 LYS A CA 1
ATOM 2930 C C . LYS A 1 363 ? 21.655 97.906 22.803 1.00 24.66 360 LYS A C 1
ATOM 2931 O O . LYS A 1 363 ? 22.175 98.261 23.858 1.00 24.69 360 LYS A O 1
ATOM 2937 N N . LYS A 1 364 ? 21.235 98.773 21.884 1.00 23.56 361 LYS A N 1
ATOM 2938 C CA . LYS A 1 364 ? 21.303 100.202 22.093 1.00 22.90 361 LYS A CA 1
ATOM 2939 C C . LYS A 1 364 ? 20.358 100.652 23.206 1.00 22.76 361 LYS A C 1
ATOM 2940 O O . LYS A 1 364 ? 20.737 101.504 24.021 1.00 23.16 361 LYS A O 1
ATOM 2946 N N . VAL A 1 365 ? 19.140 100.105 23.242 1.00 21.51 362 VAL A N 1
ATOM 2947 C CA . VAL A 1 365 ? 18.189 100.489 24.248 1.00 21.58 362 VAL A CA 1
ATOM 2948 C C . VAL A 1 365 ? 18.788 100.200 25.637 1.00 22.93 362 VAL A C 1
ATOM 2949 O O . VAL A 1 365 ? 18.828 101.058 26.541 1.00 21.54 362 VAL A O 1
ATOM 2953 N N . TYR A 1 366 ? 19.281 98.982 25.778 1.00 24.07 363 TYR A N 1
ATOM 2954 C CA . TYR A 1 366 ? 19.889 98.528 27.011 1.00 24.95 363 TYR A CA 1
ATOM 2955 C C . TYR A 1 366 ? 20.984 99.485 27.475 1.00 24.41 363 TYR A C 1
ATOM 2956 O O . TYR A 1 366 ? 20.983 99.907 28.593 1.00 24.97 363 TYR A O 1
ATOM 2965 N N . GLU A 1 367 ? 21.915 99.815 26.597 1.00 24.42 364 GLU A N 1
ATOM 2966 C CA A GLU A 1 367 ? 23.015 100.747 26.902 0.60 24.28 364 GLU A CA 1
ATOM 2967 C CA B GLU A 1 367 ? 23.001 100.711 26.959 0.40 24.04 364 GLU A CA 1
ATOM 2968 C C . GLU A 1 367 ? 22.469 102.107 27.346 1.00 24.12 364 GLU A C 1
ATOM 2969 O O . GLU A 1 367 ? 22.964 102.719 28.285 1.00 24.11 364 GLU A O 1
ATOM 2980 N N . PHE A 1 368 ? 21.437 102.584 26.667 1.00 23.83 365 PHE A N 1
ATOM 2981 C CA . PHE A 1 368 ? 20.878 103.889 26.948 1.00 24.12 365 PHE A CA 1
ATOM 2982 C C . PHE A 1 368 ? 20.154 103.936 28.298 1.00 24.21 365 PHE A C 1
ATOM 2983 O O . PHE A 1 368 ? 20.280 104.908 29.047 1.00 23.60 365 PHE A O 1
ATOM 2991 N N . LEU A 1 369 ? 19.447 102.868 28.628 1.00 25.00 366 LEU A N 1
ATOM 2992 C CA . LEU A 1 369 ? 18.796 102.758 29.929 1.00 25.86 366 LEU A CA 1
ATOM 2993 C C . LEU A 1 369 ? 19.813 102.744 31.077 1.00 27.80 366 LEU A C 1
ATOM 2994 O O . LEU A 1 369 ? 19.479 103.086 32.205 1.00 27.74 366 LEU A O 1
ATOM 2999 N N . ASN A 1 370 ? 21.053 102.380 30.772 1.00 30.07 367 ASN A N 1
ATOM 3000 C CA . ASN A 1 370 ? 22.129 102.370 31.746 1.00 31.97 367 ASN A CA 1
ATOM 3001 C C . ASN A 1 370 ? 23.057 103.568 31.728 1.00 32.99 367 ASN A C 1
ATOM 3002 O O . ASN A 1 370 ? 23.905 103.670 32.559 1.00 33.23 367 ASN A O 1
ATOM 3007 N N . ARG A 1 371 ? 22.910 104.482 30.791 1.00 34.44 368 ARG A N 1
ATOM 3008 C CA . ARG A 1 371 ? 23.729 105.676 30.811 1.00 35.50 368 ARG A CA 1
ATOM 3009 C C . ARG A 1 371 ? 23.145 106.689 31.819 1.00 36.18 368 ARG A C 1
ATOM 3010 O O . ARG A 1 371 ? 21.921 106.794 31.978 1.00 35.61 368 ARG A O 1
ATOM 3018 N N . LYS A 1 372 ? 24.030 107.425 32.487 1.00 36.94 369 LYS A N 1
ATOM 3019 C CA . LYS A 1 372 ? 23.610 108.383 33.504 1.00 38.55 369 LYS A CA 1
ATOM 3020 C C . LYS A 1 372 ? 23.004 109.658 32.893 1.00 38.34 369 LYS A C 1
ATOM 3021 O O . LYS A 1 372 ? 23.346 110.068 31.787 1.00 38.02 369 LYS A O 1
ATOM 3027 N N . VAL A 1 373 ? 22.109 110.276 33.649 1.00 38.83 370 VAL A N 1
ATOM 3028 C CA . VAL A 1 373 ? 21.415 111.478 33.219 1.00 39.12 370 VAL A CA 1
ATOM 3029 C C . VAL A 1 373 ? 22.397 112.651 33.184 1.00 39.69 370 VAL A C 1
ATOM 3030 O O . VAL A 1 373 ? 23.170 112.857 34.108 1.00 38.55 370 VAL A O 1
ATOM 3034 N N . SER A 1 374 ? 22.353 113.396 32.085 1.00 41.25 371 SER A N 1
ATOM 3035 C CA . SER A 1 374 ? 23.376 114.408 31.773 1.00 42.77 371 SER A CA 1
ATOM 3036 C C . SER A 1 374 ? 23.037 115.741 32.439 1.00 43.58 371 SER A C 1
ATOM 3037 O O . SER A 1 374 ? 23.904 116.358 33.045 1.00 43.45 371 SER A O 1
ATOM 3040 N N . SER A 1 375 ? 21.770 116.145 32.340 1.00 44.65 372 SER A N 1
ATOM 3041 C CA . SER A 1 375 ? 21.266 117.344 33.006 1.00 45.66 372 SER A CA 1
ATOM 3042 C C . SER A 1 375 ? 20.935 117.038 34.485 1.00 46.63 372 SER A C 1
ATOM 3043 O O . SER A 1 375 ? 21.139 115.931 34.957 1.00 46.85 372 SER A O 1
ATOM 3046 N N . PHE A 1 376 ? 20.424 118.027 35.206 1.00 48.00 373 PHE A N 1
ATOM 3047 C CA . PHE A 1 376 ? 19.787 117.780 36.520 1.00 49.12 373 PHE A CA 1
ATOM 3048 C C . PHE A 1 376 ? 18.254 117.658 36.300 1.00 49.63 373 PHE A C 1
ATOM 3049 O O . PHE A 1 376 ? 17.582 116.736 36.779 1.00 50.14 373 PHE A O 1
ATOM 3065 N N . GLN B 1 5 ? -39.099 96.779 64.288 1.00 49.18 2 GLN B N 1
ATOM 3066 C CA . GLN B 1 5 ? -39.591 95.421 64.120 1.00 48.40 2 GLN B CA 1
ATOM 3067 C C . GLN B 1 5 ? -38.583 94.341 64.486 1.00 47.09 2 GLN B C 1
ATOM 3068 O O . GLN B 1 5 ? -37.376 94.480 64.264 1.00 46.38 2 GLN B O 1
ATOM 3074 N N . ILE B 1 6 ? -39.111 93.250 65.035 1.00 45.74 3 ILE B N 1
ATOM 3075 C CA . ILE B 1 6 ? -38.359 92.027 65.185 1.00 44.64 3 ILE B CA 1
ATOM 3076 C C . ILE B 1 6 ? -37.644 91.707 63.854 1.00 43.63 3 ILE B C 1
ATOM 3077 O O . ILE B 1 6 ? -38.247 91.742 62.768 1.00 43.24 3 ILE B O 1
ATOM 3082 N N . VAL B 1 7 ? -36.340 91.440 63.966 1.00 42.07 4 VAL B N 1
ATOM 3083 C CA . VAL B 1 7 ? -35.488 91.112 62.825 1.00 40.53 4 VAL B CA 1
ATOM 3084 C C . VAL B 1 7 ? -35.660 89.639 62.474 1.00 39.93 4 VAL B C 1
ATOM 3085 O O . VAL B 1 7 ? -35.722 88.781 63.348 1.00 39.23 4 VAL B O 1
ATOM 3089 N N . LYS B 1 8 ? -35.739 89.363 61.184 1.00 39.90 5 LYS B N 1
ATOM 3090 C CA . LYS B 1 8 ? -35.764 88.004 60.687 1.00 40.13 5 LYS B CA 1
ATOM 3091 C C . LYS B 1 8 ? -34.421 87.675 60.024 1.00 39.19 5 LYS B C 1
ATOM 3092 O O . LYS B 1 8 ? -33.925 88.424 59.195 1.00 39.55 5 LYS B O 1
ATOM 3098 N N . LYS B 1 9 ? -33.835 86.558 60.432 1.00 37.98 6 LYS B N 1
ATOM 3099 C CA . LYS B 1 9 ? -32.606 86.075 59.881 1.00 37.14 6 LYS B CA 1
ATOM 3100 C C . LYS B 1 9 ? -32.884 85.424 58.533 1.00 37.62 6 LYS B C 1
ATOM 3101 O O . LYS B 1 9 ? -33.858 84.699 58.376 1.00 37.55 6 LYS B O 1
ATOM 3107 N N . GLU B 1 10 ? -32.011 85.696 57.568 1.00 37.58 7 GLU B N 1
ATOM 3108 C CA . GLU B 1 10 ? -32.162 85.211 56.203 1.00 37.86 7 GLU B CA 1
ATOM 3109 C C . GLU B 1 10 ? -30.909 84.437 55.819 1.00 37.04 7 GLU B C 1
ATOM 3110 O O . GLU B 1 10 ? -29.941 84.411 56.557 1.00 36.54 7 GLU B O 1
ATOM 3116 N N . LYS B 1 11 ? -30.947 83.841 54.640 1.00 36.49 8 LYS B N 1
ATOM 3117 C CA . LYS B 1 11 ? -29.899 82.972 54.158 1.00 36.50 8 LYS B CA 1
ATOM 3118 C C . LYS B 1 11 ? -29.700 83.211 52.673 1.00 36.30 8 LYS B C 1
ATOM 3119 O O . LYS B 1 11 ? -30.643 83.143 51.923 1.00 35.92 8 LYS B O 1
ATOM 3125 N N . PHE B 1 12 ? -28.476 83.508 52.258 1.00 36.51 9 PHE B N 1
ATOM 3126 C CA . PHE B 1 12 ? -28.155 83.608 50.859 1.00 37.03 9 PHE B CA 1
ATOM 3127 C C . PHE B 1 12 ? -27.277 82.421 50.498 1.00 37.72 9 PHE B C 1
ATOM 3128 O O . PHE B 1 12 ? -26.398 82.031 51.271 1.00 37.09 9 PHE B O 1
ATOM 3136 N N . ILE B 1 13 ? -27.542 81.835 49.331 1.00 38.67 10 ILE B N 1
ATOM 3137 C CA . ILE B 1 13 ? -26.783 80.690 48.855 1.00 39.21 10 ILE B CA 1
ATOM 3138 C C . ILE B 1 13 ? -26.042 81.126 47.613 1.00 39.42 10 ILE B C 1
ATOM 3139 O O . ILE B 1 13 ? -26.542 81.928 46.830 1.00 39.83 10 ILE B O 1
ATOM 3144 N N . LEU B 1 14 ? -24.848 80.580 47.440 1.00 39.57 11 LEU B N 1
ATOM 3145 C CA . LEU B 1 14 ? -24.096 80.700 46.213 1.00 39.47 11 LEU B CA 1
ATOM 3146 C C . LEU B 1 14 ? -23.669 79.283 45.808 1.00 39.30 11 LEU B C 1
ATOM 3147 O O . LEU B 1 14 ? -22.920 78.613 46.529 1.00 38.91 11 LEU B O 1
ATOM 3152 N N . LYS B 1 15 ? -24.186 78.803 44.684 1.00 39.13 12 LYS B N 1
ATOM 3153 C CA . LYS B 1 15 ? -23.940 77.429 44.254 1.00 38.98 12 LYS B CA 1
ATOM 3154 C C . LYS B 1 15 ? -22.453 77.137 44.159 1.00 37.56 12 LYS B C 1
ATOM 3155 O O . LYS B 1 15 ? -22.010 76.040 44.485 1.00 37.28 12 LYS B O 1
ATOM 3161 N N . GLU B 1 16 ? -21.700 78.131 43.707 1.00 36.38 13 GLU B N 1
ATOM 3162 C CA . GLU B 1 16 ? -20.256 78.047 43.611 1.00 35.80 13 GLU B CA 1
ATOM 3163 C C . GLU B 1 16 ? -19.671 79.440 43.786 1.00 34.56 13 GLU B C 1
ATOM 3164 O O . GLU B 1 16 ? -20.139 80.381 43.167 1.00 34.98 13 GLU B O 1
ATOM 3170 N N . TYR B 1 17 ? -18.637 79.566 44.609 1.00 32.83 14 TYR B N 1
ATOM 3171 C CA . TYR B 1 17 ? -17.915 80.825 44.749 1.00 31.73 14 TYR B CA 1
ATOM 3172 C C . TYR B 1 17 ? -16.426 80.521 44.567 1.00 31.02 14 TYR B C 1
ATOM 3173 O O . TYR B 1 17 ? -15.929 79.520 45.102 1.00 29.99 14 TYR B O 1
ATOM 3182 N N . THR B 1 18 ? -15.724 81.359 43.805 1.00 30.51 15 THR B N 1
ATOM 3183 C CA . THR B 1 18 ? -14.303 81.146 43.570 1.00 31.13 15 THR B CA 1
ATOM 3184 C C . THR B 1 18 ? -13.501 82.082 44.435 1.00 31.21 15 THR B C 1
ATOM 3185 O O . THR B 1 18 ? -13.619 83.293 44.300 1.00 31.25 15 THR B O 1
ATOM 3189 N N . PH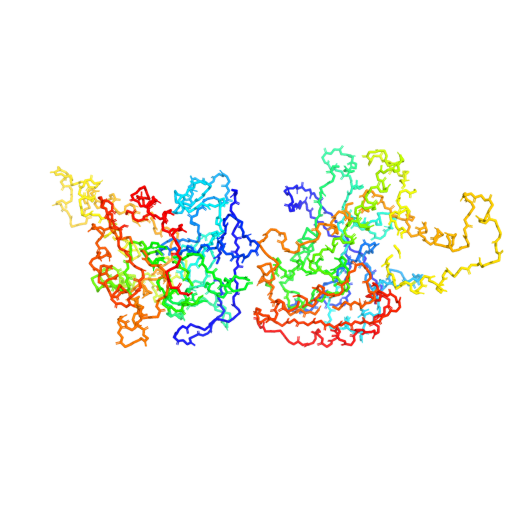E B 1 19 ? -12.693 81.519 45.329 1.00 31.08 16 PHE B N 1
ATOM 3190 C CA . PHE B 1 19 ? -11.889 82.330 46.237 1.00 31.80 16 PHE B CA 1
ATOM 3191 C C . PHE B 1 19 ? -10.737 83.043 45.506 1.00 32.79 16 PHE B C 1
ATOM 3192 O O . PHE B 1 19 ? -10.253 82.581 44.458 1.00 32.52 16 PHE B O 1
ATOM 3200 N N . GLU B 1 20 ? -10.277 84.149 46.086 1.00 33.40 17 GLU B N 1
ATOM 3201 C CA . GLU B 1 20 ? -9.069 84.815 45.588 1.00 34.00 17 GLU B CA 1
ATOM 3202 C C . GLU B 1 20 ? -7.920 83.844 45.353 1.00 33.14 17 GLU B C 1
ATOM 3203 O O . GLU B 1 20 ? -7.183 84.035 44.417 1.00 33.06 17 GLU B O 1
ATOM 3209 N N . ASN B 1 21 ? -7.768 82.787 46.147 1.00 32.53 18 ASN B N 1
ATOM 3210 C CA . ASN B 1 21 ? -6.722 81.808 45.791 1.00 32.55 18 ASN B CA 1
ATOM 3211 C C . ASN B 1 21 ? -7.098 80.759 44.718 1.00 31.94 18 ASN B C 1
ATOM 3212 O O . ASN B 1 21 ? -6.385 79.803 44.534 1.00 31.98 18 ASN B O 1
ATOM 3217 N N . GLY B 1 22 ? -8.228 80.908 44.047 1.00 32.04 19 GLY B N 1
ATOM 3218 C CA . GLY B 1 22 ? -8.619 79.965 42.981 1.00 32.05 19 GLY B CA 1
ATOM 3219 C C . GLY B 1 22 ? -9.507 78.782 43.360 1.00 32.00 19 GLY B C 1
ATOM 3220 O O . GLY B 1 22 ? -10.046 78.101 42.487 1.00 32.63 19 GLY B O 1
ATOM 3221 N N . ARG B 1 23 ? -9.681 78.526 44.647 1.00 31.36 20 ARG B N 1
ATOM 3222 C CA . ARG B 1 23 ? -10.493 77.403 45.090 1.00 30.92 20 ARG B CA 1
ATOM 3223 C C . ARG B 1 23 ? -11.975 77.693 44.842 1.00 30.25 20 ARG B C 1
ATOM 3224 O O . ARG B 1 23 ? -12.429 78.821 45.045 1.00 30.57 20 ARG B O 1
ATOM 3232 N N . THR B 1 24 ? -12.737 76.700 44.387 1.00 29.66 21 THR B N 1
ATOM 3233 C CA . THR B 1 24 ? -14.177 76.909 44.136 1.00 29.13 21 THR B CA 1
ATOM 3234 C C . THR B 1 24 ? -15.067 75.950 44.935 1.00 28.05 21 THR B C 1
ATOM 3235 O O . THR B 1 24 ? -14.928 74.745 44.821 1.00 28.01 21 THR B O 1
ATOM 3239 N N . ILE B 1 25 ? -15.961 76.503 45.756 1.00 27.06 22 ILE B N 1
ATOM 3240 C CA . ILE B 1 25 ? -16.853 75.710 46.594 1.00 26.44 22 ILE B CA 1
ATOM 3241 C C . ILE B 1 25 ? -18.190 76.433 46.774 1.00 26.59 22 ILE B C 1
ATOM 3242 O O . ILE B 1 25 ? -18.241 77.664 46.671 1.00 26.96 22 ILE B O 1
ATOM 3247 N N . PRO B 1 26 ? -19.279 75.678 47.030 1.00 26.02 23 PRO B N 1
ATOM 3248 C CA . PRO B 1 26 ? -20.525 76.325 47.440 1.00 26.15 23 PRO B CA 1
ATOM 3249 C C . PRO B 1 26 ? -20.357 77.008 48.778 1.00 26.39 23 PRO B C 1
ATOM 3250 O O . PRO B 1 26 ? -19.567 76.573 49.608 1.00 26.51 23 PRO B O 1
ATOM 3254 N N . VAL B 1 27 ? -21.140 78.059 48.964 1.00 26.47 24 VAL B N 1
ATOM 3255 C CA . VAL B 1 27 ? -21.100 78.894 50.116 1.00 26.35 24 VAL B CA 1
ATOM 3256 C C . VAL B 1 27 ? -22.523 79.244 50.516 1.00 26.13 24 VAL B C 1
ATOM 3257 O O . VAL B 1 27 ? -23.378 79.366 49.662 1.00 25.89 24 VAL B O 1
ATOM 3261 N N . GLN B 1 28 ? -22.762 79.398 51.813 1.00 26.63 25 GLN B N 1
ATOM 3262 C CA . GLN B 1 28 ? -24.000 79.987 52.330 1.00 27.86 25 GLN B CA 1
ATOM 3263 C C . GLN B 1 28 ? -23.656 81.156 53.282 1.00 28.15 25 GLN B C 1
ATOM 3264 O O . GLN B 1 28 ? -22.612 81.170 53.904 1.00 26.99 25 GLN B O 1
ATOM 3278 N N . GLY B 1 30 ? -25.572 83.928 56.105 1.00 28.03 27 GLY B N 1
ATOM 3279 C CA . GLY B 1 30 ? -26.686 84.519 56.806 1.00 27.52 27 GLY B CA 1
ATOM 3280 C C . GLY B 1 30 ? -26.659 86.005 56.593 1.00 27.25 27 GLY B C 1
ATOM 3281 O O . GLY B 1 30 ? -25.612 86.577 56.379 1.00 26.89 27 GLY B O 1
ATOM 3282 N N . TYR B 1 31 ? -27.829 86.629 56.602 1.00 27.71 28 TYR B N 1
ATOM 3283 C CA . TYR B 1 31 ? -27.887 88.079 56.628 1.00 27.36 28 TYR B CA 1
ATOM 3284 C C . TYR B 1 31 ? -29.165 88.551 57.251 1.00 27.33 28 TYR B C 1
ATOM 3285 O O . TYR B 1 31 ? -30.099 87.793 57.452 1.00 28.12 28 TYR B O 1
ATOM 3294 N N . GLU B 1 32 ? -29.193 89.825 57.582 1.00 27.50 29 GLU B N 1
ATOM 3295 C CA . GLU B 1 32 ? -30.429 90.441 57.999 1.00 27.27 29 GLU B CA 1
ATOM 3296 C C . GLU B 1 32 ? -30.448 91.893 57.535 1.00 27.63 29 GLU B C 1
ATOM 3297 O O . GLU B 1 32 ? -29.412 92.478 57.237 1.00 26.51 29 GLU B O 1
ATOM 3303 N N . THR B 1 33 ? -31.653 92.447 57.458 1.00 28.38 30 THR B N 1
ATOM 3304 C CA . THR B 1 33 ? -31.864 93.794 56.928 1.00 28.96 30 THR B CA 1
ATOM 3305 C C . THR B 1 33 ? -32.779 94.577 57.868 1.00 29.35 30 THR B C 1
ATOM 3306 O O . THR B 1 33 ? -33.611 93.992 58.571 1.00 29.10 30 THR B O 1
ATOM 3310 N N . TYR B 1 34 ? -32.596 95.890 57.907 1.00 29.60 31 TYR B N 1
ATOM 3311 C CA . TYR B 1 34 ? -33.499 96.767 58.631 1.00 29.46 31 TYR B CA 1
ATOM 3312 C C . TYR B 1 34 ? -33.871 97.971 57.750 1.00 29.24 31 TYR B C 1
ATOM 3313 O O . TYR B 1 34 ? -33.108 98.383 56.888 1.00 28.41 31 TYR B O 1
ATOM 3322 N N . GLY B 1 35 ? -35.074 98.503 57.965 1.00 29.75 32 GLY B N 1
ATOM 3323 C CA . GLY B 1 35 ? -35.637 99.573 57.139 1.00 29.94 32 GLY B CA 1
ATOM 3324 C C . GLY B 1 35 ? -36.201 99.039 55.830 1.00 30.35 32 GLY B C 1
ATOM 3325 O O . GLY B 1 35 ? -36.472 97.839 55.703 1.00 29.60 32 GLY B O 1
ATOM 3326 N N . THR B 1 36 ? -36.338 99.925 54.842 1.00 30.95 33 THR B N 1
ATOM 3327 C CA . THR B 1 36 ? -37.044 99.584 53.610 1.00 31.35 33 THR B CA 1
ATOM 3328 C C . THR B 1 36 ? -36.268 100.061 52.396 1.00 31.91 33 THR B C 1
ATOM 3329 O O . THR B 1 36 ? -35.838 101.217 52.335 1.00 31.16 33 THR B O 1
ATOM 3333 N N . LEU B 1 37 ? -36.097 99.149 51.442 1.00 32.61 34 LEU B N 1
ATOM 3334 C CA . LEU B 1 37 ? -35.449 99.435 50.173 1.00 33.56 34 LEU B CA 1
ATOM 3335 C C . LEU B 1 37 ? -36.355 100.346 49.316 1.00 34.68 34 LEU B C 1
ATOM 3336 O O . LEU B 1 37 ? -37.492 99.976 49.017 1.00 34.95 34 LEU B O 1
ATOM 3341 N N . ASN B 1 38 ? -35.860 101.531 48.940 1.00 36.17 35 ASN B N 1
ATOM 3342 C CA . ASN B 1 38 ? -36.645 102.495 48.144 1.00 37.24 35 ASN B CA 1
ATOM 3343 C C . ASN B 1 38 ? -36.815 102.116 46.650 1.00 39.14 35 ASN B C 1
ATOM 3344 O O . ASN B 1 38 ? -36.165 101.190 46.150 1.00 39.07 35 ASN B O 1
ATOM 3349 N N . ARG B 1 39 ? -37.692 102.839 45.946 1.00 41.16 36 ARG B N 1
ATOM 3350 C CA A ARG B 1 39 ? -38.064 102.487 44.566 0.60 41.95 36 ARG B CA 1
ATOM 3351 C CA B ARG B 1 39 ? -38.060 102.457 44.576 0.40 41.89 36 ARG B CA 1
ATOM 3352 C C . ARG B 1 39 ? -36.839 102.380 43.662 1.00 42.05 36 ARG B C 1
ATOM 3353 O O . ARG B 1 39 ? -36.666 101.398 42.952 1.00 42.47 36 ARG B O 1
ATOM 3368 N N . GLU B 1 40 ? -35.970 103.378 43.725 1.00 42.01 37 GLU B N 1
ATOM 3369 C CA . GLU B 1 40 ? -34.758 103.410 42.887 1.00 42.21 37 GLU B CA 1
ATOM 3370 C C . GLU B 1 40 ? -33.504 102.727 43.517 1.00 41.02 37 GLU B C 1
ATOM 3371 O O . GLU B 1 40 ? -32.419 102.750 42.930 1.00 40.47 37 GLU B O 1
ATOM 3377 N N . ARG B 1 41 ? -33.673 102.123 44.700 1.00 39.78 38 ARG B N 1
ATOM 3378 C CA . ARG B 1 41 ? -32.647 101.304 45.364 1.00 38.55 38 ARG B CA 1
ATOM 3379 C C . ARG B 1 41 ? -31.370 102.060 45.582 1.00 36.45 38 ARG B C 1
ATOM 3380 O O . ARG B 1 41 ? -30.284 101.562 45.325 1.00 36.46 38 ARG B O 1
ATOM 3388 N N . SER B 1 42 ? -31.527 103.277 46.073 1.00 34.68 39 SER B N 1
ATOM 3389 C CA . SER B 1 42 ? -30.435 104.223 46.250 1.00 33.12 39 SER B CA 1
ATOM 3390 C C . SER B 1 42 ? -30.212 104.558 47.720 1.00 31.97 39 SER B C 1
ATOM 3391 O O . SER B 1 42 ? -29.422 105.451 48.030 1.00 31.72 39 SER B O 1
ATOM 3394 N N . ASN B 1 43 ? -30.917 103.873 48.620 1.00 30.55 40 ASN B N 1
ATOM 3395 C CA . ASN B 1 43 ? -30.783 104.133 50.052 1.00 29.71 40 ASN B CA 1
ATOM 3396 C C . ASN B 1 43 ? -30.130 102.971 50.841 1.00 29.01 40 ASN B C 1
ATOM 3397 O O . ASN B 1 43 ? -30.440 102.769 52.015 1.00 29.01 40 ASN B O 1
ATOM 3402 N N . VAL B 1 44 ? -29.225 102.221 50.212 1.00 28.46 41 VAL B N 1
ATOM 3403 C CA . VAL B 1 44 ? -28.641 101.035 50.868 1.00 28.30 41 VAL B CA 1
ATOM 3404 C C . VAL B 1 44 ? -27.355 101.344 51.626 1.00 28.06 41 VAL B C 1
ATOM 3405 O O . VAL B 1 44 ? -26.430 101.957 51.083 1.00 27.64 41 VAL B O 1
ATOM 3409 N N . ILE B 1 45 ? -27.319 100.908 52.895 1.00 27.51 42 ILE B N 1
ATOM 3410 C CA . ILE B 1 45 ? -26.119 100.975 53.714 1.00 26.95 42 ILE B CA 1
ATOM 3411 C C . ILE B 1 45 ? -25.756 99.566 54.127 1.00 26.71 42 ILE B C 1
ATOM 3412 O O . ILE B 1 45 ? -26.594 98.843 54.690 1.00 27.22 42 ILE B O 1
ATOM 3417 N N . LEU B 1 46 ? -24.512 99.181 53.840 1.00 25.75 43 LEU B N 1
ATOM 3418 C CA . LEU B 1 46 ? -24.028 97.863 54.155 1.00 25.16 43 LEU B CA 1
ATOM 3419 C C . LEU B 1 46 ? -23.095 97.959 55.376 1.00 25.29 43 LEU B C 1
ATOM 3420 O O . LEU B 1 46 ? -22.113 98.730 55.360 1.00 25.19 43 LEU B O 1
ATOM 3425 N N . ILE B 1 47 ? -23.434 97.182 56.416 1.00 24.80 44 ILE B N 1
ATOM 3426 C CA . ILE B 1 47 ? -22.670 97.069 57.671 1.00 24.41 44 ILE B CA 1
ATOM 3427 C C . ILE B 1 47 ? -21.920 95.746 57.677 1.00 24.35 44 ILE B C 1
ATOM 3428 O O . ILE B 1 47 ? -22.519 94.694 57.425 1.00 23.03 44 ILE B O 1
ATOM 3433 N N . CYS B 1 48 ? -20.616 95.795 57.976 1.00 24.65 45 CYS B N 1
ATOM 3434 C CA . CYS B 1 48 ? -19.803 94.592 58.084 1.00 24.75 45 CYS B CA 1
ATOM 3435 C C . CYS B 1 48 ? -19.353 94.344 59.515 1.00 25.11 45 CYS B C 1
ATOM 3436 O O . CYS B 1 48 ? -18.923 95.255 60.203 1.00 25.41 45 CYS B O 1
ATOM 3439 N N . HIS B 1 49 ? -19.421 93.098 59.957 1.00 25.05 46 HIS B N 1
ATOM 3440 C CA . HIS B 1 49 ? -19.231 92.820 61.361 1.00 25.41 46 HIS B CA 1
ATOM 3441 C C . HIS B 1 49 ? -17.780 92.476 61.682 1.00 25.78 46 HIS B C 1
ATOM 3442 O O . HIS B 1 49 ? -17.014 92.062 60.822 1.00 25.33 46 HIS B O 1
ATOM 3449 N N . TYR B 1 50 ? -17.442 92.656 62.950 1.00 26.30 47 TYR B N 1
ATOM 3450 C CA . TYR B 1 50 ? -16.084 92.513 63.425 1.00 26.63 47 TYR B CA 1
ATOM 3451 C C . TYR B 1 50 ? -15.782 91.074 63.809 1.00 26.66 47 TYR B C 1
ATOM 3452 O O . TYR B 1 50 ? -16.680 90.211 63.755 1.00 26.11 47 TYR B O 1
ATOM 3461 N N . PHE B 1 51 ? -14.506 90.846 64.179 1.00 26.87 48 PHE B N 1
ATOM 3462 C CA . PHE B 1 51 ? -13.930 89.494 64.388 1.00 26.81 48 PHE B CA 1
ATOM 3463 C C . PHE B 1 51 ? -14.892 88.428 64.916 1.00 26.85 48 PHE B C 1
ATOM 3464 O O . PHE B 1 51 ? -15.166 87.472 64.211 1.00 26.88 48 PHE B O 1
ATOM 3472 N N . SER B 1 52 ? -15.396 88.607 66.140 1.00 26.50 49 SER B N 1
ATOM 3473 C CA . SER B 1 52 ? -16.143 87.550 66.837 1.00 26.91 49 SER B CA 1
ATOM 3474 C C . SER B 1 52 ? -17.650 87.739 66.794 1.00 26.44 49 SER B C 1
ATOM 3475 O O . SER B 1 52 ? -18.376 86.936 67.378 1.00 26.53 49 SER B O 1
ATOM 3478 N N . ALA B 1 53 ? -18.098 88.747 66.043 1.00 26.20 50 ALA B N 1
ATOM 3479 C CA . ALA B 1 53 ? -19.507 89.103 65.967 1.00 25.97 50 ALA B CA 1
ATOM 3480 C C . ALA B 1 53 ? -20.235 88.307 64.889 1.00 25.79 50 ALA B C 1
ATOM 3481 O O . ALA B 1 53 ? -19.760 87.282 64.413 1.00 25.18 50 ALA B O 1
ATOM 3483 N N . THR B 1 54 ? -21.421 88.787 64.546 1.00 26.21 51 THR B N 1
ATOM 3484 C CA . THR B 1 54 ? -22.299 88.159 63.567 1.00 25.76 51 THR B CA 1
ATOM 3485 C C . THR B 1 54 ? -23.046 89.254 62.803 1.00 25.44 51 THR B C 1
ATOM 3486 O O . THR B 1 54 ? -22.842 90.446 63.044 1.00 25.38 51 THR B O 1
ATOM 3490 N N . SER B 1 55 ? -23.957 88.849 61.927 1.00 25.48 52 SER B N 1
ATOM 3491 C CA . SER B 1 55 ? -24.787 89.792 61.176 1.00 25.46 52 SER B CA 1
ATOM 3492 C C . SER B 1 55 ? -25.719 90.659 62.034 1.00 26.15 52 SER B C 1
ATOM 3493 O O . SER B 1 55 ? -26.371 91.583 61.511 1.00 26.29 52 SER B O 1
ATOM 3496 N N . HIS B 1 56 ? -25.845 90.312 63.318 1.00 26.50 53 HIS B N 1
ATOM 3497 C CA . HIS B 1 56 ? -26.771 90.990 64.222 1.00 26.89 53 HIS B CA 1
ATOM 3498 C C . HIS B 1 56 ? -26.285 92.356 64.688 1.00 26.68 53 HIS B C 1
ATOM 3499 O O . HIS B 1 56 ? -26.007 92.571 65.878 1.00 26.60 53 HIS B O 1
ATOM 3506 N N . ALA B 1 57 ? -26.235 93.290 63.750 1.00 26.36 54 ALA B N 1
ATOM 3507 C CA . ALA B 1 57 ? -25.758 94.639 64.046 1.00 26.68 54 ALA B CA 1
ATOM 3508 C C . ALA B 1 57 ? -26.753 95.447 64.886 1.00 26.61 54 ALA B C 1
ATOM 3509 O O . ALA B 1 57 ? -26.365 96.353 65.618 1.00 26.51 54 ALA B O 1
ATOM 3511 N N . ALA B 1 58 ? -28.037 95.127 64.766 1.00 27.32 55 ALA B N 1
ATOM 3512 C CA . ALA B 1 58 ? -29.086 95.924 65.401 1.00 27.81 55 ALA B CA 1
ATOM 3513 C C . ALA B 1 58 ? -30.328 95.072 65.714 1.00 28.89 55 ALA B C 1
ATOM 3514 O O . ALA B 1 58 ? -30.510 93.980 65.132 1.00 27.83 55 ALA B O 1
ATOM 3516 N N . GLY B 1 59 ? -31.159 95.585 66.643 1.00 29.84 56 GLY B N 1
ATOM 3517 C CA . GLY B 1 59 ? -32.466 95.015 66.942 1.00 30.63 56 GLY B CA 1
ATOM 3518 C C . GLY B 1 59 ? -32.480 93.716 67.741 1.00 32.03 56 GLY B C 1
ATOM 3519 O O . GLY B 1 59 ? -31.496 93.391 68.425 1.00 31.54 56 GLY B O 1
ATOM 3520 N N . LYS B 1 60 ? -33.599 92.982 67.638 1.00 33.61 57 LYS B N 1
ATOM 3521 C CA . LYS B 1 60 ? -33.821 91.731 68.379 1.00 35.40 57 LYS B CA 1
ATOM 3522 C C . LYS B 1 60 ? -34.497 90.661 67.540 1.00 36.23 57 LYS B C 1
ATOM 3523 O O . LYS B 1 60 ? -35.328 90.961 66.685 1.00 37.16 57 LYS B O 1
ATOM 3529 N N . TYR B 1 61 ? -34.140 89.404 67.783 1.00 37.48 58 TYR B N 1
ATOM 3530 C CA . TYR B 1 61 ? -34.756 88.285 67.046 1.00 38.39 58 TYR B CA 1
ATOM 3531 C C . TYR B 1 61 ? -36.130 87.883 67.626 1.00 38.79 58 TYR B C 1
ATOM 3532 O O . TYR B 1 61 ? -37.040 87.527 66.878 1.00 38.36 58 TYR B O 1
ATOM 3541 N N . THR B 1 62 ? -36.240 87.928 68.952 1.00 40.03 59 THR B N 1
ATOM 3542 C CA . THR B 1 62 ? -37.508 87.804 69.685 1.00 40.58 59 THR B CA 1
ATOM 3543 C C . THR B 1 62 ? -37.642 88.987 70.624 1.00 41.60 59 THR B C 1
ATOM 3544 O O . THR B 1 62 ? -36.645 89.569 71.040 1.00 41.92 59 THR B O 1
ATOM 3548 N N . ALA B 1 63 ? -38.872 89.294 71.014 1.00 43.55 60 ALA B N 1
ATOM 3549 C CA . ALA B 1 63 ? -39.160 90.377 71.962 1.00 44.55 60 ALA B CA 1
ATOM 3550 C C . ALA B 1 63 ? -38.542 90.165 73.345 1.00 45.83 60 ALA B C 1
ATOM 3551 O O . ALA B 1 63 ? -38.325 91.122 74.071 1.00 46.16 60 ALA B O 1
ATOM 3553 N N . HIS B 1 64 ? -38.224 88.927 73.707 1.00 47.62 61 HIS B N 1
ATOM 3554 C CA . HIS B 1 64 ? -37.596 88.661 75.006 1.00 48.92 61 HIS B CA 1
ATOM 3555 C C . HIS B 1 64 ? -36.070 88.501 74.953 1.00 49.64 61 HIS B C 1
ATOM 3556 O O . HIS B 1 64 ? -35.477 88.022 75.920 1.00 49.84 61 HIS B O 1
ATOM 3563 N N . ASP B 1 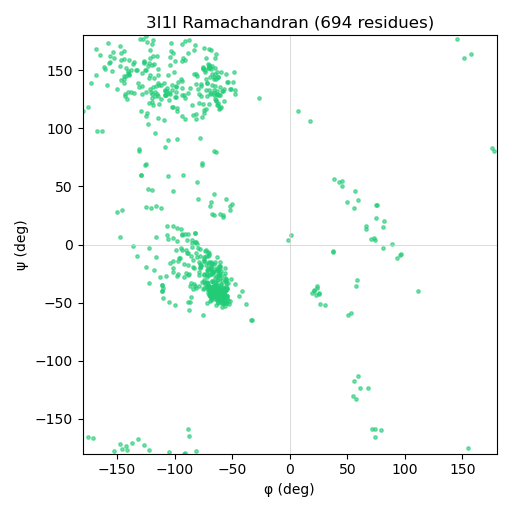65 ? -35.421 88.886 73.853 1.00 50.18 62 ASP B N 1
ATOM 3564 C CA . ASP B 1 65 ? -33.963 88.830 73.801 1.00 50.41 62 ASP B CA 1
ATOM 3565 C C . ASP B 1 65 ? -33.376 89.729 74.890 1.00 50.57 62 ASP B C 1
ATOM 3566 O O . ASP B 1 65 ? -33.810 90.863 75.090 1.00 50.19 62 ASP B O 1
ATOM 3571 N N . GLU B 1 66 ? -32.373 89.209 75.580 1.00 51.12 63 GLU B N 1
ATOM 3572 C CA . GLU B 1 66 ? -31.740 89.915 76.690 1.00 51.98 63 GLU B CA 1
ATOM 3573 C C . GLU B 1 66 ? -31.012 91.133 76.130 1.00 50.95 63 GLU B C 1
ATOM 3574 O O . GLU B 1 66 ? -31.093 92.228 76.678 1.00 51.19 63 GLU B O 1
ATOM 3580 N N . GLU B 1 67 ? -30.326 90.928 75.010 1.00 49.32 64 GLU B N 1
ATOM 3581 C CA . GLU B 1 67 ? -29.614 91.998 74.352 1.00 48.08 64 GLU B CA 1
ATOM 3582 C C . GLU B 1 67 ? -30.068 92.331 72.944 1.00 45.31 64 GLU B C 1
ATOM 3583 O O . GLU B 1 67 ? -30.741 91.556 72.282 1.00 44.38 64 GLU B O 1
ATOM 3589 N N . SER B 1 68 ? -29.678 93.523 72.517 1.00 42.76 65 SER B N 1
ATOM 3590 C CA . SER B 1 68 ? -29.798 93.950 71.135 1.00 40.75 65 SER B CA 1
ATOM 3591 C C . SER B 1 68 ? -28.519 93.686 70.320 1.00 37.91 65 SER B C 1
ATOM 3592 O O . SER B 1 68 ? -27.508 93.278 70.848 1.00 37.14 65 SER B O 1
ATOM 3595 N N . GLY B 1 69 ? -28.592 93.898 69.017 1.00 35.39 66 GLY B N 1
ATOM 3596 C CA . GLY B 1 69 ? -27.462 93.676 68.127 1.00 33.14 66 GLY B CA 1
ATOM 3597 C C . GLY B 1 69 ? -26.340 94.632 68.451 1.00 31.22 66 GLY B C 1
ATOM 3598 O O . GLY B 1 69 ? -26.568 95.670 69.069 1.00 30.88 66 GLY B O 1
ATOM 3599 N N . TRP B 1 70 ? -25.137 94.287 68.007 1.00 29.16 67 TRP B N 1
ATOM 3600 C CA . TRP B 1 70 ? -23.911 94.905 68.508 1.00 27.80 67 TRP B CA 1
ATOM 3601 C C . TRP B 1 70 ? -23.685 96.375 68.173 1.00 27.74 67 TRP B C 1
ATOM 3602 O O . TRP B 1 70 ? -22.833 96.992 68.786 1.00 27.11 67 TRP B O 1
ATOM 3613 N N . TRP B 1 71 ? -24.403 96.923 67.192 1.00 27.98 68 TRP B N 1
ATOM 3614 C CA . TRP B 1 71 ? -24.373 98.380 66.911 1.00 28.54 68 TRP B CA 1
ATOM 3615 C C . TRP B 1 71 ? -25.759 99.018 67.040 1.00 28.68 68 TRP B C 1
ATOM 3616 O O . TRP B 1 71 ? -26.075 99.998 66.365 1.00 28.45 68 TRP B O 1
ATOM 3627 N N . ASP B 1 72 ? -26.564 98.474 67.936 1.00 29.10 69 ASP B N 1
ATOM 3628 C CA . ASP B 1 72 ? -27.946 98.893 68.060 1.00 29.90 69 ASP B CA 1
ATOM 3629 C C . ASP B 1 72 ? -28.093 100.390 68.364 1.00 29.93 69 ASP B C 1
ATOM 3630 O O . ASP B 1 72 ? -29.059 100.998 67.940 1.00 30.25 69 ASP B O 1
ATOM 3635 N N . GLY B 1 73 ? -27.132 100.986 69.059 1.00 29.67 70 GLY B N 1
ATOM 3636 C CA . GLY B 1 73 ? -27.181 102.417 69.328 1.00 29.55 70 GLY B CA 1
ATOM 3637 C C . GLY B 1 73 ? -27.089 103.313 68.097 1.00 30.01 70 GLY B C 1
ATOM 3638 O O . GLY B 1 73 ? -27.620 104.430 68.111 1.00 30.49 70 GLY B O 1
ATOM 3639 N N . LEU B 1 74 ? -26.418 102.849 67.038 1.00 29.89 71 LEU B N 1
ATOM 3640 C CA . LEU B 1 74 ? -26.274 103.643 65.804 1.00 30.19 71 LEU B CA 1
ATOM 3641 C C . LEU B 1 74 ? -27.378 103.407 64.790 1.00 29.80 71 LEU B C 1
ATOM 3642 O O . LEU B 1 74 ? -27.594 104.250 63.924 1.00 29.46 71 LEU B O 1
ATOM 3647 N N . ILE B 1 75 ? -28.013 102.238 64.858 1.00 29.58 72 ILE B N 1
ATOM 3648 C CA . ILE B 1 75 ? -28.925 101.788 63.821 1.00 29.95 72 ILE B CA 1
ATOM 3649 C C . ILE B 1 75 ? -30.341 101.638 64.370 1.00 30.98 72 ILE B C 1
ATOM 3650 O O . ILE B 1 75 ? -30.550 100.966 65.347 1.00 31.55 72 ILE B O 1
ATOM 3655 N N . GLY B 1 76 ? -31.302 102.261 63.709 1.00 32.13 73 GLY B N 1
ATOM 3656 C CA . GLY B 1 76 ? -32.693 102.257 64.147 1.00 33.19 73 GLY B CA 1
ATOM 3657 C C . GLY B 1 76 ? -33.388 103.575 63.831 1.00 33.81 73 GLY B C 1
ATOM 3658 O O . GLY B 1 76 ? -32.764 104.520 63.321 1.00 34.32 73 GLY B O 1
ATOM 3659 N N . PRO B 1 77 ? -34.690 103.653 64.128 1.00 34.64 74 PRO B N 1
ATOM 3660 C CA . PRO B 1 77 ? -35.485 104.835 63.747 1.00 34.55 74 PRO B CA 1
ATOM 3661 C C . PRO B 1 77 ? -35.014 106.109 64.452 1.00 34.28 74 PRO B C 1
ATOM 3662 O O . PRO B 1 77 ? -34.906 106.131 65.666 1.00 34.34 74 PRO B O 1
ATOM 3666 N N . GLY B 1 78 ? -34.687 107.135 63.673 1.00 34.31 75 GLY B N 1
ATOM 3667 C CA . GLY B 1 78 ? -34.165 108.392 64.209 1.00 34.45 75 GLY B CA 1
ATOM 3668 C C . GLY B 1 78 ? -32.735 108.365 64.726 1.00 35.06 75 GLY B C 1
ATOM 3669 O O . GLY B 1 78 ? -32.264 109.349 65.275 1.00 35.35 75 GLY B O 1
ATOM 3670 N N . LYS B 1 79 ? -32.014 107.257 64.557 1.00 35.11 76 LYS B N 1
ATOM 3671 C CA . LYS B 1 79 ? -30.628 107.214 65.019 1.00 35.09 76 LYS B CA 1
ATOM 3672 C C . LYS B 1 79 ? -29.683 107.670 63.893 1.00 34.12 76 LYS B C 1
ATOM 3673 O O . LYS B 1 79 ? -30.145 108.031 62.809 1.00 33.85 76 LYS B O 1
ATOM 3679 N N . ALA B 1 80 ? -28.379 107.667 64.162 1.00 33.09 77 ALA B N 1
ATOM 3680 C CA . ALA B 1 80 ? -27.372 108.136 63.186 1.00 32.65 77 ALA B CA 1
ATOM 3681 C C . ALA B 1 80 ? -27.461 107.425 61.828 1.00 31.84 77 ALA B C 1
ATOM 3682 O O . ALA B 1 80 ? -27.288 108.043 60.791 1.00 31.43 77 ALA B O 1
ATOM 3684 N N . ILE B 1 81 ? -27.744 106.128 61.862 1.00 31.31 78 ILE B N 1
ATOM 3685 C CA . ILE B 1 81 ? -28.004 105.331 60.676 1.00 30.80 78 ILE B CA 1
ATOM 3686 C C . ILE B 1 81 ? -29.514 105.057 60.730 1.00 31.15 78 ILE B C 1
ATOM 3687 O O . ILE B 1 81 ? -29.985 104.026 61.223 1.00 30.13 78 ILE B O 1
ATOM 3692 N N . ASP B 1 82 ? -30.261 106.036 60.222 1.00 32.08 79 ASP B N 1
ATOM 3693 C CA . ASP B 1 82 ? -31.708 106.111 60.388 1.00 32.59 79 ASP B CA 1
ATOM 3694 C C . ASP B 1 82 ? -32.406 105.118 59.476 1.00 32.24 79 ASP B C 1
ATOM 3695 O O . ASP B 1 82 ? -32.409 105.280 58.257 1.00 31.89 79 ASP B O 1
ATOM 3700 N N . THR B 1 83 ? -32.974 104.082 60.090 1.00 32.62 80 THR B N 1
ATOM 3701 C CA . THR B 1 83 ? -33.735 103.044 59.386 1.00 32.73 80 THR B CA 1
ATOM 3702 C C . THR B 1 83 ? -35.094 103.549 58.846 1.00 33.53 80 THR B C 1
ATOM 3703 O O . THR B 1 83 ? -35.758 102.847 58.070 1.00 33.89 80 THR B O 1
ATOM 3707 N N . ASN B 1 84 ? -35.504 104.759 59.223 1.00 34.06 81 ASN B N 1
ATOM 3708 C CA . ASN B 1 84 ? -36.598 105.427 58.507 1.00 34.92 81 ASN B CA 1
ATOM 3709 C C . ASN B 1 84 ? -36.223 105.911 57.095 1.00 35.29 81 ASN B C 1
ATOM 3710 O O . ASN B 1 84 ? -37.104 106.106 56.259 1.00 35.68 81 ASN B O 1
ATOM 3715 N N . GLN B 1 85 ? -34.931 106.108 56.836 1.00 35.56 82 GLN B N 1
ATOM 3716 C CA . GLN B 1 85 ? -34.446 106.566 55.517 1.00 35.47 82 GLN B CA 1
ATOM 3717 C C . GLN B 1 85 ? -33.681 105.500 54.764 1.00 34.47 82 GLN B C 1
ATOM 3718 O O . GLN B 1 85 ? -33.848 105.367 53.547 1.00 34.05 82 GLN B O 1
ATOM 3724 N N . TYR B 1 86 ? -32.849 104.731 55.480 1.00 33.18 83 TYR B N 1
ATOM 3725 C CA . TYR B 1 86 ? -31.987 103.753 54.824 1.00 31.92 83 TYR B CA 1
ATOM 3726 C C . TYR B 1 86 ? -32.459 102.339 54.961 1.00 31.36 83 TYR B C 1
ATOM 3727 O O . TYR B 1 86 ? -33.199 102.016 55.891 1.00 31.43 83 TYR B O 1
ATOM 3736 N N . PHE B 1 87 ? -32.051 101.520 53.991 1.00 30.23 84 PHE B N 1
ATOM 3737 C CA . PHE B 1 87 ? -32.200 100.074 54.042 1.00 29.57 84 PHE B CA 1
ATOM 3738 C C . PHE B 1 87 ? -30.822 99.531 54.430 1.00 29.17 84 PHE B C 1
ATOM 3739 O O . PHE B 1 87 ? -29.840 99.722 53.709 1.00 29.22 84 PHE B O 1
ATOM 3747 N N . VAL B 1 88 ? -30.746 98.855 55.565 1.00 28.99 85 VAL B N 1
ATOM 3748 C CA . VAL B 1 88 ? -29.455 98.470 56.149 1.00 28.40 85 VAL B CA 1
ATOM 3749 C C . VAL B 1 88 ? -29.297 96.959 56.144 1.00 27.96 85 VAL B C 1
ATOM 3750 O O . VAL B 1 88 ? -30.183 96.245 56.606 1.00 28.35 85 VAL B O 1
ATOM 3754 N N . ILE B 1 89 ? -28.178 96.478 55.601 1.00 26.91 86 ILE B N 1
ATOM 3755 C CA . ILE B 1 89 ? -27.926 95.050 55.471 1.00 25.90 86 ILE B CA 1
ATOM 3756 C C . ILE B 1 89 ? -26.694 94.693 56.293 1.00 25.52 86 ILE B C 1
ATOM 3757 O O . ILE B 1 89 ? -25.730 95.453 56.354 1.00 25.44 86 ILE B O 1
ATOM 3762 N N . CYS B 1 90 ? -26.707 93.536 56.911 1.00 25.08 87 CYS B N 1
ATOM 3763 C CA . CYS B 1 90 ? -25.517 93.037 57.558 1.00 25.44 87 CYS B CA 1
ATOM 3764 C C . CYS B 1 90 ? -25.491 91.534 57.372 1.00 25.36 87 CYS B C 1
ATOM 3765 O O . CYS B 1 90 ? -26.533 90.914 57.377 1.00 25.86 87 CYS B O 1
ATOM 3768 N N . THR B 1 91 ? -24.310 90.964 57.159 1.00 25.27 88 THR B N 1
ATOM 3769 C CA . THR B 1 91 ? -24.168 89.568 56.770 1.00 24.74 88 THR B CA 1
ATOM 3770 C C . THR B 1 91 ? -23.205 88.860 57.720 1.00 24.88 88 THR B C 1
ATOM 3771 O O . THR B 1 91 ? -22.361 89.495 58.328 1.00 23.92 88 THR B O 1
ATOM 3775 N N . ASP B 1 92 ? -23.326 87.535 57.820 1.00 24.81 89 ASP B N 1
ATOM 3776 C CA . ASP B 1 92 ? -22.361 86.750 58.543 1.00 24.99 89 ASP B CA 1
ATOM 3777 C C . ASP B 1 92 ? -21.095 86.584 57.695 1.00 25.24 89 ASP B C 1
ATOM 3778 O O . ASP B 1 92 ? -21.146 86.128 56.573 1.00 25.54 89 ASP B O 1
ATOM 3783 N N . ASN B 1 93 ? -19.940 86.893 58.247 1.00 25.26 90 ASN B N 1
ATOM 3784 C CA . ASN B 1 93 ? -18.698 86.569 57.574 1.00 24.61 90 ASN B CA 1
ATOM 3785 C C . ASN B 1 93 ? -18.464 85.079 57.381 1.00 24.78 90 ASN B C 1
ATOM 3786 O O . ASN B 1 93 ? -18.882 84.226 58.171 1.00 26.28 90 ASN B O 1
ATOM 3791 N N . LEU B 1 94 ? -17.779 84.790 56.300 1.00 24.52 91 LEU B N 1
ATOM 3792 C CA . LEU B 1 94 ? -17.156 83.508 56.030 1.00 25.14 91 LEU B CA 1
ATOM 3793 C C . LEU B 1 94 ? -16.331 83.090 57.257 1.00 24.32 91 LEU B C 1
ATOM 3794 O O . LEU B 1 94 ? -15.688 83.930 57.908 1.00 23.54 91 LEU B O 1
ATOM 3799 N N . CYS B 1 95 ? -16.387 81.812 57.591 1.00 24.02 92 CYS B N 1
ATOM 3800 C CA . CYS B 1 95 ? -15.696 81.266 58.773 1.00 24.29 92 CYS B CA 1
ATOM 3801 C C . CYS B 1 95 ? -16.059 81.944 60.085 1.00 23.42 92 CYS B C 1
ATOM 3802 O O . CYS B 1 95 ? -15.198 82.042 60.972 1.00 21.63 92 CYS B O 1
ATOM 3805 N N . ASN B 1 96 ? -17.297 82.427 60.188 1.00 23.17 93 ASN B N 1
ATOM 3806 C CA . ASN B 1 96 ? -17.790 83.025 61.420 1.00 23.09 93 ASN B CA 1
ATOM 3807 C C . ASN B 1 96 ? -17.432 82.110 62.577 1.00 23.21 93 ASN B C 1
ATOM 3808 O O . ASN B 1 96 ? -17.640 80.885 62.509 1.00 23.21 93 ASN B O 1
ATOM 3813 N N . VAL B 1 97 ? -16.893 82.709 63.637 1.00 22.91 94 VAL B N 1
ATOM 3814 C CA . VAL B 1 97 ? -16.311 81.943 64.708 1.00 23.33 94 VAL B CA 1
ATOM 3815 C C . VAL B 1 97 ? -17.390 81.351 65.616 1.00 24.34 94 VAL B C 1
ATOM 3816 O O . VAL B 1 97 ? -17.135 80.368 66.329 1.00 24.94 94 VAL B O 1
ATOM 3820 N N . GLN B 1 98 ? -18.606 81.877 65.545 1.00 23.97 95 GLN B N 1
ATOM 3821 C CA . GLN B 1 98 ? -19.654 81.395 66.423 1.00 24.95 95 GLN B CA 1
ATOM 3822 C C . GLN B 1 98 ? -20.447 80.312 65.781 1.00 24.13 95 GLN B C 1
ATOM 3823 O O . GLN B 1 98 ? -21.669 80.456 65.619 1.00 23.97 95 GLN B O 1
ATOM 3829 N N . VAL B 1 99 ? -19.803 79.222 65.416 1.00 24.17 96 VAL B N 1
ATOM 3830 C CA . VAL B 1 99 ? -20.524 78.249 64.645 1.00 24.38 96 VAL B CA 1
ATOM 3831 C C . VAL B 1 99 ? -21.649 77.593 65.463 1.00 24.73 96 VAL B C 1
ATOM 3832 O O . VAL B 1 99 ? -22.610 77.123 64.880 1.00 24.63 96 VAL B O 1
ATOM 3836 N N . LYS B 1 100 ? -21.552 77.595 66.796 1.00 24.60 97 LYS B N 1
ATOM 3837 C CA . LYS B 1 100 ? -22.578 77.018 67.648 1.00 24.13 97 LYS B CA 1
ATOM 3838 C C . LYS B 1 100 ? -23.659 78.020 68.057 1.00 24.70 97 LYS B C 1
ATOM 3839 O O . LYS B 1 100 ? -24.633 77.661 68.704 1.00 24.91 97 LYS B O 1
ATOM 3845 N N . ASN B 1 101 ? -23.509 79.284 67.692 1.00 25.46 98 ASN B N 1
ATOM 3846 C CA . ASN B 1 101 ? -24.618 80.217 67.820 1.00 25.41 98 ASN B CA 1
ATOM 3847 C C . ASN B 1 101 ? -25.798 79.780 66.910 1.00 26.54 98 ASN B C 1
ATOM 3848 O O . ASN B 1 101 ? -25.647 79.734 65.676 1.00 26.28 98 ASN B O 1
ATOM 3853 N N . PRO B 1 102 ? -26.984 79.501 67.501 1.00 27.12 99 PRO B N 1
ATOM 3854 C CA . PRO B 1 102 ? -28.129 79.060 66.703 1.00 28.08 99 PRO B CA 1
ATOM 3855 C C . PRO B 1 102 ? -28.564 80.010 65.555 1.00 29.23 99 PRO B C 1
ATOM 3856 O O . PRO B 1 102 ? -29.221 79.550 64.626 1.00 29.88 99 PRO B O 1
ATOM 3860 N N . HIS B 1 103 ? -28.199 81.297 65.596 1.00 29.62 100 HIS B N 1
ATOM 3861 C CA . HIS B 1 103 ? -28.593 82.248 64.537 1.00 29.72 100 HIS B CA 1
ATOM 3862 C C . HIS B 1 103 ? -27.570 82.432 63.409 1.00 29.82 100 HIS B C 1
ATOM 3863 O O . HIS B 1 103 ? -27.835 83.144 62.442 1.00 30.74 100 HIS B O 1
ATOM 3870 N N . VAL B 1 104 ? -26.400 81.817 63.525 1.00 29.10 101 VAL B N 1
ATOM 3871 C CA . VAL B 1 104 ? -25.344 82.025 62.544 1.00 28.07 101 VAL B CA 1
ATOM 3872 C C . VAL B 1 104 ? -25.480 81.073 61.359 1.00 28.21 101 VAL B C 1
ATOM 3873 O O . VAL B 1 104 ? -25.700 79.907 61.541 1.00 28.64 101 VAL B O 1
ATOM 3877 N N . ILE B 1 105 ? -25.342 81.593 60.139 1.00 28.07 102 ILE B N 1
ATOM 3878 C CA . ILE B 1 105 ? -25.298 80.774 58.946 1.00 27.54 102 ILE B CA 1
ATOM 3879 C C . ILE B 1 105 ? -24.021 81.110 58.181 1.00 27.27 102 ILE B C 1
ATOM 3880 O O . ILE B 1 105 ? -23.891 82.197 57.612 1.00 28.10 102 ILE B O 1
ATOM 3885 N N . THR B 1 106 ? -23.090 80.169 58.157 1.00 26.39 103 THR B N 1
ATOM 3886 C CA . THR B 1 106 ? -21.784 80.394 57.546 1.00 25.41 103 THR B CA 1
ATOM 3887 C C . THR B 1 106 ? -21.230 79.140 56.899 1.00 24.92 103 THR B C 1
ATOM 3888 O O . THR B 1 106 ? -21.683 78.024 57.181 1.00 25.90 103 THR B O 1
ATOM 3892 N N . THR B 1 107 ? -20.216 79.348 56.077 1.00 24.06 104 THR B N 1
ATOM 3893 C CA . THR B 1 107 ? -19.395 78.305 55.515 1.00 23.81 104 THR B CA 1
ATOM 3894 C C . THR B 1 107 ? -17.995 78.514 56.044 1.00 23.79 104 THR B C 1
ATOM 3895 O O . THR B 1 107 ? -17.467 79.648 56.040 1.00 23.54 104 THR B O 1
ATOM 3899 N N . GLY B 1 108 ? -17.379 77.408 56.444 1.00 23.23 105 GLY B N 1
ATOM 3900 C CA . GLY B 1 108 ? -16.101 77.422 57.111 1.00 23.28 105 GLY B CA 1
ATOM 3901 C C . GLY B 1 108 ? -15.603 75.997 57.334 1.00 23.50 105 GLY B C 1
ATOM 3902 O O . GLY B 1 108 ? -16.108 75.040 56.757 1.00 22.47 105 GLY B O 1
ATOM 3903 N N . PRO B 1 109 ? -14.603 75.847 58.188 1.00 23.63 106 PRO B N 1
ATOM 3904 C CA . PRO B 1 109 ? -14.002 74.556 58.403 1.00 24.21 106 PRO B CA 1
ATOM 3905 C C . PRO B 1 109 ? -14.903 73.503 59.043 1.00 24.79 106 PRO B C 1
ATOM 3906 O O . PRO B 1 109 ? -14.570 72.304 58.953 1.00 25.02 106 PRO B O 1
ATOM 3910 N N . LYS B 1 110 ? -16.014 73.920 59.651 1.00 25.38 107 LYS B N 1
ATOM 3911 C CA . LYS B 1 110 ? -17.024 72.967 60.135 1.00 26.80 107 LYS B CA 1
ATOM 3912 C C . LYS B 1 110 ? -18.076 72.631 59.082 1.00 27.61 107 LYS B C 1
ATOM 3913 O O . LYS B 1 110 ? -18.891 71.760 59.311 1.00 27.97 107 LYS B O 1
ATOM 3919 N N . SER B 1 111 ? -18.079 73.303 57.930 1.00 28.61 108 SER B N 1
ATOM 3920 C CA . SER B 1 111 ? -19.022 72.933 56.883 1.00 28.75 108 SER B CA 1
ATOM 3921 C C . SER B 1 111 ? -18.658 71.572 56.306 1.00 29.16 108 SER B C 1
ATOM 3922 O O . SER B 1 111 ? -17.473 71.203 56.245 1.00 29.10 108 SER B O 1
ATOM 3925 N N . ILE B 1 112 ? -19.676 70.802 55.950 1.00 29.47 109 ILE B N 1
ATOM 3926 C CA . ILE B 1 112 ? -19.480 69.546 55.226 1.00 30.34 109 ILE B CA 1
ATOM 3927 C C . ILE B 1 112 ? -19.087 69.872 53.775 1.00 30.66 109 ILE B C 1
ATOM 3928 O O . ILE B 1 112 ? -19.669 70.746 53.142 1.00 30.18 109 ILE B O 1
ATOM 3933 N N . ASN B 1 113 ? -18.055 69.200 53.288 1.00 32.38 110 ASN B N 1
ATOM 3934 C CA . ASN B 1 113 ? -17.631 69.261 51.887 1.00 33.86 110 ASN B CA 1
ATOM 3935 C C . ASN B 1 113 ? -18.536 68.315 51.117 1.00 35.47 110 ASN B C 1
ATOM 3936 O O . ASN B 1 113 ? -18.493 67.090 51.348 1.00 36.35 110 ASN B O 1
ATOM 3941 N N . PRO B 1 114 ? -19.388 68.869 50.239 1.00 37.24 111 PRO B N 1
ATOM 3942 C CA . PRO B 1 114 ? -20.388 68.045 49.523 1.00 38.51 111 PRO B CA 1
ATOM 3943 C C . PRO B 1 114 ? -19.757 66.966 48.632 1.00 39.82 111 PRO B C 1
ATOM 3944 O O . PRO B 1 114 ? -20.362 65.935 48.415 1.00 40.35 111 PRO B O 1
ATOM 3948 N N . LYS B 1 115 ? -18.541 67.199 48.157 1.00 41.13 112 LYS B N 1
ATOM 3949 C CA . LYS B 1 115 ? -17.793 66.192 47.414 1.00 42.58 112 LYS B CA 1
ATOM 3950 C C . LYS B 1 115 ? -17.377 64.939 48.215 1.00 43.44 112 LYS B C 1
ATOM 3951 O O . LYS B 1 115 ? -17.116 63.884 47.607 1.00 44.20 112 LYS B O 1
ATOM 3957 N N . THR B 1 116 ? -17.325 65.035 49.548 1.00 43.38 113 THR B N 1
ATOM 3958 C CA . THR B 1 116 ? -16.746 63.963 50.360 1.00 42.83 113 THR B CA 1
ATOM 3959 C C . THR B 1 116 ? -17.558 63.524 51.570 1.00 42.12 113 THR B C 1
ATOM 3960 O O . THR B 1 116 ? -17.221 62.519 52.205 1.00 41.97 113 THR B O 1
ATOM 3964 N N . GLY B 1 117 ? -18.610 64.256 51.911 1.00 41.41 114 GLY B N 1
ATOM 3965 C CA . GLY B 1 117 ? -19.373 63.946 53.117 1.00 40.49 114 GLY B CA 1
ATOM 3966 C C . GLY B 1 117 ? -18.690 64.311 54.436 1.00 39.98 114 GLY B C 1
ATOM 3967 O O . GLY B 1 117 ? -19.249 64.039 55.478 1.00 40.85 114 GLY B O 1
ATOM 3968 N N . ASP B 1 118 ? -17.511 64.942 54.425 1.00 38.86 115 ASP B N 1
ATOM 3969 C CA . ASP B 1 118 ? -16.848 65.350 55.697 1.00 37.98 115 ASP B CA 1
ATOM 3970 C C . ASP B 1 118 ? -16.565 66.850 55.851 1.00 36.21 115 ASP B C 1
ATOM 3971 O O . ASP B 1 118 ? -16.536 67.609 54.885 1.00 34.78 115 ASP B O 1
ATOM 3976 N N . GLU B 1 119 ? -16.360 67.246 57.104 1.00 34.78 116 GLU B N 1
ATOM 3977 C CA . GLU B 1 119 ? -15.948 68.597 57.430 1.00 33.79 116 GLU B CA 1
ATOM 3978 C C . GLU B 1 119 ? -14.708 68.930 56.650 1.00 31.74 116 GLU B C 1
ATOM 3979 O O . GLU B 1 119 ? -13.867 68.073 56.444 1.00 31.65 116 GLU B O 1
ATOM 3985 N N . TYR B 1 120 ? -14.635 70.152 56.155 1.00 29.78 117 TYR B N 1
ATOM 3986 C CA . TYR B 1 120 ? -13.425 70.622 55.468 1.00 28.83 117 TYR B CA 1
ATOM 3987 C C . TYR B 1 120 ? -12.227 70.580 56.391 1.00 27.69 117 TYR B C 1
ATOM 3988 O O . TYR B 1 120 ? -11.130 70.191 55.985 1.00 27.56 117 TYR B O 1
ATOM 3997 N N . ALA B 1 121 ? -12.430 71.007 57.630 1.00 26.24 118 ALA B N 1
ATOM 3998 C CA . ALA B 1 121 ? -11.328 71.107 58.551 1.00 25.58 118 ALA B CA 1
ATOM 3999 C C . ALA B 1 121 ? -10.212 71.959 57.888 1.00 25.32 118 ALA B C 1
ATOM 4000 O O . ALA B 1 121 ? -10.509 73.003 57.314 1.00 26.15 118 ALA B O 1
ATOM 4010 N N . ASP B 1 123 ? -8.642 71.499 55.243 1.00 25.41 120 ASP B N 1
ATOM 4011 C CA . ASP B 1 123 ? -8.737 71.571 53.809 1.00 25.38 120 ASP B CA 1
ATOM 4012 C C . ASP B 1 123 ? -9.555 72.787 53.369 1.00 24.81 120 ASP B C 1
ATOM 4013 O O . ASP B 1 123 ? -9.670 73.044 52.176 1.00 23.89 120 ASP B O 1
ATOM 4018 N N . PHE B 1 124 ? -10.165 73.520 54.306 1.00 24.59 121 PHE B N 1
ATOM 4019 C CA . PHE B 1 124 ? -10.950 74.694 53.906 1.00 23.93 121 PHE B CA 1
ATOM 4020 C C . PHE B 1 124 ? -9.962 75.725 53.294 1.00 23.36 121 PHE B C 1
ATOM 4021 O O . PHE B 1 124 ? -8.793 75.783 53.713 1.00 21.52 121 PHE B O 1
ATOM 4029 N N . PRO B 1 125 ? -10.409 76.504 52.289 1.00 23.09 122 PRO B N 1
ATOM 4030 C CA . PRO B 1 125 ? -9.476 77.483 51.707 1.00 23.78 122 PRO B CA 1
ATOM 4031 C C . PRO B 1 125 ? -9.196 78.694 52.588 1.00 23.73 122 PRO B C 1
ATOM 4032 O O . PRO B 1 125 ? -10.091 79.146 53.307 1.00 23.22 122 PRO B O 1
ATOM 4036 N N . VAL B 1 126 ? -7.978 79.240 52.471 1.00 23.52 123 VAL B N 1
ATOM 4037 C CA . VAL B 1 126 ? -7.644 80.483 53.105 1.00 22.40 123 VAL B CA 1
ATOM 4038 C C . VAL B 1 126 ? -8.498 81.543 52.450 1.00 22.34 123 VAL B C 1
ATOM 4039 O O . VAL B 1 126 ? -8.662 81.558 51.227 1.00 22.77 123 VAL B O 1
ATOM 4043 N N . PHE B 1 127 ? -9.060 82.415 53.269 1.00 21.82 124 PHE B N 1
ATOM 4044 C CA . PHE B 1 127 ? -9.880 83.493 52.807 1.00 21.63 124 PHE B CA 1
ATOM 4045 C C . PHE B 1 127 ? -9.297 84.814 53.316 1.00 21.76 124 PHE B C 1
ATOM 4046 O O . PHE B 1 127 ? -8.591 84.839 54.324 1.00 21.69 124 PHE B O 1
ATOM 4054 N N . THR B 1 128 ? -9.572 85.883 52.575 1.00 20.99 125 THR B N 1
ATOM 4055 C CA . THR B 1 128 ? -9.222 87.226 52.950 1.00 20.97 125 THR B CA 1
ATOM 4056 C C . THR B 1 128 ? -10.554 87.992 53.006 1.00 21.51 125 THR B C 1
ATOM 4057 O O . THR B 1 128 ? -11.574 87.521 52.511 1.00 20.72 125 THR B O 1
ATOM 4061 N N . PHE B 1 129 ? -10.515 89.181 53.571 1.00 21.64 126 PHE B N 1
ATOM 4062 C CA . PHE B 1 129 ? -11.676 90.032 53.637 1.00 23.25 126 PHE B CA 1
ATOM 4063 C C . PHE B 1 129 ? -12.140 90.586 52.283 1.00 23.71 126 PHE B C 1
ATOM 4064 O O . PHE B 1 129 ? -13.260 91.028 52.172 1.00 24.27 126 PHE B O 1
ATOM 4072 N N . LEU B 1 130 ? -11.301 90.508 51.255 1.00 24.94 127 LEU B N 1
ATOM 4073 C CA . LEU B 1 130 ? -11.741 90.670 49.858 1.00 24.61 127 LEU B CA 1
ATOM 4074 C C . LEU B 1 130 ? -12.696 89.552 49.494 1.00 24.16 127 LEU B C 1
ATOM 4075 O O . LEU B 1 130 ? -13.739 89.790 48.865 1.00 24.38 127 LEU B O 1
ATOM 4080 N N . ASP B 1 131 ? -12.380 88.324 49.897 1.00 23.65 128 ASP B N 1
ATOM 4081 C CA . ASP B 1 131 ? -13.314 87.244 49.633 1.00 23.55 128 ASP B CA 1
ATOM 4082 C C . ASP B 1 131 ? -14.688 87.564 50.236 1.00 23.67 128 ASP B C 1
ATOM 4083 O O . ASP B 1 131 ? -15.739 87.310 49.595 1.00 23.28 128 ASP B O 1
ATOM 4088 N N . VAL B 1 132 ? -14.700 88.147 51.436 1.00 23.29 129 VAL B N 1
ATOM 4089 C CA . VAL B 1 132 ? -15.971 88.449 52.085 1.00 23.06 129 VAL B CA 1
ATOM 4090 C C . VAL B 1 132 ? -16.688 89.535 51.265 1.00 24.20 129 VAL B C 1
ATOM 4091 O O . VAL B 1 132 ? -17.875 89.416 50.967 1.00 23.64 129 VAL B O 1
ATOM 4095 N N . ALA B 1 133 ? -15.948 90.569 50.871 1.00 24.79 130 ALA B N 1
ATOM 4096 C CA . ALA B 1 133 ? -16.514 91.673 50.101 1.00 26.19 130 ALA B CA 1
ATOM 4097 C C . ALA B 1 133 ? -17.178 91.175 48.781 1.00 27.67 130 ALA B C 1
ATOM 4098 O O . ALA B 1 133 ? -18.282 91.592 48.409 1.00 26.95 130 ALA B O 1
ATOM 4100 N N . ARG B 1 134 ? -16.500 90.248 48.107 1.00 29.32 131 ARG B N 1
ATOM 4101 C CA . ARG B 1 134 ? -16.998 89.713 46.863 1.00 30.08 131 ARG B CA 1
ATOM 4102 C C . ARG B 1 134 ? -18.241 88.909 47.082 1.00 30.22 131 ARG B C 1
ATOM 4103 O O . ARG B 1 134 ? -19.163 88.988 46.268 1.00 30.67 131 ARG B O 1
ATOM 4119 N N . GLN B 1 136 ? -20.454 89.276 49.624 1.00 30.05 133 GLN B N 1
ATOM 4120 C CA . GLN B 1 136 ? -21.510 90.217 49.918 1.00 29.51 133 GLN B CA 1
ATOM 4121 C C . GLN B 1 136 ? -22.016 90.858 48.648 1.00 29.70 133 GLN B C 1
ATOM 4122 O O . GLN B 1 136 ? -23.195 91.174 48.520 1.00 29.21 133 GLN B O 1
ATOM 4128 N N . CYS B 1 137 ? -21.108 91.095 47.721 1.00 29.78 134 CYS B N 1
ATOM 4129 C CA . CYS B 1 137 ? -21.461 91.796 46.504 1.00 29.98 134 CYS B CA 1
ATOM 4130 C C . CYS B 1 137 ? -22.393 90.962 45.634 1.00 30.02 134 CYS B C 1
ATOM 4131 O O . CYS B 1 137 ? -23.251 91.494 44.945 1.00 29.24 134 CYS B O 1
ATOM 4134 N N . GLU B 1 138 ? -22.244 89.651 45.698 1.00 30.54 135 GLU B N 1
ATOM 4135 C CA . GLU B 1 138 ? -23.172 88.765 45.037 1.00 32.00 135 GLU B CA 1
ATOM 4136 C C . GLU B 1 138 ? -24.585 88.878 45.620 1.00 32.23 135 GLU B C 1
ATOM 4137 O O . GLU B 1 138 ? -25.566 88.799 44.883 1.00 32.72 135 GLU B O 1
ATOM 4143 N N . LEU B 1 139 ? -24.695 89.063 46.928 1.00 32.10 136 LEU B N 1
ATOM 4144 C CA . LEU B 1 139 ? -25.991 89.277 47.540 1.00 32.68 136 LEU B CA 1
ATOM 4145 C C . LEU B 1 139 ? -26.551 90.639 47.119 1.00 33.01 136 LEU B C 1
ATOM 4146 O O . LEU B 1 139 ? -27.731 90.763 46.816 1.00 33.56 136 LEU B O 1
ATOM 4151 N N . ILE B 1 140 ? -25.707 91.652 47.048 1.00 33.48 137 ILE B N 1
ATOM 4152 C CA . ILE B 1 140 ? -26.185 92.988 46.715 1.00 34.18 137 ILE B CA 1
ATOM 4153 C C . ILE B 1 140 ? -26.746 93.006 45.277 1.00 35.55 137 ILE B C 1
ATOM 4154 O O . ILE B 1 140 ? -27.833 93.536 45.025 1.00 35.65 137 ILE B O 1
ATOM 4159 N N . LYS B 1 141 ? -26.022 92.372 44.357 1.00 36.44 138 LYS B N 1
ATOM 4160 C CA . LYS B 1 141 ? -26.437 92.296 42.970 1.00 37.29 138 LYS B CA 1
ATOM 4161 C C . LYS B 1 141 ? -27.691 91.450 42.837 1.00 37.57 138 LYS B C 1
ATOM 4162 O O . LYS B 1 141 ? -28.643 91.862 42.191 1.00 37.94 138 LYS B O 1
ATOM 4168 N N . ASP B 1 142 ? -27.731 90.303 43.496 1.00 37.87 139 ASP B N 1
ATOM 4169 C CA . ASP B 1 142 ? -28.934 89.467 43.491 1.00 37.81 139 ASP B CA 1
ATOM 4170 C C . ASP B 1 142 ? -30.188 90.226 43.967 1.00 37.12 139 ASP B C 1
ATOM 4171 O O . ASP B 1 142 ? -31.282 89.869 43.593 1.00 37.25 139 ASP B O 1
ATOM 4184 N N . GLY B 1 144 ? -30.702 93.285 43.125 1.00 35.27 141 GLY B N 1
ATOM 4185 C CA . GLY B 1 144 ? -30.859 94.359 42.166 1.00 35.41 141 GLY B CA 1
ATOM 4186 C C . GLY B 1 144 ? -30.331 95.701 42.627 1.00 35.56 141 GLY B C 1
ATOM 4187 O O . GLY B 1 144 ? -30.827 96.732 42.205 1.00 36.63 141 GLY B O 1
ATOM 4188 N N . ILE B 1 145 ? -29.316 95.713 43.477 1.00 35.11 142 ILE B N 1
ATOM 4189 C CA . ILE B 1 145 ? -28.760 96.982 43.949 1.00 34.41 142 ILE B CA 1
ATOM 4190 C C . ILE B 1 145 ? -27.470 97.252 43.193 1.00 34.01 142 ILE B C 1
ATOM 4191 O O . ILE B 1 145 ? -26.659 96.343 42.997 1.00 34.62 142 ILE B O 1
ATOM 4196 N N . ALA B 1 146 ? -27.284 98.493 42.774 1.00 32.96 143 ALA B N 1
ATOM 4197 C CA . ALA B 1 146 ? -26.183 98.839 41.877 1.00 32.77 143 ALA B CA 1
ATOM 4198 C C . ALA B 1 146 ? -25.122 99.670 42.577 1.00 32.46 143 ALA B C 1
ATOM 4199 O O . ALA B 1 146 ? -23.961 99.545 42.272 1.00 32.45 143 ALA B O 1
ATOM 4201 N N . ARG B 1 147 ? -25.548 100.560 43.462 1.00 32.82 144 ARG B N 1
ATOM 4202 C CA . ARG B 1 147 ? -24.659 101.395 44.253 1.00 33.20 144 ARG B CA 1
ATOM 4203 C C . ARG B 1 147 ? -25.054 101.261 45.722 1.00 32.22 144 ARG B C 1
ATOM 4204 O O . ARG B 1 147 ? -26.221 101.049 46.038 1.00 32.55 144 ARG B O 1
ATOM 4212 N N . LEU B 1 148 ? -24.067 101.357 46.604 1.00 31.18 145 LEU B N 1
ATOM 4213 C CA . LEU B 1 148 ? -24.295 101.492 48.035 1.00 30.20 145 LEU B CA 1
ATOM 4214 C C . LEU B 1 148 ? -24.167 102.978 48.389 1.00 29.19 145 LEU B C 1
ATOM 4215 O O . LEU B 1 148 ? -23.253 103.650 47.905 1.00 29.28 145 LEU B O 1
ATOM 4220 N N . HIS B 1 149 ? -25.075 103.483 49.215 1.00 27.65 146 HIS B N 1
ATOM 4221 C CA . HIS B 1 149 ? -24.964 104.825 49.767 1.00 27.31 146 HIS B CA 1
ATOM 4222 C C . HIS B 1 149 ? -23.786 104.888 50.744 1.00 27.00 146 HIS B C 1
ATOM 4223 O O . HIS B 1 149 ? -23.084 105.879 50.813 1.00 26.69 146 HIS B O 1
ATOM 4230 N N . ALA B 1 150 ? -23.582 103.821 51.509 1.00 26.84 147 ALA B N 1
ATOM 4231 C CA . ALA B 1 150 ? -22.373 103.674 52.335 1.00 26.63 147 ALA B CA 1
ATOM 4232 C C . ALA B 1 150 ? -22.066 102.207 52.602 1.00 26.22 147 ALA B C 1
ATOM 4233 O O . ALA B 1 150 ? -22.967 101.370 52.623 1.00 26.05 147 ALA B O 1
ATOM 4235 N N . VAL B 1 151 ? -20.780 101.906 52.749 1.00 25.98 148 VAL B N 1
ATOM 4236 C CA . VAL B 1 151 ? -20.352 100.636 53.310 1.00 26.14 148 VAL B CA 1
ATOM 4237 C C . VAL B 1 151 ? -19.555 100.987 54.556 1.00 25.84 148 VAL B C 1
ATOM 4238 O O . VAL B 1 151 ? -18.762 101.937 54.548 1.00 25.04 148 VAL B O 1
ATOM 4250 N N . GLY B 1 153 ? -18.063 99.598 58.783 1.00 23.49 150 GLY B N 1
ATOM 4251 C CA . GLY B 1 153 ? -17.913 98.658 59.872 1.00 23.74 150 GLY B CA 1
ATOM 4252 C C . GLY B 1 153 ? -16.744 98.938 60.786 1.00 23.21 150 GLY B C 1
ATOM 4253 O O . GLY B 1 153 ? -15.835 99.703 60.435 1.00 22.64 150 GLY B O 1
ATOM 4254 N N . PRO B 1 154 ? -16.755 98.318 61.978 1.00 23.20 151 PRO B N 1
ATOM 4255 C CA . PRO B 1 154 ? -15.624 98.438 62.888 1.00 22.90 151 PRO B CA 1
ATOM 4256 C C . PRO B 1 154 ? -14.614 97.291 62.752 1.00 22.44 151 PRO B C 1
ATOM 4257 O O . PRO B 1 154 ? -15.010 96.159 62.500 1.00 20.92 151 PRO B O 1
ATOM 4261 N N . SER B 1 155 ? -13.324 97.633 62.877 1.00 23.07 152 SER B N 1
ATOM 4262 C CA . SER B 1 155 ? -12.220 96.678 62.949 1.00 23.47 152 SER B CA 1
ATOM 4263 C C . SER B 1 155 ? -12.223 95.731 61.720 1.00 23.35 152 SER B C 1
ATOM 4264 O O . SER B 1 155 ? -12.091 96.206 60.596 1.00 22.38 152 SER B O 1
ATOM 4267 N N . ALA B 1 156 ? -12.393 94.418 61.891 1.00 23.06 153 ALA B N 1
ATOM 4268 C CA . ALA B 1 156 ? -12.454 93.562 60.681 1.00 23.86 153 ALA B CA 1
ATOM 4269 C C . ALA B 1 156 ? -13.572 94.034 59.721 1.00 23.70 153 ALA B C 1
ATOM 4270 O O . ALA B 1 156 ? -13.436 93.913 58.522 1.00 23.39 153 ALA B O 1
ATOM 4272 N N . GLY B 1 157 ? -14.649 94.590 60.274 1.00 23.87 154 GLY B N 1
ATOM 4273 C CA . GLY B 1 157 ? -15.752 95.076 59.492 1.00 24.08 154 GLY B CA 1
ATOM 4274 C C . GLY B 1 157 ? -15.281 96.244 58.640 1.00 24.46 154 GLY B C 1
ATOM 4275 O O . GLY B 1 157 ? -15.735 96.417 57.486 1.00 24.52 154 GLY B O 1
ATOM 4276 N N . GLY B 1 158 ? -14.385 97.047 59.219 1.00 23.48 155 GLY B N 1
ATOM 4277 C CA . GLY B 1 158 ? -13.740 98.129 58.515 1.00 23.06 155 GLY B CA 1
ATOM 4278 C C . GLY B 1 158 ? -12.769 97.649 57.439 1.00 23.03 155 GLY B C 1
ATOM 4279 O O . GLY B 1 158 ? -12.612 98.295 56.417 1.00 23.28 155 GLY B O 1
ATOM 4288 N N . ILE B 1 160 ? -13.224 94.840 55.642 1.00 22.59 157 ILE B N 1
ATOM 4289 C CA . ILE B 1 160 ? -14.113 94.430 54.584 1.00 22.40 157 ILE B CA 1
ATOM 4290 C C . ILE B 1 160 ? -14.577 95.659 53.813 1.00 22.53 157 ILE B C 1
ATOM 4291 O O . ILE B 1 160 ? -14.624 95.639 52.589 1.00 22.00 157 ILE B O 1
ATOM 4296 N N . ALA B 1 161 ? -14.910 96.721 54.548 1.00 22.59 158 ALA B N 1
ATOM 4297 C CA . ALA B 1 161 ? -15.396 97.939 53.942 1.00 22.91 158 ALA B CA 1
ATOM 4298 C C . ALA B 1 161 ? -14.306 98.589 53.049 1.00 23.31 158 ALA B C 1
ATOM 4299 O O . ALA B 1 161 ? -14.589 99.183 52.010 1.00 22.27 158 ALA B O 1
ATOM 4301 N N . GLN B 1 162 ? -13.054 98.459 53.450 1.00 24.49 159 GLN B N 1
ATOM 4302 C CA . GLN B 1 162 ? -11.992 99.102 52.674 1.00 26.13 159 GLN B CA 1
ATOM 4303 C C . GLN B 1 162 ? -11.829 98.332 51.366 1.00 25.73 159 GLN B C 1
ATOM 4304 O O . GLN B 1 162 ? -11.641 98.935 50.325 1.00 24.78 159 GLN B O 1
ATOM 4310 N N . GLN B 1 163 ? -11.986 97.015 51.437 1.00 25.10 160 GLN B N 1
ATOM 4311 C CA . GLN B 1 163 ? -11.938 96.183 50.242 1.00 25.30 160 GLN B CA 1
ATOM 4312 C C . GLN B 1 163 ? -13.078 96.496 49.247 1.00 25.25 160 GLN B C 1
ATOM 4313 O O . GLN B 1 163 ? -12.848 96.520 48.046 1.00 25.69 160 GLN B O 1
ATOM 4319 N N . TRP B 1 164 ? -14.291 96.716 49.738 1.00 25.05 161 TRP B N 1
ATOM 4320 C CA . TRP B 1 164 ? -15.362 97.227 48.893 1.00 24.85 161 TRP B CA 1
ATOM 4321 C C . TRP B 1 164 ? -14.883 98.485 48.174 1.00 24.87 161 TRP B C 1
ATOM 4322 O O . TRP B 1 164 ? -15.067 98.606 46.974 1.00 24.72 161 TRP B O 1
ATOM 4333 N N . ALA B 1 165 ? -14.283 99.418 48.914 1.00 24.65 162 ALA B N 1
ATOM 4334 C CA . ALA B 1 165 ? -13.958 100.718 48.341 1.00 25.33 162 ALA B CA 1
ATOM 4335 C C . ALA B 1 165 ? -12.899 100.604 47.240 1.00 25.79 162 ALA B C 1
ATOM 4336 O O . ALA B 1 165 ? -12.951 101.335 46.238 1.00 25.53 162 ALA B O 1
ATOM 4338 N N . VAL B 1 166 ? -11.959 99.671 47.418 1.00 26.38 163 VAL B N 1
ATOM 4339 C CA . VAL B 1 166 ? -10.869 99.499 46.474 1.00 26.71 163 VAL B CA 1
ATOM 4340 C C . VAL B 1 166 ? -11.254 98.638 45.246 1.00 27.21 163 VAL B C 1
ATOM 4341 O O . VAL B 1 166 ? -10.793 98.903 44.165 1.00 26.25 163 VAL B O 1
ATOM 4345 N N . HIS B 1 167 ? -12.092 97.627 45.427 1.00 28.26 164 HIS B N 1
ATOM 4346 C CA . HIS B 1 167 ? -12.329 96.628 44.383 1.00 29.68 164 HIS B CA 1
ATOM 4347 C C . HIS B 1 167 ? -13.646 96.781 43.650 1.00 29.51 164 HIS B C 1
ATOM 4348 O O . HIS B 1 167 ? -13.807 96.200 42.593 1.00 28.43 164 HIS B O 1
ATOM 4355 N N . TYR B 1 168 ? -14.570 97.554 44.219 1.00 29.89 165 TYR B N 1
ATOM 4356 C CA . TYR B 1 168 ? -15.820 97.888 43.559 1.00 30.15 165 TYR B CA 1
ATOM 4357 C C . TYR B 1 168 ? -16.023 99.395 43.616 1.00 30.37 165 TYR B C 1
ATOM 4358 O O . TYR B 1 168 ? -16.980 99.857 44.158 1.00 29.48 165 TYR B O 1
ATOM 4367 N N . PRO B 1 169 ? -15.092 100.159 43.049 1.00 32.47 166 PRO B N 1
ATOM 4368 C CA . PRO B 1 169 ? -15.112 101.634 43.174 1.00 33.89 166 PRO B CA 1
ATOM 4369 C C . PRO B 1 169 ? -16.415 102.283 42.730 1.00 35.68 166 PRO B C 1
ATOM 4370 O O . PRO B 1 169 ? -16.957 103.115 43.493 1.00 37.27 166 PRO B O 1
ATOM 4374 N N . HIS B 1 170 ? -16.925 101.871 41.558 1.00 36.79 167 HIS B N 1
ATOM 4375 C CA . HIS B 1 170 ? -18.217 102.351 41.020 1.00 38.24 167 HIS B CA 1
ATOM 4376 C C . HIS B 1 170 ? -19.342 102.207 42.049 1.00 36.51 167 HIS B C 1
ATOM 4377 O O . HIS B 1 170 ? -20.239 103.034 42.080 1.00 37.81 167 HIS B O 1
ATOM 4392 N N . VAL B 1 172 ? -19.518 102.251 45.457 1.00 30.08 169 VAL B N 1
ATOM 4393 C CA . VAL B 1 172 ? -19.425 102.760 46.815 1.00 29.04 169 VAL B CA 1
ATOM 4394 C C . VAL B 1 172 ? -19.371 104.271 46.842 1.00 28.61 169 VAL B C 1
ATOM 4395 O O . VAL B 1 172 ? -18.374 104.867 46.498 1.00 28.93 169 VAL B O 1
ATOM 4399 N N . GLU B 1 173 ? -20.466 104.882 47.252 1.00 28.54 170 GLU B N 1
ATOM 4400 C CA . GLU B 1 173 ? -20.528 106.321 47.475 1.00 28.48 170 GLU B CA 1
ATOM 4401 C C . GLU B 1 173 ? -19.691 106.738 48.677 1.00 27.71 170 GLU B C 1
ATOM 4402 O O . GLU B 1 173 ? -18.899 107.676 48.587 1.00 27.28 170 GLU B O 1
ATOM 4408 N N . ARG B 1 174 ? -19.853 106.020 49.794 1.00 27.25 171 ARG B N 1
ATOM 4409 C CA . ARG B 1 174 ? -19.217 106.376 51.077 1.00 26.59 171 ARG B CA 1
ATOM 4410 C C . ARG B 1 174 ? -18.655 105.163 51.780 1.00 26.01 171 ARG B C 1
ATOM 4411 O O . ARG B 1 174 ? -19.243 104.098 51.791 1.00 25.47 171 ARG B O 1
ATOM 4427 N N . ILE B 1 176 ? -16.992 104.221 55.585 1.00 25.16 173 ILE B N 1
ATOM 4428 C CA . ILE B 1 176 ? -16.666 104.598 56.967 1.00 24.49 173 ILE B CA 1
ATOM 4429 C C . ILE B 1 176 ? -15.969 103.421 57.656 1.00 23.81 173 ILE B C 1
ATOM 4430 O O . ILE B 1 176 ? -16.580 102.369 57.861 1.00 22.26 173 ILE B O 1
ATOM 4435 N N . GLY B 1 177 ? -14.701 103.625 58.012 1.00 22.88 174 GLY B N 1
ATOM 4436 C CA . GLY B 1 177 ? -13.912 102.621 58.673 1.00 23.50 174 GLY B CA 1
ATOM 4437 C C . GLY B 1 177 ? -13.650 103.010 60.132 1.00 24.17 174 GLY B C 1
ATOM 4438 O O . GLY B 1 177 ? -12.827 103.912 60.414 1.00 24.10 174 GLY B O 1
ATOM 4439 N N . VAL B 1 178 ? -14.333 102.316 61.054 1.00 23.41 175 VAL B N 1
ATOM 4440 C CA . VAL B 1 178 ? -14.172 102.556 62.485 1.00 22.97 175 VAL B CA 1
ATOM 4441 C C . VAL B 1 178 ? -13.119 101.603 63.068 1.00 22.68 175 VAL B C 1
ATOM 4442 O O . VAL B 1 178 ? -13.108 100.433 62.764 1.00 23.18 175 VAL B O 1
ATOM 4446 N N . ILE B 1 179 ? -12.214 102.124 63.879 1.00 22.39 176 ILE B N 1
ATOM 4447 C CA . ILE B 1 179 ? -11.203 101.327 64.591 1.00 22.02 176 ILE B CA 1
ATOM 4448 C C . ILE B 1 179 ? -10.584 100.242 63.693 1.00 22.84 176 ILE B C 1
ATOM 4449 O O . ILE B 1 179 ? -10.555 99.055 64.031 1.00 23.30 176 ILE B O 1
ATOM 4454 N N . THR B 1 180 ? -10.074 100.673 62.550 1.00 22.90 177 THR B N 1
ATOM 4455 C CA . THR B 1 180 ? -9.540 99.776 61.546 1.00 23.43 177 THR B CA 1
ATOM 4456 C C . THR B 1 180 ? -8.280 100.382 60.887 1.00 23.04 177 THR B C 1
ATOM 4457 O O . THR B 1 180 ? -7.803 101.402 61.321 1.00 22.71 177 THR B O 1
ATOM 4461 N N . ASN B 1 181 ? -7.745 99.737 59.853 1.00 22.70 178 ASN B N 1
ATOM 4462 C CA . ASN B 1 181 ? -6.506 100.202 59.163 1.00 22.38 178 ASN B CA 1
ATOM 4463 C C . ASN B 1 181 ? -6.395 99.543 57.762 1.00 22.67 178 ASN B C 1
ATOM 4464 O O . ASN B 1 181 ? -6.921 98.431 57.528 1.00 21.35 178 ASN B O 1
ATOM 4469 N N . PRO B 1 182 ? -5.716 100.223 56.825 1.00 22.81 179 PRO B N 1
ATOM 4470 C CA . PRO B 1 182 ? -5.532 99.671 55.491 1.00 23.33 179 PRO B CA 1
ATOM 4471 C C . PRO B 1 182 ? -4.707 98.405 55.464 1.00 23.02 179 PRO B C 1
ATOM 4472 O O . PRO B 1 182 ? -4.864 97.621 54.558 1.00 23.50 179 PRO B O 1
ATOM 4476 N N . GLN B 1 183 ? -3.827 98.227 56.432 1.00 23.15 180 GLN B N 1
ATOM 4477 C CA . GLN B 1 183 ? -2.953 97.046 56.517 1.00 23.84 180 GLN B CA 1
ATOM 4478 C C . GLN B 1 183 ? -2.875 96.654 57.974 1.00 23.70 180 GLN B C 1
ATOM 4479 O O . GLN B 1 183 ? -2.660 97.506 58.841 1.00 24.49 180 GLN B O 1
ATOM 4485 N N . ASN B 1 184 ? -3.076 95.385 58.282 1.00 23.99 181 ASN B N 1
ATOM 4486 C CA . ASN B 1 184 ? -3.050 95.007 59.682 1.00 23.89 181 ASN B CA 1
ATOM 4487 C C . ASN B 1 184 ? -1.647 95.294 60.208 1.00 23.90 181 ASN B C 1
ATOM 4488 O O . ASN B 1 184 ? -0.646 94.916 59.585 1.00 23.12 181 ASN B O 1
ATOM 4493 N N . PRO B 1 185 ? -1.568 96.016 61.332 1.00 23.21 182 PRO B N 1
ATOM 4494 C CA . PRO B 1 185 ? -0.250 96.338 61.861 1.00 22.48 182 PRO B CA 1
ATOM 4495 C C . PRO B 1 185 ? 0.545 95.098 62.193 1.00 21.73 182 PRO B C 1
ATOM 4496 O O . PRO B 1 185 ? -0.039 94.059 62.553 1.00 21.68 182 PRO B O 1
ATOM 4500 N N . ILE B 1 186 ? 1.862 95.197 62.050 1.00 20.84 183 ILE B N 1
ATOM 4501 C CA . ILE B 1 186 ? 2.725 94.073 62.300 1.00 21.52 183 ILE B CA 1
ATOM 4502 C C . ILE B 1 186 ? 2.556 93.607 63.745 1.00 22.39 183 ILE B C 1
ATOM 4503 O O . ILE B 1 186 ? 2.471 92.404 63.993 1.00 22.71 183 ILE B O 1
ATOM 4508 N N . ILE B 1 187 ? 2.479 94.557 64.686 1.00 22.53 184 ILE B N 1
ATOM 4509 C CA . ILE B 1 187 ? 2.368 94.226 66.114 1.00 22.28 184 ILE B CA 1
ATOM 4510 C C . ILE B 1 187 ? 1.124 93.374 66.376 1.00 22.20 184 ILE B C 1
ATOM 4511 O O . ILE B 1 187 ? 1.159 92.398 67.092 1.00 20.50 184 ILE B O 1
ATOM 4516 N N . THR B 1 188 ? 0.011 93.758 65.775 1.00 22.95 185 THR B N 1
ATOM 4517 C CA . THR B 1 188 ? -1.238 93.058 66.006 1.00 22.97 185 THR B CA 1
ATOM 4518 C C . THR B 1 188 ? -1.202 91.742 65.236 1.00 22.24 185 THR B C 1
ATOM 4519 O O . THR B 1 188 ? -1.647 90.702 65.739 1.00 22.30 185 THR B O 1
ATOM 4523 N N . SER B 1 189 ? -0.633 91.775 64.047 1.00 21.05 186 SER B N 1
ATOM 4524 C CA . SER B 1 189 ? -0.541 90.569 63.221 1.00 21.14 186 SER B CA 1
ATOM 4525 C C . SER B 1 189 ? 0.187 89.431 63.928 1.00 22.00 186 SER B C 1
ATOM 4526 O O . SER B 1 189 ? -0.255 88.281 63.865 1.00 21.86 186 SER B O 1
ATOM 4529 N N . VAL B 1 190 ? 1.280 89.735 64.626 1.00 23.10 187 VAL B N 1
ATOM 4530 C CA . VAL B 1 190 ? 2.038 88.692 65.303 1.00 25.03 187 VAL B CA 1
ATOM 4531 C C . VAL B 1 190 ? 1.443 88.435 66.696 1.00 27.18 187 VAL B C 1
ATOM 4532 O O . VAL B 1 190 ? 1.139 87.310 67.087 1.00 27.00 187 VAL B O 1
ATOM 4536 N N . ASN B 1 191 ? 1.224 89.504 67.438 1.00 29.05 188 ASN B N 1
ATOM 4537 C CA . ASN B 1 191 ? 0.952 89.339 68.849 1.00 30.29 188 ASN B CA 1
ATOM 4538 C C . ASN B 1 191 ? -0.436 88.819 69.144 1.00 30.24 188 ASN B C 1
ATOM 4539 O O . ASN B 1 191 ? -0.599 88.110 70.097 1.00 30.49 188 ASN B O 1
ATOM 4544 N N . VAL B 1 192 ? -1.424 89.167 68.313 1.00 30.44 189 VAL B N 1
ATOM 4545 C CA . VAL B 1 192 ? -2.786 88.656 68.428 1.00 28.58 189 VAL B CA 1
ATOM 4546 C C . VAL B 1 192 ? -3.106 87.592 67.360 1.00 28.13 189 VAL B C 1
ATOM 4547 O O . VAL B 1 192 ? -3.572 86.543 67.711 1.00 29.03 189 VAL B O 1
ATOM 4551 N N . ALA B 1 193 ? -2.840 87.807 66.066 1.00 26.84 190 ALA B N 1
ATOM 4552 C CA . ALA B 1 193 ? -3.245 86.799 65.050 1.00 24.40 190 ALA B CA 1
ATOM 4553 C C . ALA B 1 193 ? -2.314 85.567 65.081 1.00 23.17 190 ALA B C 1
ATOM 4554 O O . ALA B 1 193 ? -2.755 84.459 65.385 1.00 23.45 190 ALA B O 1
ATOM 4556 N N . GLN B 1 194 ? -1.031 85.743 64.834 1.00 21.71 191 GLN B N 1
ATOM 4557 C CA . GLN B 1 194 ? -0.129 84.615 64.848 1.00 20.57 191 GLN B CA 1
ATOM 4558 C C . GLN B 1 194 ? -0.091 83.838 66.164 1.00 20.11 191 GLN B C 1
ATOM 4559 O O . GLN B 1 194 ? -0.106 82.597 66.166 1.00 18.24 191 GLN B O 1
ATOM 4565 N N . ASN B 1 195 ? 0.065 84.560 67.262 1.00 19.94 192 ASN B N 1
ATOM 4566 C CA . ASN B 1 195 ? 0.134 83.920 68.577 1.00 20.54 192 ASN B CA 1
ATOM 4567 C C . ASN B 1 195 ? -1.155 83.127 68.853 1.00 20.35 192 ASN B C 1
ATOM 4568 O O . ASN B 1 195 ? -1.083 82.080 69.477 1.00 20.73 192 ASN B O 1
ATOM 4573 N N . ALA B 1 196 ? -2.305 83.599 68.365 1.00 20.82 193 ALA B N 1
ATOM 4574 C CA . ALA B 1 196 ? -3.590 82.907 68.577 1.00 21.03 193 ALA B CA 1
ATOM 4575 C C . ALA B 1 196 ? -3.633 81.602 67.804 1.00 21.60 193 ALA B C 1
ATOM 4576 O O . ALA B 1 196 ? -4.072 80.591 68.325 1.00 22.80 193 ALA B O 1
ATOM 4578 N N . ILE B 1 197 ? -3.189 81.640 66.551 1.00 22.34 194 ILE B N 1
ATOM 4579 C CA . ILE B 1 197 ? -3.113 80.461 65.701 1.00 22.49 194 ILE B CA 1
ATOM 4580 C C . ILE B 1 197 ? -2.214 79.415 66.366 1.00 22.88 194 ILE B C 1
ATOM 4581 O O . ILE B 1 197 ? -2.570 78.240 66.490 1.00 23.51 194 ILE B O 1
ATOM 4586 N N . GLU B 1 198 ? -1.100 79.855 66.898 1.00 23.58 195 GLU B N 1
ATOM 4587 C CA . GLU B 1 198 ? -0.113 78.923 67.447 1.00 24.30 195 GLU B CA 1
ATOM 4588 C C . GLU B 1 198 ? -0.528 78.364 68.789 1.00 22.99 195 GLU B C 1
ATOM 4589 O O . GLU B 1 198 ? -0.254 77.197 69.064 1.00 22.14 195 GLU B O 1
ATOM 4595 N N . ALA B 1 199 ? -1.247 79.166 69.571 1.00 21.64 196 ALA B N 1
ATOM 4596 C CA . ALA B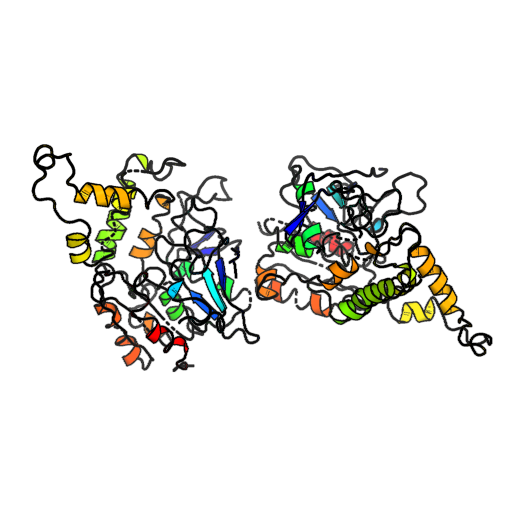 1 199 ? -1.821 78.673 70.832 1.00 21.05 196 ALA B CA 1
ATOM 4597 C C . ALA B 1 199 ? -2.838 77.571 70.514 1.00 20.35 196 ALA B C 1
ATOM 4598 O O . ALA B 1 199 ? -2.732 76.486 71.068 1.00 20.28 196 ALA B O 1
ATOM 4600 N N . ILE B 1 200 ? -3.741 77.802 69.562 1.00 20.14 197 ILE B N 1
ATOM 4601 C CA . ILE B 1 200 ? -4.687 76.758 69.181 1.00 19.89 197 ILE B CA 1
ATOM 4602 C C . ILE B 1 200 ? -3.963 75.491 68.696 1.00 21.25 197 ILE B C 1
ATOM 4603 O O . ILE B 1 200 ? -4.259 74.399 69.156 1.00 21.29 197 ILE B O 1
ATOM 4608 N N . ARG B 1 201 ? -2.969 75.630 67.828 1.00 22.89 198 ARG B N 1
ATOM 4609 C CA . ARG B 1 201 ? -2.230 74.440 67.301 1.00 23.87 198 ARG B CA 1
ATOM 4610 C C . ARG B 1 201 ? -1.405 73.704 68.361 1.00 23.17 198 ARG B C 1
ATOM 4611 O O . ARG B 1 201 ? -1.219 72.491 68.283 1.00 23.61 198 ARG B O 1
ATOM 4619 N N . LEU B 1 202 ? -0.894 74.439 69.340 1.00 22.43 199 LEU B N 1
ATOM 4620 C CA . LEU B 1 202 ? -0.111 73.845 70.425 1.00 21.87 199 LEU B CA 1
ATOM 4621 C C . LEU B 1 202 ? -0.963 72.951 71.345 1.00 21.74 199 LEU B C 1
ATOM 4622 O O . LEU B 1 202 ? -0.464 72.029 71.911 1.00 22.48 199 LEU B O 1
ATOM 4627 N N . ASP B 1 203 ? -2.238 73.266 71.521 1.00 22.26 200 ASP B N 1
ATOM 4628 C CA . ASP B 1 203 ? -3.131 72.460 72.309 1.00 22.60 200 ASP B CA 1
ATOM 4629 C C . ASP B 1 203 ? -3.253 71.070 71.688 1.00 22.88 200 ASP B C 1
ATOM 4630 O O . ASP B 1 203 ? -3.707 70.937 70.546 1.00 22.80 200 ASP B O 1
ATOM 4635 N N . PRO B 1 204 ? -2.817 70.037 72.418 1.00 22.74 201 PRO B N 1
ATOM 4636 C CA . PRO B 1 204 ? -2.881 68.660 71.878 1.00 23.71 201 PRO B CA 1
ATOM 4637 C C . PRO B 1 204 ? -4.299 68.225 71.479 1.00 23.62 201 PRO B C 1
ATOM 4638 O O . PRO B 1 204 ? -4.445 67.378 70.598 1.00 23.72 201 PRO B O 1
ATOM 4642 N N . SER B 1 205 ? -5.315 68.793 72.122 1.00 22.66 202 SER B N 1
ATOM 4643 C CA . SER B 1 205 ? -6.682 68.536 71.732 1.00 23.20 202 SER B CA 1
ATOM 4644 C C . SER B 1 205 ? -7.019 69.053 70.341 1.00 22.76 202 SER B C 1
ATOM 4645 O O . SER B 1 205 ? -8.075 68.744 69.823 1.00 22.27 202 SER B O 1
ATOM 4648 N N . TRP B 1 206 ? -6.190 69.914 69.766 1.00 22.45 203 TRP B N 1
ATOM 4649 C CA . TRP B 1 206 ? -6.434 70.326 68.389 1.00 22.32 203 TRP B CA 1
ATOM 4650 C C . TRP B 1 206 ? -6.419 69.125 67.404 1.00 23.05 203 TRP B C 1
ATOM 4651 O O . TRP B 1 206 ? -7.157 69.120 66.427 1.00 22.69 203 TRP B O 1
ATOM 4662 N N . LYS B 1 207 ? -5.583 68.124 67.677 1.00 23.47 204 LYS B N 1
ATOM 4663 C CA . LYS B 1 207 ? -5.499 66.914 66.848 1.00 24.76 204 LYS B CA 1
ATOM 4664 C C . LYS B 1 207 ? -5.451 67.169 65.342 1.00 24.74 204 LYS B C 1
ATOM 4665 O O . LYS B 1 207 ? -6.291 66.648 64.577 1.00 23.63 204 LYS B O 1
ATOM 4671 N N . GLY B 1 208 ? -4.487 67.989 64.928 1.00 25.04 205 GLY B N 1
ATOM 4672 C CA . GLY B 1 208 ? -4.278 68.273 63.525 1.00 25.46 205 GLY B CA 1
ATOM 4673 C C . GLY B 1 208 ? -5.419 69.034 62.906 1.00 26.58 205 GLY B C 1
ATOM 4674 O O . GLY B 1 208 ? -5.474 69.149 61.691 1.00 28.40 205 GLY B O 1
ATOM 4675 N N . GLY B 1 209 ? -6.320 69.579 63.725 1.00 27.00 206 GLY B N 1
ATOM 4676 C CA . GLY B 1 209 ? -7.550 70.177 63.208 1.00 27.53 206 GLY B CA 1
ATOM 4677 C C . GLY B 1 209 ? -8.727 69.236 63.058 1.00 27.70 206 GLY B C 1
ATOM 4678 O O . GLY B 1 209 ? -9.808 69.657 62.657 1.00 26.95 206 GLY B O 1
ATOM 4679 N N . LYS B 1 210 ? -8.544 67.967 63.405 1.00 28.87 207 LYS B N 1
ATOM 4680 C CA . LYS B 1 210 ? -9.641 67.001 63.345 1.00 29.36 207 LYS B CA 1
ATOM 4681 C C . LYS B 1 210 ? -10.172 66.662 64.733 1.00 28.33 207 LYS B C 1
ATOM 4682 O O . LYS B 1 210 ? -10.183 65.534 65.113 1.00 30.22 207 LYS B O 1
ATOM 4688 N N . TYR B 1 211 ? -10.645 67.638 65.482 1.00 27.45 208 TYR B N 1
ATOM 4689 C CA . TYR B 1 211 ? -11.012 67.449 66.880 1.00 25.64 208 TYR B CA 1
ATOM 4690 C C . TYR B 1 211 ? -12.485 67.147 67.108 1.00 25.18 208 TYR B C 1
ATOM 4691 O O . TYR B 1 211 ? -12.909 66.997 68.239 1.00 26.84 208 TYR B O 1
ATOM 4700 N N . GLY B 1 212 ? -13.285 67.142 66.072 1.00 25.23 209 GLY B N 1
ATOM 4701 C CA . GLY B 1 212 ? -14.718 66.872 66.213 1.00 25.01 209 GLY B CA 1
ATOM 4702 C C . GLY B 1 212 ? -15.416 67.992 66.965 1.00 25.32 209 GLY B C 1
ATOM 4703 O O . GLY B 1 212 ? -15.343 69.140 66.575 1.00 25.41 209 GLY B O 1
ATOM 4704 N N . GLU B 1 213 ? -16.084 67.649 68.054 1.00 25.26 210 GLU B N 1
ATOM 4705 C CA . GLU B 1 213 ? -16.755 68.631 68.878 1.00 25.38 210 GLU B CA 1
ATOM 4706 C C . GLU B 1 213 ? -15.959 68.961 70.135 1.00 24.75 210 GLU B C 1
ATOM 4707 O O . GLU B 1 213 ? -16.272 69.940 70.807 1.00 24.10 210 GLU B O 1
ATOM 4713 N N . GLU B 1 214 ? -14.954 68.147 70.458 1.00 24.22 211 GLU B N 1
ATOM 4714 C CA . GLU B 1 214 ? -14.156 68.379 71.635 1.00 25.30 211 GLU B CA 1
ATOM 4715 C C . GLU B 1 214 ? -13.176 69.512 71.288 1.00 23.95 211 GLU B C 1
ATOM 4716 O O . GLU B 1 214 ? -12.086 69.220 70.807 1.00 23.14 211 GLU B O 1
ATOM 4722 N N . GLN B 1 215 ? -13.550 70.768 71.549 1.00 22.46 212 GLN B N 1
ATOM 4723 C CA . GLN B 1 215 ? -12.719 71.914 71.141 1.00 21.84 212 GLN B CA 1
ATOM 4724 C C . GLN B 1 215 ? -11.403 71.962 71.910 1.00 20.72 212 GLN B C 1
ATOM 4725 O O . GLN B 1 215 ? -11.351 71.562 73.079 1.00 19.32 212 GLN B O 1
ATOM 4731 N N . PRO B 1 216 ? -10.321 72.432 71.262 1.00 20.42 213 PRO B N 1
ATOM 4732 C CA . PRO B 1 216 ? -9.056 72.681 72.016 1.00 20.26 213 PRO B CA 1
ATOM 4733 C C . PRO B 1 216 ? -9.186 73.916 72.899 1.00 20.73 213 PRO B C 1
ATOM 4734 O O . PRO B 1 216 ? -8.681 74.973 72.560 1.00 20.77 213 PRO B O 1
ATOM 4746 N N . LYS B 1 218 ? -8.252 75.063 75.913 1.00 22.04 215 LYS B N 1
ATOM 4747 C CA . LYS B 1 218 ? -7.118 75.772 76.504 1.00 23.08 215 LYS B CA 1
ATOM 4748 C C . LYS B 1 218 ? -6.443 76.717 75.488 1.00 22.07 215 LYS B C 1
ATOM 4749 O O . LYS B 1 218 ? -6.286 77.883 75.751 1.00 21.31 215 LYS B O 1
ATOM 4755 N N . GLY B 1 219 ? -6.088 76.206 74.317 1.00 22.40 216 GLY B N 1
ATOM 4756 C CA . GLY B 1 219 ? -5.520 77.026 73.258 1.00 21.73 216 GLY B CA 1
ATOM 4757 C C . GLY B 1 219 ? -6.464 78.121 72.833 1.00 21.80 216 GLY B C 1
ATOM 4758 O O . GLY B 1 219 ? -6.050 79.245 72.578 1.00 21.95 216 GLY B O 1
ATOM 4759 N N . LEU B 1 220 ? -7.749 77.796 72.748 1.00 21.61 217 LEU B N 1
ATOM 4760 C CA . LEU B 1 220 ? -8.734 78.765 72.300 1.00 21.14 217 LEU B CA 1
ATOM 4761 C C . LEU B 1 220 ? -8.928 79.839 73.353 1.00 21.38 217 LEU B C 1
ATOM 4762 O O . LEU B 1 220 ? -9.112 81.008 73.024 1.00 22.55 217 LEU B O 1
ATOM 4767 N N . GLN B 1 221 ? -8.860 79.477 74.624 1.00 21.35 218 GLN B N 1
ATOM 4768 C CA . GLN B 1 221 ? -9.025 80.474 75.660 1.00 21.93 218 GLN B CA 1
ATOM 4769 C C . GLN B 1 221 ? -7.817 81.409 75.671 1.00 21.72 218 GLN B C 1
ATOM 4770 O O . GLN B 1 221 ? -7.959 82.599 75.828 1.00 20.42 218 GLN B O 1
ATOM 4776 N N . LEU B 1 222 ? -6.633 80.830 75.549 1.00 22.16 219 LEU B N 1
ATOM 4777 C CA . LEU B 1 222 ? -5.400 81.598 75.382 1.00 23.51 219 LEU B CA 1
ATOM 4778 C C . LEU B 1 222 ? -5.487 82.609 74.178 1.00 22.87 219 LEU B C 1
ATOM 4779 O O . LEU B 1 222 ? -5.247 83.801 74.338 1.00 23.34 219 LEU B O 1
ATOM 4784 N N . ALA B 1 223 ? -5.949 82.147 73.014 1.00 22.47 220 ALA B N 1
ATOM 4785 C CA . ALA B 1 223 ? -6.194 83.013 71.852 1.00 22.03 220 ALA B CA 1
ATOM 4786 C C . ALA B 1 223 ? -7.179 84.120 72.201 1.00 22.43 220 ALA B C 1
ATOM 4787 O O . ALA B 1 223 ? -6.959 85.282 71.909 1.00 21.97 220 ALA B O 1
ATOM 4789 N N . ASN B 1 224 ? -8.272 83.762 72.866 1.00 23.31 221 ASN B N 1
ATOM 4790 C CA . ASN B 1 224 ? -9.279 84.741 73.213 1.00 23.30 221 ASN B CA 1
ATOM 4791 C C . ASN B 1 224 ? -8.718 85.746 74.213 1.00 23.83 221 ASN B C 1
ATOM 4792 O O . ASN B 1 224 ? -8.987 86.952 74.114 1.00 25.15 221 ASN B O 1
ATOM 4797 N N . ARG B 1 225 ? -7.935 85.270 75.167 1.00 23.44 222 ARG B N 1
ATOM 4798 C CA . ARG B 1 225 ? -7.403 86.162 76.179 1.00 24.67 222 ARG B CA 1
ATOM 4799 C C . ARG B 1 225 ? -6.427 87.179 75.603 1.00 25.00 222 ARG B C 1
ATOM 4800 O O . ARG B 1 225 ? -6.519 88.356 75.958 1.00 23.74 222 ARG B O 1
ATOM 4829 N N . PHE B 1 228 ? -8.625 89.888 74.101 1.00 24.93 225 PHE B N 1
ATOM 4830 C CA . PHE B 1 228 ? -9.296 90.664 75.125 1.00 23.74 225 PHE B CA 1
ATOM 4831 C C . PHE B 1 228 ? -8.337 91.639 75.823 1.00 23.49 225 PHE B C 1
ATOM 4832 O O . PHE B 1 228 ? -8.715 92.766 76.107 1.00 23.43 225 PHE B O 1
ATOM 4848 N N . ASN B 1 230 ? -5.817 93.314 74.769 1.00 24.26 227 ASN B N 1
ATOM 4849 C CA . ASN B 1 230 ? -5.481 94.479 73.984 1.00 25.78 227 ASN B CA 1
ATOM 4850 C C . ASN B 1 230 ? -6.702 95.227 73.457 1.00 24.79 227 ASN B C 1
ATOM 4851 O O . ASN B 1 230 ? -6.544 96.166 72.698 1.00 24.08 227 ASN B O 1
ATOM 4856 N N . ALA B 1 231 ? -7.903 94.855 73.899 1.00 23.86 228 ALA B N 1
ATOM 4857 C CA . ALA B 1 231 ? -9.111 95.453 73.343 1.00 23.53 228 ALA B CA 1
ATOM 4858 C C . ALA B 1 231 ? -9.514 96.790 74.032 1.00 23.98 228 ALA B C 1
ATOM 4859 O O . ALA B 1 231 ? -10.416 97.501 73.532 1.00 23.08 228 ALA B O 1
ATOM 4861 N N . PHE B 1 232 ? -8.857 97.127 75.155 1.00 22.91 229 PHE B N 1
ATOM 4862 C CA . PHE B 1 232 ? -9.185 98.342 75.899 1.00 23.45 229 PHE B CA 1
ATOM 4863 C C . PHE B 1 232 ? -7.896 99.134 76.191 1.00 24.06 229 PHE B C 1
ATOM 4864 O O . PHE B 1 232 ? -6.806 98.686 75.897 1.00 24.24 229 PHE B O 1
ATOM 4872 N N . ASP B 1 233 ? -8.031 100.297 76.809 1.00 25.27 230 ASP B N 1
ATOM 4873 C CA . ASP B 1 233 ? -6.890 101.008 77.382 1.00 26.04 230 ASP B CA 1
ATOM 4874 C C . ASP B 1 233 ? -6.291 100.204 78.555 1.00 25.76 230 ASP B C 1
ATOM 4875 O O . ASP B 1 233 ? -6.963 99.509 79.276 1.00 26.10 230 ASP B O 1
ATOM 4880 N N . GLU B 1 234 ? -4.988 100.270 78.673 1.00 25.65 231 GLU B N 1
ATOM 4881 C CA . GLU B 1 234 ? -4.219 99.772 79.810 1.00 25.70 231 GLU B CA 1
ATOM 4882 C C . GLU B 1 234 ? -4.933 100.010 81.148 1.00 25.10 231 GLU B C 1
ATOM 4883 O O . GLU B 1 234 ? -5.126 99.105 81.964 1.00 23.41 231 GLU B O 1
ATOM 4889 N N . HIS B 1 235 ? -5.346 101.247 81.361 1.00 25.00 232 HIS B N 1
ATOM 4890 C CA . HIS B 1 235 ? -5.972 101.626 82.622 1.00 25.39 232 HIS B CA 1
ATOM 4891 C C . HIS B 1 235 ? -7.358 100.982 82.867 1.00 24.20 232 HIS B C 1
ATOM 4892 O O . HIS B 1 235 ? -7.789 100.849 84.012 1.00 24.75 232 HIS B O 1
ATOM 4899 N N . PHE B 1 236 ? -8.051 100.565 81.821 1.00 22.90 233 PHE B N 1
ATOM 4900 C CA . PHE B 1 236 ? -9.298 99.851 82.017 1.00 22.15 233 PHE B CA 1
ATOM 4901 C C . PHE B 1 236 ? -9.076 98.597 82.854 1.00 22.35 233 PHE B C 1
ATOM 4902 O O . PHE B 1 236 ? -9.832 98.326 83.776 1.00 22.32 233 PHE B O 1
ATOM 4910 N N . TYR B 1 237 ? -8.042 97.821 82.534 1.00 23.20 234 TYR B N 1
ATOM 4911 C CA . TYR B 1 237 ? -7.799 96.557 83.249 1.00 23.35 234 TYR B CA 1
ATOM 4912 C C . TYR B 1 237 ? -7.400 96.832 84.691 1.00 23.66 234 TYR B C 1
ATOM 4913 O O . TYR B 1 237 ? -7.860 96.154 85.616 1.00 23.44 234 TYR B O 1
ATOM 4922 N N . GLU B 1 238 ? -6.570 97.850 84.863 1.00 23.97 235 GLU B N 1
ATOM 4923 C CA . GLU B 1 238 ? -6.067 98.235 86.165 1.00 25.46 235 GLU B CA 1
ATOM 4924 C C . GLU B 1 238 ? -7.185 98.499 87.173 1.00 25.87 235 GLU B C 1
ATOM 4925 O O . GLU B 1 238 ? -7.047 98.128 88.350 1.00 25.68 235 GLU B O 1
ATOM 4931 N N . THR B 1 239 ? -8.287 99.101 86.720 1.00 25.64 236 THR B N 1
ATOM 4932 C CA . THR B 1 239 ? -9.372 99.435 87.619 1.00 26.04 236 THR B CA 1
ATOM 4933 C C . THR B 1 239 ? -10.532 98.458 87.540 1.00 26.32 236 THR B C 1
ATOM 4934 O O . THR B 1 239 ? -11.295 98.357 88.471 1.00 27.42 236 THR B O 1
ATOM 4938 N N . THR B 1 240 ? -10.717 97.734 86.453 1.00 26.11 237 THR B N 1
ATOM 4939 C CA . THR B 1 240 ? -11.845 96.806 86.406 1.00 25.50 237 THR B CA 1
ATOM 4940 C C . THR B 1 240 ? -11.512 95.497 87.086 1.00 25.21 237 THR B C 1
ATOM 4941 O O . THR B 1 240 ? -12.404 94.868 87.650 1.00 26.06 237 THR B O 1
ATOM 4945 N N . TYR B 1 241 ? -10.256 95.074 86.997 1.00 24.55 238 TYR B N 1
ATOM 4946 C CA . TYR B 1 241 ? -9.772 93.826 87.610 1.00 24.07 238 TYR B CA 1
ATOM 4947 C C . TYR B 1 241 ? -8.558 94.183 88.492 1.00 24.76 238 TYR B C 1
ATOM 4948 O O . TYR B 1 241 ? -7.427 93.829 88.173 1.00 25.56 238 TYR B O 1
ATOM 4957 N N . PRO B 1 242 ? -8.791 94.907 89.594 1.00 24.34 239 PRO B N 1
ATOM 4958 C CA . PRO B 1 242 ? -7.744 95.510 90.382 1.00 24.64 239 PRO B CA 1
ATOM 4959 C C . PRO B 1 242 ? -6.900 94.514 91.177 1.00 25.05 239 PRO B C 1
ATOM 4960 O O . PRO B 1 242 ? -7.366 93.432 91.535 1.00 25.40 239 PRO B O 1
ATOM 4964 N N . ARG B 1 243 ? -5.649 94.870 91.433 1.00 24.35 240 ARG B N 1
ATOM 4965 C CA . ARG B 1 243 ? -4.815 94.008 92.209 1.00 24.42 240 ARG B CA 1
ATOM 4966 C C . ARG B 1 243 ? -5.279 93.945 93.670 1.00 24.44 240 ARG B C 1
ATOM 4967 O O . ARG B 1 243 ? -5.525 94.957 94.273 1.00 24.79 240 ARG B O 1
ATOM 4975 N N . ASN B 1 244 ? -5.416 92.740 94.192 1.00 24.23 241 ASN B N 1
ATOM 4976 C CA . ASN B 1 244 ? -5.658 92.463 95.618 1.00 24.33 241 ASN B CA 1
ATOM 4977 C C . ASN B 1 244 ? -4.298 92.271 96.339 1.00 23.42 241 ASN B C 1
ATOM 4978 O O . ASN B 1 244 ? -3.617 91.268 96.166 1.00 21.87 241 ASN B O 1
ATOM 4983 N N . SER B 1 245 ? -3.919 93.248 97.145 1.00 23.83 242 SER B N 1
ATOM 4984 C CA . SER B 1 245 ? -2.618 93.259 97.777 1.00 24.00 242 SER B CA 1
ATOM 4985 C C . SER B 1 245 ? -2.576 92.471 99.061 1.00 25.11 242 SER B C 1
ATOM 4986 O O . SER B 1 245 ? -1.497 92.354 99.646 1.00 24.82 242 SER B O 1
ATOM 4989 N N . ILE B 1 246 ? -3.704 91.850 99.442 1.00 26.00 243 ILE B N 1
ATOM 4990 C CA . ILE B 1 246 ? -3.797 91.112 100.716 1.00 27.14 243 ILE B CA 1
ATOM 4991 C C . ILE B 1 246 ? -3.646 89.578 100.537 1.00 27.02 243 ILE B C 1
ATOM 4992 O O . ILE B 1 246 ? -2.912 88.952 101.269 1.00 27.43 243 ILE B O 1
ATOM 4997 N N . GLU B 1 247 ? -4.425 89.005 99.640 1.00 27.35 244 GLU B N 1
ATOM 4998 C CA . GLU B 1 247 ? -4.284 87.618 99.159 1.00 28.05 244 GLU B CA 1
ATOM 4999 C C . GLU B 1 247 ? -2.865 87.056 99.248 1.00 26.68 244 GLU B C 1
ATOM 5000 O O . GLU B 1 247 ? -1.937 87.587 98.627 1.00 24.80 244 GLU B O 1
ATOM 5006 N N . VAL B 1 248 ? -2.754 85.910 99.898 1.00 25.98 245 VAL B N 1
ATOM 5007 C CA . VAL B 1 248 ? -1.502 85.221 100.170 1.00 25.73 245 VAL B CA 1
ATOM 5008 C C . VAL B 1 248 ? -1.325 83.936 99.307 1.00 26.73 245 VAL B C 1
ATOM 5009 O O . VAL B 1 248 ? -0.218 83.544 98.960 1.00 26.36 245 VAL B O 1
ATOM 5013 N N . GLU B 1 249 ? -2.421 83.308 98.896 1.00 27.58 246 GLU B N 1
ATOM 5014 C CA A GLU B 1 249 ? -2.316 82.014 98.180 0.60 28.09 246 GLU B CA 1
ATOM 5015 C CA B GLU B 1 249 ? -2.371 82.030 98.211 0.40 27.47 246 GLU B CA 1
ATOM 5016 C C . GLU B 1 249 ? -1.542 82.103 96.869 1.00 27.96 246 GLU B C 1
ATOM 5017 O O . GLU B 1 249 ? -0.742 81.221 96.561 1.00 27.68 246 GLU B O 1
ATOM 5028 N N . PRO B 1 250 ? -1.716 83.177 96.095 1.00 27.81 247 PRO B N 1
ATOM 5029 C CA . PRO B 1 250 ? -0.914 83.230 94.868 1.00 27.87 247 PRO B CA 1
ATOM 5030 C C . PRO B 1 250 ? 0.599 83.216 95.113 1.00 27.95 247 PRO B C 1
ATOM 5031 O O . PRO B 1 250 ? 1.340 82.792 94.231 1.00 28.37 247 PRO B O 1
ATOM 5035 N N . TYR B 1 251 ? 1.024 83.629 96.308 1.00 27.41 248 TYR B N 1
ATOM 5036 C CA . TYR B 1 251 ? 2.440 83.659 96.709 1.00 27.21 248 TYR B CA 1
ATOM 5037 C C . TYR B 1 251 ? 3.005 82.302 97.169 1.00 28.47 248 TYR B C 1
ATOM 5038 O O . TYR B 1 251 ? 4.193 82.207 97.513 1.00 28.22 248 TYR B O 1
ATOM 5047 N N . GLU B 1 252 ? 2.175 81.271 97.154 1.00 29.65 249 GLU B N 1
ATOM 5048 C CA . GLU B 1 252 ? 2.558 79.999 97.743 1.00 32.17 249 GLU B CA 1
ATOM 5049 C C . GLU B 1 252 ? 2.609 78.821 96.764 1.00 32.16 249 GLU B C 1
ATOM 5050 O O . GLU B 1 252 ? 3.286 77.860 97.058 1.00 31.51 249 GLU B O 1
ATOM 5056 N N . LYS B 1 253 ? 1.918 78.887 95.622 1.00 32.65 250 LYS B N 1
ATOM 5057 C CA . LYS B 1 253 ? 2.139 77.921 94.556 1.00 33.76 250 LYS B CA 1
ATOM 5058 C C . LYS B 1 253 ? 2.093 78.585 93.225 1.00 33.50 250 LYS B C 1
ATOM 5059 O O . LYS B 1 253 ? 1.334 79.540 93.035 1.00 34.55 250 LYS B O 1
ATOM 5065 N N . VAL B 1 254 ? 2.879 78.074 92.282 1.00 32.67 251 VAL B N 1
ATOM 5066 C CA . VAL B 1 254 ? 2.928 78.693 90.974 1.00 31.99 251 VAL B CA 1
ATOM 5067 C C . VAL B 1 254 ? 1.565 78.625 90.352 1.00 31.28 251 VAL B C 1
ATOM 5068 O O . VAL B 1 254 ? 1.112 79.601 89.790 1.00 32.01 251 VAL B O 1
ATOM 5072 N N . SER B 1 255 ? 0.898 77.484 90.464 1.00 30.41 252 SER B N 1
ATOM 5073 C CA . SER B 1 255 ? -0.443 77.339 89.879 1.00 30.03 252 SER B CA 1
ATOM 5074 C C . SER B 1 255 ? -1.568 78.101 90.615 1.00 28.76 252 SER B C 1
ATOM 5075 O O . SER B 1 255 ? -2.650 78.156 90.117 1.00 28.69 252 SER B O 1
ATOM 5078 N N . SER B 1 256 ? -1.333 78.664 91.790 1.00 28.39 253 SER B N 1
ATOM 5079 C CA . SER B 1 256 ? -2.383 79.448 92.497 1.00 28.40 253 SER B CA 1
ATOM 5080 C C . SER B 1 256 ? -2.631 80.834 91.859 1.00 27.11 253 SER B C 1
ATOM 5081 O O . SER B 1 256 ? -1.745 81.678 91.841 1.00 27.55 253 SER B O 1
ATOM 5084 N N . LEU B 1 257 ? -3.823 81.062 91.331 1.00 25.74 254 LEU B N 1
ATOM 5085 C CA . LEU B 1 257 ? -4.109 82.291 90.587 1.00 24.64 254 LEU B CA 1
ATOM 5086 C C . LEU B 1 257 ? -4.474 83.494 91.463 1.00 23.97 254 LEU B C 1
ATOM 5087 O O . LEU B 1 257 ? -5.120 83.368 92.494 1.00 25.15 254 LEU B O 1
ATOM 5092 N N . THR B 1 258 ? -4.088 84.686 91.018 1.00 22.51 255 THR B N 1
ATOM 5093 C CA . THR B 1 258 ? -4.568 85.912 91.629 1.00 20.81 255 THR B CA 1
ATOM 5094 C C . THR B 1 258 ? -6.075 86.140 91.367 1.00 20.88 255 THR B C 1
ATOM 5095 O O . THR B 1 258 ? -6.685 85.467 90.517 1.00 20.33 255 THR B O 1
ATOM 5099 N N . SER B 1 259 ? -6.666 87.093 92.096 1.00 20.12 256 SER B N 1
ATOM 5100 C CA . SER B 1 259 ? -8.094 87.395 91.926 1.00 21.16 256 SER B CA 1
ATOM 5101 C C . SER B 1 259 ? -8.346 87.913 90.503 1.00 21.22 256 SER B C 1
ATOM 5102 O O . SER B 1 259 ? -9.279 87.483 89.882 1.00 21.52 256 SER B O 1
ATOM 5105 N N . PHE B 1 260 ? -7.506 88.816 89.985 1.00 21.56 257 PHE B N 1
ATOM 5106 C CA . PHE B 1 260 ? -7.716 89.313 88.625 1.00 21.99 257 PHE B CA 1
ATOM 5107 C C . PHE B 1 260 ? -7.621 88.202 87.544 1.00 22.68 257 PHE B C 1
ATOM 5108 O O . PHE B 1 260 ? -8.480 88.132 86.643 1.00 21.84 257 PHE B O 1
ATOM 5116 N N . GLU B 1 261 ? -6.643 87.303 87.684 1.00 22.96 258 GLU B N 1
ATOM 5117 C CA . GLU B 1 261 ? -6.533 86.174 86.771 1.00 22.93 258 GLU B CA 1
ATOM 5118 C C . GLU B 1 261 ? -7.784 85.345 86.755 1.00 23.37 258 GLU B C 1
ATOM 5119 O O . GLU B 1 261 ? -8.166 84.848 85.694 1.00 23.14 258 GLU B O 1
ATOM 5125 N N . LYS B 1 262 ? -8.401 85.151 87.923 1.00 23.76 259 LYS B N 1
ATOM 5126 C CA . LYS B 1 262 ? -9.648 84.393 87.980 1.00 24.37 259 LYS B CA 1
ATOM 5127 C C . LYS B 1 262 ? -10.769 85.162 87.341 1.00 23.74 259 LYS B C 1
ATOM 5128 O O . LYS B 1 262 ? -11.573 84.587 86.644 1.00 23.20 259 LYS B O 1
ATOM 5134 N N . GLU B 1 263 ? -10.854 86.454 87.583 1.00 23.81 260 GLU B N 1
ATOM 5135 C CA . GLU B 1 263 ? -11.956 87.193 86.952 1.00 25.42 260 GLU B CA 1
ATOM 5136 C C . GLU B 1 263 ? -11.878 87.064 85.406 1.00 24.25 260 GLU B C 1
ATOM 5137 O O . GLU B 1 263 ? -12.835 86.652 84.766 1.00 23.76 260 GLU B O 1
ATOM 5143 N N . ILE B 1 264 ? -10.692 87.330 84.860 1.00 23.27 261 ILE B N 1
ATOM 5144 C CA . ILE B 1 264 ? -10.466 87.351 83.432 1.00 22.19 261 ILE B CA 1
ATOM 5145 C C . ILE B 1 264 ? -10.604 85.958 82.848 1.00 22.55 261 ILE B C 1
ATOM 5146 O O . ILE B 1 264 ? -11.195 85.786 81.761 1.00 21.74 261 ILE B O 1
ATOM 5151 N N . ASN B 1 265 ? -10.154 84.955 83.594 1.00 23.42 262 ASN B N 1
ATOM 5152 C CA . ASN B 1 265 ? -10.408 83.546 83.185 1.00 24.42 262 ASN B CA 1
ATOM 5153 C C . ASN B 1 265 ? -11.887 83.262 82.980 1.00 25.16 262 ASN B C 1
ATOM 5154 O O . ASN B 1 265 ? -12.292 82.641 81.998 1.00 24.54 262 ASN B O 1
ATOM 5159 N N . LYS B 1 266 ? -12.698 83.736 83.896 1.00 26.29 263 LYS B N 1
ATOM 5160 C CA . LYS B 1 266 ? -14.106 83.451 83.816 1.00 28.20 263 LYS B CA 1
ATOM 5161 C C . LYS B 1 266 ? -14.697 84.162 82.596 1.00 27.39 263 LYS B C 1
ATOM 5162 O O . LYS B 1 266 ? -15.430 83.554 81.843 1.00 26.98 263 LYS B O 1
ATOM 5168 N N . LEU B 1 267 ? -14.333 85.422 82.360 1.00 27.38 264 LEU B N 1
ATOM 5169 C CA . LEU B 1 267 ? -14.875 86.160 81.197 1.00 27.66 264 LEU B CA 1
ATOM 5170 C C . LEU B 1 267 ? -14.436 85.526 79.865 1.00 26.02 264 LEU B C 1
ATOM 5171 O O . LEU B 1 267 ? -15.237 85.299 78.995 1.00 26.33 264 LEU B O 1
ATOM 5176 N N . THR B 1 268 ? -13.164 85.205 79.738 1.00 25.00 265 THR B N 1
ATOM 5177 C CA . THR B 1 268 ? -12.651 84.700 78.482 1.00 24.17 265 THR B CA 1
ATOM 5178 C C . THR B 1 268 ? -13.097 83.275 78.163 1.00 25.43 265 THR B C 1
ATOM 5179 O O . THR B 1 268 ? -13.226 82.932 76.970 1.00 24.89 265 THR B O 1
ATOM 5183 N N . TYR B 1 269 ? -13.400 82.469 79.184 1.00 25.73 266 TYR B N 1
ATOM 5184 C CA . TYR B 1 269 ? -13.944 81.127 78.942 1.00 27.69 266 TYR B CA 1
ATOM 5185 C C . TYR B 1 269 ? -15.400 81.227 78.500 1.00 27.98 266 TYR B C 1
ATOM 5186 O O . TYR B 1 269 ? -15.864 80.484 77.640 1.00 27.35 266 TYR B O 1
ATOM 5195 N N . ARG B 1 270 ? -16.110 82.165 79.089 1.00 28.79 267 ARG B N 1
ATOM 5196 C CA . ARG B 1 270 ? -17.511 82.359 78.764 1.00 30.30 267 ARG B CA 1
ATOM 5197 C C . ARG B 1 270 ? -17.642 82.745 77.288 1.00 28.43 267 ARG B C 1
ATOM 5198 O O . ARG B 1 270 ? -18.445 82.173 76.578 1.00 26.86 267 ARG B O 1
ATOM 5206 N N . SER B 1 271 ? -16.830 83.697 76.831 1.00 26.38 268 SER B N 1
ATOM 5207 C CA . SER B 1 271 ? -16.989 84.163 75.469 1.00 25.96 268 SER B CA 1
ATOM 5208 C C . SER B 1 271 ? -16.543 83.149 74.392 1.00 24.79 268 SER B C 1
ATOM 5209 O O . SER B 1 271 ? -16.758 83.409 73.234 1.00 24.40 268 SER B O 1
ATOM 5212 N N . ILE B 1 272 ? -15.948 82.018 74.745 1.00 23.38 269 ILE B N 1
ATOM 5213 C CA . ILE B 1 272 ? -15.621 81.033 73.727 1.00 23.01 269 ILE B CA 1
ATOM 5214 C C . ILE B 1 272 ? -16.534 79.787 73.737 1.00 22.76 269 ILE B C 1
ATOM 5215 O O . ILE B 1 272 ? -16.286 78.825 73.001 1.00 21.91 269 ILE B O 1
ATOM 5220 N N . GLU B 1 273 ? -17.601 79.797 74.525 1.00 22.83 270 GLU B N 1
ATOM 5221 C CA . GLU B 1 273 ? -18.475 78.602 74.598 1.00 24.11 270 GLU B CA 1
ATOM 5222 C C . GLU B 1 273 ? -19.123 78.247 73.256 1.00 23.12 270 GLU B C 1
ATOM 5223 O O . GLU B 1 273 ? -19.216 77.093 72.899 1.00 22.73 270 GLU B O 1
ATOM 5229 N N . LEU B 1 274 ? -19.516 79.253 72.490 1.00 22.39 271 LEU B N 1
ATOM 5230 C CA . LEU B 1 274 ? -20.122 79.014 71.210 1.00 22.03 271 LEU B CA 1
ATOM 5231 C C . LEU B 1 274 ? -19.134 79.035 70.032 1.00 21.72 271 LEU B C 1
ATOM 5232 O O . LEU B 1 274 ? -19.549 78.959 68.864 1.00 20.49 271 LEU B O 1
ATOM 5237 N N . VAL B 1 275 ? -17.834 79.094 70.331 1.00 21.20 272 VAL B N 1
ATOM 5238 C CA . VAL B 1 275 ? -16.844 79.386 69.278 1.00 20.74 272 VAL B CA 1
ATOM 5239 C C . VAL B 1 275 ? -16.153 78.132 68.797 1.00 21.33 272 VAL B C 1
ATOM 5240 O O . VAL B 1 275 ? -16.000 77.181 69.558 1.00 22.37 272 VAL B O 1
ATOM 5244 N N . ASP B 1 276 ? -15.764 78.105 67.524 1.00 21.82 273 ASP B N 1
ATOM 5245 C CA . ASP B 1 276 ? -15.039 76.969 66.949 1.00 21.20 273 ASP B CA 1
ATOM 5246 C C . ASP B 1 276 ? -13.585 77.315 66.685 1.00 20.95 273 ASP B C 1
ATOM 5247 O O . ASP B 1 276 ? -13.282 78.326 66.080 1.00 21.16 273 ASP B O 1
ATOM 5252 N N . ALA B 1 277 ? -12.678 76.442 67.082 1.00 20.86 274 ALA B N 1
ATOM 5253 C CA . ALA B 1 277 ? -11.248 76.790 67.059 1.00 20.78 274 ALA B CA 1
ATOM 5254 C C . ALA B 1 277 ? -10.653 76.930 65.623 1.00 20.50 274 ALA B C 1
ATOM 5255 O O . ALA B 1 277 ? -9.910 77.893 65.356 1.00 20.59 274 ALA B O 1
ATOM 5257 N N . ASN B 1 278 ? -10.966 76.004 64.710 1.00 19.51 275 ASN B N 1
ATOM 5258 C CA . ASN B 1 278 ? -10.457 76.122 63.341 1.00 19.39 275 ASN B CA 1
ATOM 5259 C C . ASN B 1 278 ? -10.959 77.416 62.688 1.00 19.66 275 ASN B C 1
ATOM 5260 O O . ASN B 1 278 ? -10.209 78.079 61.967 1.00 19.13 275 ASN B O 1
ATOM 5265 N N . SER B 1 279 ? -12.213 77.777 62.977 1.00 19.79 276 SER B N 1
ATOM 5266 C CA . SER B 1 279 ? -12.807 79.001 62.445 1.00 20.47 276 SER B CA 1
ATOM 5267 C C . SER B 1 279 ? -12.105 80.251 63.002 1.00 21.10 276 SER B C 1
ATOM 5268 O O . SER B 1 279 ? -11.869 81.239 62.269 1.00 20.06 276 SER B O 1
ATOM 5271 N N . TRP B 1 280 ? -11.760 80.205 64.295 1.00 21.05 277 TRP B N 1
ATOM 5272 C CA . TRP B 1 280 ? -11.000 81.287 64.880 1.00 21.08 277 TRP B CA 1
ATOM 5273 C C . TRP B 1 280 ? -9.661 81.404 64.137 1.00 21.61 277 TRP B C 1
ATOM 5274 O O . TRP B 1 280 ? -9.235 82.500 63.790 1.00 20.74 277 TRP B O 1
ATOM 5293 N N . TYR B 1 282 ? -8.870 80.519 60.984 1.00 21.12 279 TYR B N 1
ATOM 5294 C CA . TYR B 1 282 ? -9.015 81.069 59.628 1.00 20.52 279 TYR B CA 1
ATOM 5295 C C . TYR B 1 282 ? -9.272 82.557 59.664 1.00 19.79 279 TYR B C 1
ATOM 5296 O O . TYR B 1 282 ? -8.681 83.292 58.903 1.00 20.07 279 TYR B O 1
ATOM 5305 N N . THR B 1 283 ? -10.113 82.999 60.588 1.00 19.81 280 THR B N 1
ATOM 5306 C CA . THR B 1 283 ? -10.412 84.415 60.761 1.00 20.01 280 THR B CA 1
ATOM 5307 C C . THR B 1 283 ? -9.186 85.197 61.215 1.00 20.68 280 THR B C 1
ATOM 5308 O O . THR B 1 283 ? -8.938 86.304 60.708 1.00 21.90 280 THR B O 1
ATOM 5312 N N . ALA B 1 284 ? -8.356 84.605 62.081 1.00 19.66 281 ALA B N 1
ATOM 5313 C CA . ALA B 1 284 ? -7.138 85.280 62.518 1.00 18.92 281 ALA B CA 1
ATOM 5314 C C . ALA B 1 284 ? -6.167 85.378 61.321 1.00 18.90 281 ALA B C 1
ATOM 5315 O O . ALA B 1 284 ? -5.435 86.349 61.179 1.00 17.08 281 ALA B O 1
ATOM 5317 N N . LYS B 1 285 ? -6.143 84.341 60.493 1.00 19.23 282 LYS B N 1
ATOM 5318 C CA . LYS B 1 285 ? -5.341 84.354 59.285 1.00 19.82 282 LYS B CA 1
ATOM 5319 C C . LYS B 1 285 ? -5.811 85.470 58.364 1.00 19.19 282 LYS B C 1
ATOM 5320 O O . LYS B 1 285 ? -5.006 86.235 57.911 1.00 18.34 282 LYS B O 1
ATOM 5326 N N . ALA B 1 286 ? -7.109 85.606 58.129 1.00 19.44 283 ALA B N 1
ATOM 5327 C CA . ALA B 1 286 ? -7.576 86.743 57.300 1.00 19.69 283 ALA B CA 1
ATOM 5328 C C . ALA B 1 286 ? -7.133 88.114 57.872 1.00 20.29 283 ALA B C 1
ATOM 5329 O O . ALA B 1 286 ? -6.798 89.058 57.116 1.00 20.90 283 ALA B O 1
ATOM 5331 N N . VAL B 1 287 ? -7.177 88.251 59.193 1.00 20.78 284 VAL B N 1
ATOM 5332 C CA . VAL B 1 287 ? -6.789 89.514 59.827 1.00 20.83 284 VAL B CA 1
ATOM 5333 C C . VAL B 1 287 ? -5.293 89.738 59.575 1.00 21.83 284 VAL B C 1
ATOM 5334 O O . VAL B 1 287 ? -4.867 90.810 59.107 1.00 22.49 284 VAL B O 1
ATOM 5338 N N . LEU B 1 288 ? -4.502 88.702 59.795 1.00 21.54 285 LEU B N 1
ATOM 5339 C CA . LEU B 1 288 ? -3.060 88.783 59.554 1.00 23.19 285 LEU B CA 1
ATOM 5340 C C . LEU B 1 288 ? -2.690 89.087 58.104 1.00 23.76 285 LEU B C 1
ATOM 5341 O O . LEU B 1 288 ? -1.644 89.694 57.838 1.00 23.78 285 LEU B O 1
ATOM 5346 N N . LEU B 1 289 ? -3.549 88.675 57.175 1.00 23.32 286 LEU B N 1
ATOM 5347 C CA . LEU B 1 289 ? -3.296 88.894 55.774 1.00 23.73 286 LEU B CA 1
ATOM 5348 C C . LEU B 1 289 ? -3.837 90.239 55.298 1.00 23.57 286 LEU B C 1
ATOM 5349 O O . LEU B 1 289 ? -3.586 90.621 54.154 1.00 24.09 286 LEU B O 1
ATOM 5354 N N . HIS B 1 290 ? -4.585 90.947 56.145 1.00 23.47 287 HIS B N 1
ATOM 5355 C CA . HIS B 1 290 ? -5.304 92.132 55.688 1.00 22.66 287 HIS B CA 1
ATOM 5356 C C . HIS B 1 290 ? -4.325 93.172 55.165 1.00 22.83 287 HIS B C 1
ATOM 5357 O O . HIS B 1 290 ? -3.480 93.682 55.906 1.00 22.76 287 HIS B O 1
ATOM 5364 N N . ASP B 1 291 ? -4.448 93.473 53.881 1.00 23.15 288 ASP B N 1
ATOM 5365 C CA . ASP B 1 291 ? -3.535 94.373 53.174 1.00 23.70 288 ASP B CA 1
ATOM 5366 C C . ASP B 1 291 ? -4.172 94.838 51.849 1.00 23.89 288 ASP B C 1
ATOM 5367 O O . ASP B 1 291 ? -4.129 94.127 50.828 1.00 23.33 288 ASP B O 1
ATOM 5372 N N . ILE B 1 292 ? -4.767 96.030 51.862 1.00 23.98 289 ILE B N 1
ATOM 5373 C CA . ILE B 1 292 ? -5.411 96.533 50.648 1.00 24.47 289 ILE B CA 1
ATOM 5374 C C . ILE B 1 292 ? -4.412 96.691 49.493 1.00 24.51 289 ILE B C 1
ATOM 5375 O O . ILE B 1 292 ? -4.823 96.728 48.345 1.00 24.70 289 ILE B O 1
ATOM 5380 N N . ALA B 1 293 ? -3.122 96.743 49.809 1.00 24.76 290 ALA B N 1
ATOM 5381 C CA . ALA B 1 293 ? -2.070 96.904 48.820 1.00 25.65 290 ALA B CA 1
ATOM 5382 C C . ALA B 1 293 ? -1.690 95.583 48.212 1.00 26.76 290 ALA B C 1
ATOM 5383 O O . ALA B 1 293 ? -0.965 95.558 47.209 1.00 27.64 290 ALA B O 1
ATOM 5385 N N . HIS B 1 294 ? -2.120 94.475 48.805 1.00 27.93 291 HIS B N 1
ATOM 5386 C CA . HIS B 1 294 ? -1.776 93.177 48.219 1.00 29.30 291 HIS B CA 1
ATOM 5387 C C . HIS B 1 294 ? -2.308 93.096 46.787 1.00 30.77 291 HIS B C 1
ATOM 5388 O O . HIS B 1 294 ? -3.439 93.439 46.521 1.00 31.31 291 HIS B O 1
ATOM 5395 N N . GLY B 1 295 ? -1.458 92.675 45.869 1.00 32.46 292 GLY B N 1
ATOM 5396 C CA . GLY B 1 295 ? -1.826 92.663 44.460 1.00 33.39 292 GLY B CA 1
ATOM 5397 C C . GLY B 1 295 ? -1.675 94.005 43.740 1.00 33.65 292 GLY B C 1
ATOM 5398 O O . GLY B 1 295 ? -2.320 94.219 42.708 1.00 34.79 292 GLY B O 1
ATOM 5399 N N . PHE B 1 296 ? -0.868 94.910 44.299 1.00 31.82 293 PHE B N 1
ATOM 5400 C CA . PHE B 1 296 ? -0.644 96.207 43.719 1.00 30.19 293 PHE B CA 1
ATOM 5401 C C . PHE B 1 296 ? 0.780 96.496 44.111 1.00 29.59 293 PHE B C 1
ATOM 5402 O O . PHE B 1 296 ? 1.342 95.798 44.957 1.00 31.47 293 PHE B O 1
ATOM 5410 N N . SER B 1 297 ? 1.345 97.553 43.568 1.00 27.93 294 SER B N 1
ATOM 5411 C CA A SER B 1 297 ? 2.755 97.829 43.707 0.60 27.98 294 SER B CA 1
ATOM 5412 C CA B SER B 1 297 ? 2.750 97.796 43.714 0.40 27.57 294 SER B CA 1
ATOM 5413 C C . SER B 1 297 ? 3.016 98.790 44.837 1.00 27.52 294 SER B C 1
ATOM 5414 O O . SER B 1 297 ? 4.158 99.019 45.205 1.00 26.93 294 SER B O 1
ATOM 5419 N N . SER B 1 298 ? 1.953 99.386 45.376 1.00 27.12 295 SER B N 1
ATOM 5420 C CA . SER B 1 298 ? 2.078 100.275 46.530 1.00 26.71 295 SER B CA 1
ATOM 5421 C C . SER B 1 298 ? 0.714 100.494 47.151 1.00 26.51 295 SER B C 1
ATOM 5422 O O . SER B 1 298 ? -0.335 100.296 46.508 1.00 26.21 295 SER B O 1
ATOM 5425 N N . LEU B 1 299 ? 0.725 100.972 48.385 1.00 26.04 296 LEU B N 1
ATOM 5426 C CA . LEU B 1 299 ? -0.510 101.431 49.023 1.00 26.13 296 LEU B CA 1
ATOM 5427 C C . LEU B 1 299 ? -1.177 102.558 48.198 1.00 25.64 296 LEU B C 1
ATOM 5428 O O . LEU B 1 299 ? -2.408 102.577 48.033 1.00 24.49 296 LEU B O 1
ATOM 5433 N N . GLU B 1 300 ? -0.354 103.464 47.663 1.00 25.46 297 GLU B N 1
ATOM 5434 C CA . GLU B 1 300 ? -0.856 104.547 46.807 1.00 25.84 297 GLU B CA 1
ATOM 5435 C C . GLU B 1 300 ? -1.649 104.028 45.618 1.00 25.16 297 GLU B C 1
ATOM 5436 O O . GLU B 1 300 ? -2.746 104.485 45.398 1.00 24.71 297 GLU B O 1
ATOM 5442 N N . GLU B 1 301 ? -1.105 103.062 44.873 1.00 25.08 298 GLU B N 1
ATOM 5443 C CA . GLU B 1 301 ? -1.785 102.555 43.688 1.00 25.00 298 GLU B CA 1
ATOM 5444 C C . GLU B 1 301 ? -3.110 101.926 44.068 1.00 24.98 298 GLU B C 1
ATOM 5445 O O . GLU B 1 301 ? -4.137 102.130 43.366 1.00 26.08 298 GLU B O 1
ATOM 5451 N N . ALA B 1 302 ? -3.116 101.171 45.172 1.00 23.71 299 ALA B N 1
ATOM 5452 C CA . ALA B 1 302 ? -4.351 100.563 45.663 1.00 22.73 299 ALA B CA 1
ATOM 5453 C C . ALA B 1 302 ? -5.370 101.646 46.015 1.00 22.55 299 ALA B C 1
ATOM 5454 O O . ALA B 1 302 ? -6.546 101.562 45.625 1.00 22.07 299 ALA B O 1
ATOM 5456 N N . LEU B 1 303 ? -4.921 102.677 46.730 1.00 21.56 300 LEU B N 1
ATOM 5457 C CA . LEU B 1 303 ? -5.816 103.760 47.121 1.00 21.40 300 LEU B CA 1
ATOM 5458 C C . LEU B 1 303 ? -6.287 104.572 45.911 1.00 22.21 300 LEU B C 1
ATOM 5459 O O . LEU B 1 303 ? -7.364 105.154 45.927 1.00 21.50 300 LEU B O 1
ATOM 5464 N N . SER B 1 304 ? -5.503 104.587 44.833 1.00 23.09 301 SER B N 1
ATOM 5465 C CA . SER B 1 304 ? -5.920 105.334 43.637 1.00 23.47 301 SER B CA 1
ATOM 5466 C C . SER B 1 304 ? -7.254 104.802 43.078 1.00 23.63 301 SER B C 1
ATOM 5467 O O . SER B 1 304 ? -8.008 105.535 42.459 1.00 22.97 301 SER B O 1
ATOM 5470 N N . ASN B 1 305 ? -7.556 103.532 43.330 1.00 24.14 302 ASN B N 1
ATOM 5471 C CA . ASN B 1 305 ? -8.849 102.971 42.930 1.00 24.54 302 ASN B CA 1
ATOM 5472 C C . ASN B 1 305 ? -10.056 103.530 43.661 1.00 24.74 302 ASN B C 1
ATOM 5473 O O . ASN B 1 305 ? -11.168 103.454 43.138 1.00 24.34 302 ASN B O 1
ATOM 5478 N N . VAL B 1 306 ? -9.855 104.090 44.852 1.00 25.05 303 VAL B N 1
ATOM 5479 C CA . VAL B 1 306 ? -10.971 104.502 45.679 1.00 25.33 303 VAL B CA 1
ATOM 5480 C C . VAL B 1 306 ? -11.622 105.749 45.054 1.00 26.97 303 VAL B C 1
ATOM 5481 O O . VAL B 1 306 ? -10.950 106.741 44.708 1.00 27.11 303 VAL B O 1
ATOM 5485 N N . GLU B 1 307 ? -12.935 105.664 44.869 1.00 27.91 304 GLU B N 1
ATOM 5486 C CA . GLU B 1 307 ? -13.731 106.802 44.406 1.00 28.77 304 GLU B CA 1
ATOM 5487 C C . GLU B 1 307 ? -14.772 107.258 45.448 1.00 27.93 304 GLU B C 1
ATOM 5488 O O . GLU B 1 307 ? -15.356 108.306 45.304 1.00 28.20 304 GLU B O 1
ATOM 5494 N N . ALA B 1 308 ? -14.979 106.472 46.502 1.00 27.28 305 ALA B N 1
ATOM 5495 C CA . ALA B 1 308 ? -15.867 106.838 47.597 1.00 26.37 305 ALA B CA 1
ATOM 5496 C C . ALA B 1 308 ? -15.309 107.999 48.417 1.00 25.53 305 ALA B C 1
ATOM 5497 O O . ALA B 1 308 ? -14.101 108.173 48.518 1.00 25.60 305 ALA B O 1
ATOM 5499 N N . ASN B 1 309 ? -16.196 108.782 49.008 1.00 24.46 306 ASN B N 1
ATOM 5500 C CA . ASN B 1 309 ? -15.827 109.641 50.107 1.00 24.12 306 ASN B CA 1
ATOM 5501 C C . ASN B 1 309 ? -15.478 108.712 51.293 1.00 24.10 306 ASN B C 1
ATOM 5502 O O . ASN B 1 309 ? -16.179 107.706 51.559 1.00 23.24 306 ASN B O 1
ATOM 5507 N N . VAL B 1 310 ? -14.397 109.057 51.990 1.00 23.61 307 VAL B N 1
ATOM 5508 C CA . VAL B 1 310 ? -13.848 108.242 53.038 1.00 23.86 307 VAL B CA 1
ATOM 5509 C C . VAL B 1 310 ? -13.841 108.990 54.384 1.00 24.29 307 VAL B C 1
ATOM 5510 O O . VAL B 1 310 ? -13.363 110.140 54.464 1.00 24.82 307 VAL B O 1
ATOM 5514 N N . LEU B 1 311 ? -14.374 108.329 55.423 1.00 23.67 308 LEU B N 1
ATOM 5515 C CA . LEU B 1 311 ? -14.246 108.751 56.826 1.00 23.12 308 LEU B CA 1
ATOM 5516 C C . LEU B 1 311 ? -13.597 107.612 57.645 1.00 22.97 308 LEU B C 1
ATOM 5517 O O . LEU B 1 311 ? -14.136 106.532 57.723 1.00 22.57 308 LEU B O 1
ATOM 5530 N N . ILE B 1 313 ? -12.488 106.593 61.497 1.00 23.47 310 ILE B N 1
ATOM 5531 C CA . ILE B 1 313 ? -12.764 106.909 62.914 1.00 22.86 310 ILE B CA 1
ATOM 5532 C C . ILE B 1 313 ? -11.921 105.991 63.816 1.00 22.48 310 ILE B C 1
ATOM 5533 O O . ILE B 1 313 ? -12.367 104.958 64.290 1.00 21.60 310 ILE B O 1
ATOM 5538 N N . PRO B 1 314 ? -10.665 106.337 64.001 1.00 22.52 311 PRO B N 1
ATOM 5539 C CA . PRO B 1 314 ? -9.842 105.569 64.927 1.00 22.61 311 PRO B CA 1
ATOM 5540 C C . PRO B 1 314 ? -10.051 106.036 66.375 1.00 23.02 311 PRO B C 1
ATOM 5541 O O . PRO B 1 314 ? -10.664 107.079 66.613 1.00 21.79 311 PRO B O 1
ATOM 5545 N N . CYS B 1 315 ? -9.558 105.251 67.328 1.00 23.97 312 CYS B N 1
ATOM 5546 C CA . CYS B 1 315 ? -9.536 105.682 68.720 1.00 24.43 312 CYS B CA 1
ATOM 5547 C C . CYS B 1 315 ? -8.104 105.813 69.178 1.00 24.50 312 CYS B C 1
ATOM 5548 O O . CYS B 1 315 ? -7.308 104.912 69.010 1.00 24.31 312 CYS B O 1
ATOM 5551 N N . LYS B 1 316 ? -7.774 106.948 69.762 1.00 24.97 313 LYS B N 1
ATOM 5552 C CA . LYS B 1 316 ? -6.410 107.192 70.199 1.00 25.73 313 LYS B CA 1
ATOM 5553 C C . LYS B 1 316 ? -5.827 106.135 71.140 1.00 25.23 313 LYS B C 1
ATOM 5554 O O . LYS B 1 316 ? -4.634 105.899 71.138 1.00 24.54 313 LYS B O 1
ATOM 5560 N N . GLN B 1 317 ? -6.665 105.542 71.980 1.00 24.83 314 GLN B N 1
ATOM 5561 C CA . GLN B 1 317 ? -6.177 104.578 72.961 1.00 24.60 314 GLN B CA 1
ATOM 5562 C C . GLN B 1 317 ? -6.195 103.138 72.437 1.00 24.53 314 GLN B C 1
ATOM 5563 O O . GLN B 1 317 ? -5.953 102.197 73.202 1.00 23.54 314 GLN B O 1
ATOM 5569 N N . ASP B 1 318 ? -6.458 102.980 71.134 1.00 24.17 315 ASP B N 1
ATOM 5570 C CA . ASP B 1 318 ? -6.589 101.663 70.519 1.00 24.63 315 ASP B CA 1
ATOM 5571 C C . ASP B 1 318 ? -5.226 101.002 70.368 1.00 24.65 315 ASP B C 1
ATOM 5572 O O . ASP B 1 318 ? -4.392 101.472 69.598 1.00 25.28 315 ASP B O 1
ATOM 5577 N N . LEU B 1 319 ? -5.011 99.921 71.110 1.00 24.35 316 LEU B N 1
ATOM 5578 C CA . LEU B 1 319 ? -3.747 99.191 71.069 1.00 24.53 316 LEU B CA 1
ATOM 5579 C C . LEU B 1 319 ? -3.635 98.168 69.918 1.00 24.25 316 LEU B C 1
ATOM 5580 O O . LEU B 1 319 ? -2.536 97.746 69.590 1.00 23.05 316 LEU B O 1
ATOM 5585 N N . LEU B 1 320 ? -4.775 97.750 69.364 1.00 24.40 317 LEU B N 1
ATOM 5586 C CA . LEU B 1 320 ? -4.852 96.788 68.266 1.00 24.33 317 LEU B CA 1
ATOM 5587 C C . LEU B 1 320 ? -4.674 97.444 66.893 1.00 24.66 317 LEU B C 1
ATOM 5588 O O . LEU B 1 320 ? -4.037 96.877 65.989 1.00 24.91 317 LEU B O 1
ATOM 5593 N N . GLN B 1 321 ? -5.238 98.642 66.753 1.00 24.95 318 GLN B N 1
ATOM 5594 C CA . GLN B 1 321 ? -5.233 99.397 65.502 1.00 24.38 318 GLN B CA 1
ATOM 5595 C C . GLN B 1 321 ? -4.770 100.858 65.721 1.00 24.98 318 GLN B C 1
ATOM 5596 O O . GLN B 1 321 ? -5.598 101.771 65.799 1.00 26.16 318 GLN B O 1
ATOM 5602 N N . PRO B 1 322 ? -3.444 101.088 65.813 1.00 25.29 319 PRO B N 1
ATOM 5603 C CA . PRO B 1 322 ? -2.879 102.415 66.092 1.00 25.51 319 PRO B CA 1
ATOM 5604 C C . PRO B 1 322 ? -3.318 103.400 65.056 1.00 25.88 319 PRO B C 1
ATOM 5605 O O . PRO B 1 322 ? -3.220 103.107 63.856 1.00 26.24 319 PRO B O 1
ATOM 5609 N N . SER B 1 323 ? -3.775 104.550 65.501 1.00 25.32 320 SER B N 1
ATOM 5610 C CA . SER B 1 323 ? -4.458 105.458 64.628 1.00 26.35 320 SER B CA 1
ATOM 5611 C C . SER B 1 323 ? -3.523 106.191 63.675 1.00 26.00 320 SER B C 1
ATOM 5612 O O . SER B 1 323 ? -3.974 106.769 62.696 1.00 26.43 320 SER B O 1
ATOM 5615 N N . ARG B 1 324 ? -2.218 106.167 63.915 1.00 25.86 321 ARG B N 1
ATOM 5616 C CA . ARG B 1 324 ? -1.343 106.860 62.988 1.00 25.84 321 ARG B CA 1
ATOM 5617 C C . ARG B 1 324 ? -1.486 106.413 61.526 1.00 25.68 321 ARG B C 1
ATOM 5618 O O . ARG B 1 324 ? -1.235 107.223 60.609 1.00 24.84 321 ARG B O 1
ATOM 5626 N N . TYR B 1 325 ? -1.859 105.146 61.295 1.00 24.99 322 TYR B N 1
ATOM 5627 C CA . TYR B 1 325 ? -1.980 104.670 59.918 1.00 25.05 322 TYR B CA 1
ATOM 5628 C C . TYR B 1 325 ? -3.271 105.146 59.253 1.00 25.43 322 TYR B C 1
ATOM 5629 O O . TYR B 1 325 ? -3.334 105.165 58.032 1.00 26.57 322 TYR B O 1
ATOM 5638 N N . ASN B 1 326 ? -4.279 105.539 60.033 1.00 25.01 323 ASN B N 1
ATOM 5639 C CA . ASN B 1 326 ? -5.454 106.181 59.465 1.00 24.30 323 ASN B CA 1
ATOM 5640 C C . ASN B 1 326 ? -5.037 107.544 58.854 1.00 25.14 323 ASN B C 1
ATOM 5641 O O . ASN B 1 326 ? -5.451 107.895 57.745 1.00 24.21 323 ASN B O 1
ATOM 5646 N N . TYR B 1 327 ? -4.214 108.309 59.574 1.00 25.02 324 TYR B N 1
ATOM 5647 C CA . TYR B 1 327 ? -3.802 109.603 59.080 1.00 25.37 324 TYR B CA 1
ATOM 5648 C C . TYR B 1 327 ? -2.976 109.512 57.794 1.00 26.88 324 TYR B C 1
ATOM 5649 O O . TYR B 1 327 ? -3.192 110.287 56.839 1.00 26.61 324 TYR B O 1
ATOM 5658 N N . LYS B 1 328 ? -2.037 108.569 57.778 1.00 27.83 325 LYS B N 1
ATOM 5659 C CA . LYS B 1 328 ? -1.245 108.311 56.597 1.00 28.50 325 LYS B CA 1
ATOM 5660 C C . LYS B 1 328 ? -2.129 107.956 55.394 1.00 27.96 325 LYS B C 1
ATOM 5661 O O . LYS B 1 328 ? -1.925 108.461 54.297 1.00 28.09 325 LYS B O 1
ATOM 5675 N N . VAL B 1 330 ? -5.246 108.697 54.891 1.00 26.57 327 VAL B N 1
ATOM 5676 C CA . VAL B 1 330 ? -6.125 109.769 54.543 1.00 25.93 327 VAL B CA 1
ATOM 5677 C C . VAL B 1 330 ? -5.333 110.860 53.842 1.00 26.42 327 VAL B C 1
ATOM 5678 O O . VAL B 1 330 ? -5.796 111.417 52.851 1.00 25.83 327 VAL B O 1
ATOM 5682 N N . ASP B 1 331 ? -4.125 111.114 54.332 1.00 26.40 328 ASP B N 1
ATOM 5683 C CA . ASP B 1 331 ? -3.187 111.970 53.637 1.00 26.84 328 ASP B CA 1
ATOM 5684 C C . ASP B 1 331 ? -2.928 111.517 52.201 1.00 25.96 328 ASP B C 1
ATOM 5685 O O . ASP B 1 331 ? -2.919 112.349 51.278 1.00 26.14 328 ASP B O 1
ATOM 5690 N N . LEU B 1 332 ? -2.725 110.215 51.988 1.00 24.07 329 LEU B N 1
ATOM 5691 C CA . LEU B 1 332 ? -2.443 109.775 50.638 1.00 23.64 329 LEU B CA 1
ATOM 5692 C C . LEU B 1 332 ? -3.670 109.998 49.765 1.00 23.37 329 LEU B C 1
ATOM 5693 O O . LEU B 1 332 ? -3.524 110.437 48.653 1.00 24.09 329 LEU B O 1
ATOM 5698 N N . LEU B 1 333 ? -4.872 109.757 50.281 1.00 23.59 330 LEU B N 1
ATOM 5699 C CA . LEU B 1 333 ? -6.108 109.958 49.510 1.00 23.71 330 LEU B CA 1
ATOM 5700 C C . LEU B 1 333 ? -6.301 111.413 49.122 1.00 24.75 330 LEU B C 1
ATOM 5701 O O . LEU B 1 333 ? -6.650 111.716 47.983 1.00 25.44 330 LEU B O 1
ATOM 5706 N N . GLN B 1 334 ? -6.026 112.309 50.051 1.00 26.08 331 GLN B N 1
ATOM 5707 C CA . GLN B 1 334 ? -6.188 113.734 49.803 1.00 27.55 331 GLN B CA 1
ATOM 5708 C C . GLN B 1 334 ? -5.185 114.217 48.765 1.00 28.42 331 GLN B C 1
ATOM 5709 O O . GLN B 1 334 ? -5.529 115.062 47.965 1.00 28.64 331 GLN B O 1
ATOM 5715 N N . LYS B 1 335 ? -3.959 113.700 48.762 1.00 29.41 332 LYS B N 1
ATOM 5716 C CA . LYS B 1 335 ? -3.000 114.101 47.713 1.00 30.10 332 LYS B CA 1
ATOM 5717 C C . LYS B 1 335 ? -3.419 113.625 46.329 1.00 29.62 332 LYS B C 1
ATOM 5718 O O . LYS B 1 335 ? -3.030 114.217 45.347 1.00 30.38 332 LYS B O 1
ATOM 5724 N N . GLN B 1 336 ? -4.227 112.578 46.243 1.00 29.36 333 GLN B N 1
ATOM 5725 C CA . GLN B 1 336 ? -4.841 112.196 44.967 1.00 29.11 333 GLN B CA 1
ATOM 5726 C C . GLN B 1 336 ? -6.086 113.025 44.689 1.00 29.01 333 GLN B C 1
ATOM 5727 O O . GLN B 1 336 ? -6.817 112.732 43.779 1.00 28.88 333 GLN B O 1
ATOM 5733 N N . GLY B 1 337 ? -6.334 114.061 45.473 1.00 29.58 334 GLY B N 1
ATOM 5734 C CA . GLY B 1 337 ? -7.498 114.920 45.263 1.00 29.71 334 GLY B CA 1
ATOM 5735 C C . GLY B 1 337 ? -8.822 114.307 45.692 1.00 30.03 334 GLY B C 1
ATOM 5736 O O . GLY B 1 337 ? -9.862 114.715 45.226 1.00 30.25 334 GLY B O 1
ATOM 5737 N N . LYS B 1 338 ? -8.803 113.335 46.592 1.00 30.28 335 LYS B N 1
ATOM 5738 C CA . LYS B 1 338 ? -10.043 112.679 47.018 1.00 29.90 335 LYS B CA 1
ATOM 5739 C C . LYS B 1 338 ? -10.527 113.239 48.337 1.00 29.84 335 LYS B C 1
ATOM 5740 O O . LYS B 1 338 ? -9.746 113.838 49.054 1.00 30.03 335 LYS B O 1
ATOM 5746 N N . TYR B 1 339 ? -11.823 113.093 48.622 1.00 29.75 336 TYR B N 1
ATOM 5747 C CA . TYR B 1 339 ? -12.384 113.536 49.882 1.00 30.37 336 TYR B CA 1
ATOM 5748 C C . TYR B 1 339 ? -12.162 112.432 50.925 1.00 29.95 336 TYR B C 1
ATOM 5749 O O . TYR B 1 339 ? -12.778 111.368 50.852 1.00 28.64 336 TYR B O 1
ATOM 5758 N N . ALA B 1 340 ? -11.307 112.709 51.901 1.00 29.75 337 ALA B N 1
ATOM 5759 C CA . ALA B 1 340 ? -11.038 111.773 52.976 1.00 29.88 337 ALA B CA 1
ATOM 5760 C C . ALA B 1 340 ? -10.808 112.532 54.293 1.00 29.45 337 ALA B C 1
ATOM 5761 O O . ALA B 1 340 ? -10.151 113.571 54.297 1.00 28.50 337 ALA B O 1
ATOM 5763 N N . GLU B 1 341 ? -11.358 112.014 55.396 1.00 29.41 338 GLU B N 1
ATOM 5764 C CA . GLU B 1 341 ? -11.051 112.560 56.725 1.00 29.93 338 GLU B CA 1
ATOM 5765 C C . GLU B 1 341 ? -10.873 111.552 57.877 1.00 29.16 338 GLU B C 1
ATOM 5766 O O . GLU B 1 341 ? -11.476 110.473 57.907 1.00 28.04 338 GLU B O 1
ATOM 5772 N N . VAL B 1 342 ? -10.024 111.937 58.824 1.00 28.68 339 VAL B N 1
ATOM 5773 C CA . VAL B 1 342 ? -9.934 111.246 60.093 1.00 28.41 339 VAL B CA 1
ATOM 5774 C C . VAL B 1 342 ? -10.715 111.996 61.163 1.00 28.06 339 VAL B C 1
ATOM 5775 O O . VAL B 1 342 ? -10.501 113.166 61.371 1.00 27.94 339 VAL B O 1
ATOM 5779 N N . TYR B 1 343 ? -11.613 111.287 61.833 1.00 28.28 340 TYR B N 1
ATOM 5780 C CA . TYR B 1 343 ? -12.275 111.737 63.043 1.00 28.06 340 TYR B CA 1
ATOM 5781 C C . TYR B 1 343 ? -11.905 110.825 64.214 1.00 27.98 340 TYR B C 1
ATOM 5782 O O . TYR B 1 343 ? -12.501 109.771 64.414 1.00 28.13 340 TYR B O 1
ATOM 5791 N N . GLU B 1 344 ? -10.917 111.238 64.986 1.00 28.08 341 GLU B N 1
ATOM 5792 C CA . GLU B 1 344 ? -10.402 110.430 66.085 1.00 28.74 341 GLU B CA 1
ATOM 5793 C C . GLU B 1 344 ? -11.131 110.633 67.412 1.00 28.30 341 GLU B C 1
ATOM 5794 O O . GLU B 1 344 ? -11.262 111.740 67.888 1.00 27.94 341 GLU B O 1
ATOM 5800 N N . ILE B 1 345 ? -11.528 109.538 68.031 1.00 28.05 342 ILE B N 1
ATOM 5801 C CA . ILE B 1 345 ? -12.163 109.569 69.333 1.00 27.77 342 ILE B CA 1
ATOM 5802 C C . ILE B 1 345 ? -11.167 109.142 70.433 1.00 28.23 342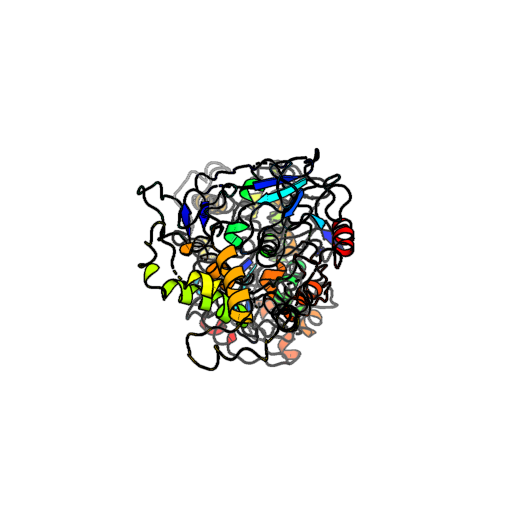 ILE B C 1
ATOM 5803 O O . ILE B 1 345 ? -10.090 108.620 70.144 1.00 27.07 342 ILE B O 1
ATOM 5808 N N . GLU B 1 346 ? -11.547 109.408 71.689 1.00 29.22 343 GLU B N 1
ATOM 5809 C CA . GLU B 1 346 ? -10.755 109.049 72.894 1.00 29.50 343 GLU B CA 1
ATOM 5810 C C . GLU B 1 346 ? -11.624 108.369 73.918 1.00 28.22 343 GLU B C 1
ATOM 5811 O O . GLU B 1 346 ? -12.762 108.767 74.118 1.00 27.63 343 GLU B O 1
ATOM 5817 N N . SER B 1 347 ? -11.083 107.331 74.549 1.00 26.88 344 SER B N 1
ATOM 5818 C CA . SER B 1 347 ? -11.853 106.514 75.494 1.00 26.13 344 SER B CA 1
ATOM 5819 C C . SER B 1 347 ? -10.977 105.505 76.232 1.00 25.06 344 SER B C 1
ATOM 5820 O O . SER B 1 347 ? -10.042 104.876 75.661 1.00 24.25 344 SER B O 1
ATOM 5823 N N . ILE B 1 348 ? -11.267 105.373 77.519 1.00 23.85 345 ILE B N 1
ATOM 5824 C CA . ILE B 1 348 ? -10.645 104.359 78.319 1.00 23.18 345 ILE B CA 1
ATOM 5825 C C . ILE B 1 348 ? -11.001 102.975 77.747 1.00 22.60 345 ILE B C 1
ATOM 5826 O O . ILE B 1 348 ? -10.299 102.041 77.995 1.00 22.38 345 ILE B O 1
ATOM 5831 N N . ASN B 1 349 ? -12.073 102.851 76.962 1.00 21.99 346 ASN B N 1
ATOM 5832 C CA . ASN B 1 349 ? -12.339 101.597 76.264 1.00 22.54 346 ASN B CA 1
ATOM 5833 C C . ASN B 1 349 ? -11.462 101.228 75.069 1.00 22.86 346 ASN B C 1
ATOM 5834 O O . ASN B 1 349 ? -11.600 100.124 74.530 1.00 22.92 346 ASN B O 1
ATOM 5839 N N . GLY B 1 350 ? -10.562 102.118 74.670 1.00 23.19 347 GLY B N 1
ATOM 5840 C CA . GLY B 1 350 ? -9.585 101.829 73.609 1.00 23.79 347 GLY B CA 1
ATOM 5841 C C . GLY B 1 350 ? -10.243 101.365 72.330 1.00 23.94 347 GLY B C 1
ATOM 5842 O O . GLY B 1 350 ? -11.225 101.986 71.869 1.00 24.09 347 GLY B O 1
ATOM 5843 N N . HIS B 1 351 ? -9.744 100.250 71.789 1.00 23.43 348 HIS B N 1
ATOM 5844 C CA . HIS B 1 351 ? -10.324 99.627 70.591 1.00 23.95 348 HIS B CA 1
ATOM 5845 C C . HIS B 1 351 ? -11.821 99.444 70.713 1.00 24.71 348 HIS B C 1
ATOM 5846 O O . HIS B 1 351 ? -12.579 99.771 69.771 1.00 25.41 348 HIS B O 1
ATOM 5861 N N . ALA B 1 353 ? -13.951 101.165 72.059 1.00 25.68 350 ALA B N 1
ATOM 5862 C CA . ALA B 1 353 ? -14.743 102.396 71.932 1.00 25.68 350 ALA B CA 1
ATOM 5863 C C . ALA B 1 353 ? -15.570 102.385 70.631 1.00 25.79 350 ALA B C 1
ATOM 5864 O O . ALA B 1 353 ? -16.725 102.862 70.604 1.00 25.54 350 ALA B O 1
ATOM 5866 N N . GLY B 1 354 ? -14.988 101.812 69.574 1.00 25.66 351 GLY B N 1
ATOM 5867 C CA . GLY B 1 354 ? -15.656 101.714 68.290 1.00 26.13 351 GLY B CA 1
ATOM 5868 C C . GLY B 1 354 ? -16.948 100.921 68.336 1.00 26.94 351 GLY B C 1
ATOM 5869 O O . GLY B 1 354 ? -17.792 101.046 67.452 1.00 26.61 351 GLY B O 1
ATOM 5870 N N . VAL B 1 355 ? -17.129 100.104 69.362 1.00 28.22 352 VAL B N 1
ATOM 5871 C CA . VAL B 1 355 ? -18.378 99.353 69.489 1.00 29.60 352 VAL B CA 1
ATOM 5872 C C . VAL B 1 355 ? -19.219 99.842 70.665 1.00 31.09 352 VAL B C 1
ATOM 5873 O O . VAL B 1 355 ? -20.422 99.933 70.532 1.00 32.64 352 VAL B O 1
ATOM 5877 N N . PHE B 1 356 ? -18.597 100.169 71.800 1.00 32.10 353 PHE B N 1
ATOM 5878 C CA . PHE B 1 356 ? -19.334 100.587 72.994 1.00 32.74 353 PHE B CA 1
ATOM 5879 C C . PHE B 1 356 ? -19.553 102.104 73.129 1.00 33.34 353 PHE B C 1
ATOM 5880 O O . PHE B 1 356 ? -20.350 102.494 73.924 1.00 34.52 353 PHE B O 1
ATOM 5888 N N . ASP B 1 357 ? -18.841 102.959 72.415 1.00 33.23 354 ASP B N 1
ATOM 5889 C CA . ASP B 1 357 ? -18.901 104.385 72.713 1.00 33.36 354 ASP B CA 1
ATOM 5890 C C . ASP B 1 357 ? -19.420 105.170 71.516 1.00 32.21 354 ASP B C 1
ATOM 5891 O O . ASP B 1 357 ? -18.920 106.214 71.123 1.00 31.73 354 ASP B O 1
ATOM 5896 N N . ILE B 1 358 ? -20.491 104.626 70.983 1.00 31.52 355 ILE B N 1
ATOM 5897 C CA . ILE B 1 358 ? -21.232 105.189 69.891 1.00 30.85 355 ILE B CA 1
ATOM 5898 C C . ILE B 1 358 ? -21.477 106.689 70.029 1.00 30.17 355 ILE B C 1
ATOM 5899 O O . ILE B 1 358 ? -21.287 107.419 69.062 1.00 30.20 355 ILE B O 1
ATOM 5904 N N . HIS B 1 359 ? -21.856 107.152 71.216 1.00 29.24 356 HIS B N 1
ATOM 5905 C CA A HIS B 1 359 ? -22.101 108.582 71.479 0.50 29.03 356 HIS B CA 1
ATOM 5906 C CA B HIS B 1 359 ? -22.147 108.584 71.388 0.50 29.30 356 HIS B CA 1
ATOM 5907 C C . HIS B 1 359 ? -20.944 109.467 71.027 1.00 28.73 356 HIS B C 1
ATOM 5908 O O . HIS B 1 359 ? -21.125 110.633 70.696 1.00 28.90 356 HIS B O 1
ATOM 5921 N N . LEU B 1 360 ? -19.741 108.915 71.032 1.00 27.95 357 LEU B N 1
ATOM 5922 C CA . LEU B 1 360 ? -18.563 109.697 70.662 1.00 27.76 357 LEU B CA 1
ATOM 5923 C C . LEU B 1 360 ? -18.449 110.058 69.167 1.00 26.75 357 LEU B C 1
ATOM 5924 O O . LEU B 1 360 ? -17.662 110.936 68.800 1.00 27.17 357 LEU B O 1
ATOM 5929 N N . PHE B 1 361 ? -19.205 109.397 68.305 1.00 25.94 358 PHE B N 1
ATOM 5930 C CA . PHE B 1 361 ? -19.079 109.637 66.863 1.00 25.88 358 PHE B CA 1
ATOM 5931 C C . PHE B 1 361 ? -20.378 109.490 66.063 1.00 26.08 358 PHE B C 1
ATOM 5932 O O . PHE B 1 361 ? -20.360 109.559 64.850 1.00 24.65 358 PHE B O 1
ATOM 5940 N N . GLU B 1 362 ? -21.500 109.293 66.740 1.00 27.30 359 GLU B N 1
ATOM 5941 C CA . GLU B 1 362 ? -22.775 109.118 66.046 1.00 28.87 359 GLU B CA 1
ATOM 5942 C C . GLU B 1 362 ? -23.124 110.334 65.237 1.00 29.28 359 GLU B C 1
ATOM 5943 O O . GLU B 1 362 ? -23.647 110.212 64.132 1.00 29.07 359 GLU B O 1
ATOM 5949 N N . LYS B 1 363 ? -22.805 111.497 65.774 1.00 30.31 360 LYS B N 1
ATOM 5950 C CA . LYS B 1 363 ? -23.187 112.728 65.118 1.00 31.78 360 LYS B CA 1
ATOM 5951 C C . LYS B 1 363 ? -22.362 112.892 63.821 1.00 31.27 360 LYS B C 1
ATOM 5952 O O . LYS B 1 363 ? -22.903 113.258 62.779 1.00 30.56 360 LYS B O 1
ATOM 5958 N N . LYS B 1 364 ? -21.074 112.571 63.888 1.00 31.17 361 LYS B N 1
ATOM 5959 C CA . LYS B 1 364 ? -20.218 112.598 62.714 1.00 31.24 361 LYS B CA 1
ATOM 5960 C C . LYS B 1 364 ? -20.666 111.594 61.653 1.00 30.56 361 LYS B C 1
ATOM 5961 O O . LYS B 1 364 ? -20.660 111.903 60.469 1.00 30.18 361 LYS B O 1
ATOM 5967 N N . VAL B 1 365 ? -21.056 110.398 62.066 1.00 29.97 362 VAL B N 1
ATOM 5968 C CA . VAL B 1 365 ? -21.554 109.420 61.095 1.00 29.85 362 VAL B CA 1
ATOM 5969 C C . VAL B 1 365 ? -22.769 110.012 60.346 1.00 30.44 362 VAL B C 1
ATOM 5970 O O . VAL B 1 365 ? -22.852 109.958 59.118 1.00 30.23 362 VAL B O 1
ATOM 5974 N N . TYR B 1 366 ? -23.680 110.603 61.108 1.00 30.79 363 TYR B N 1
ATOM 5975 C CA . TYR B 1 366 ? -24.903 111.161 60.580 1.00 31.13 363 TYR B CA 1
ATOM 5976 C C . TYR B 1 366 ? -24.623 112.206 59.517 1.00 30.70 363 TYR B C 1
ATOM 5977 O O . TYR B 1 366 ? -25.191 112.190 58.434 1.00 29.61 363 TYR B O 1
ATOM 5986 N N . GLU B 1 367 ? -23.754 113.132 59.873 1.00 31.15 364 GLU B N 1
ATOM 5987 C CA . GLU B 1 367 ? -23.381 114.221 59.021 1.00 31.92 364 GLU B CA 1
ATOM 5988 C C . GLU B 1 367 ? -22.703 113.705 57.726 1.00 31.56 364 GLU B C 1
ATOM 5989 O O . GLU B 1 367 ? -23.034 114.181 56.626 1.00 30.86 364 GLU B O 1
ATOM 5995 N N . PHE B 1 368 ? -21.784 112.734 57.866 1.00 30.82 365 PHE B N 1
ATOM 5996 C CA . PHE B 1 368 ? -21.091 112.116 56.732 1.00 30.66 365 PHE B CA 1
ATOM 5997 C C . PHE B 1 368 ? -22.063 111.418 55.792 1.00 31.35 365 PHE B C 1
ATOM 5998 O O . PHE B 1 368 ? -21.886 111.493 54.578 1.00 31.16 365 PHE B O 1
ATOM 6006 N N . LEU B 1 369 ? -23.091 110.762 56.339 1.00 32.03 366 LEU B N 1
ATOM 6007 C CA . LEU B 1 369 ? -24.075 110.050 55.512 1.00 33.19 366 LEU B CA 1
ATOM 6008 C C . LEU B 1 369 ? -24.975 110.987 54.686 1.00 34.99 366 LEU B C 1
ATOM 6009 O O . LEU B 1 369 ? -25.576 110.566 53.694 1.00 34.15 366 LEU B O 1
ATOM 6014 N N . ASN B 1 370 ? -25.057 112.248 55.117 1.00 37.00 367 ASN B N 1
ATOM 6015 C CA . ASN B 1 370 ? -25.854 113.274 54.470 1.00 38.33 367 ASN B CA 1
ATOM 6016 C C . ASN B 1 370 ? -25.063 114.153 53.529 1.00 40.09 367 ASN B C 1
ATOM 6017 O O . ASN B 1 370 ? -25.629 114.729 52.596 1.00 40.94 367 ASN B O 1
ATOM 6022 N N . ARG B 1 371 ? -23.764 114.273 53.768 1.00 41.51 368 ARG B N 1
ATOM 6023 C CA . ARG B 1 371 ? -22.888 114.980 52.860 1.00 42.63 368 ARG B CA 1
ATOM 6024 C C . ARG B 1 371 ? -22.891 114.315 51.459 1.00 43.77 368 ARG B C 1
ATOM 6025 O O . ARG B 1 371 ? -22.679 113.098 51.330 1.00 43.45 368 ARG B O 1
ATOM 6033 N N . LYS B 1 372 ? -23.119 115.144 50.431 1.00 45.19 369 LYS B N 1
ATOM 6034 C CA . LYS B 1 372 ? -23.187 114.724 49.020 1.00 46.42 369 LYS B CA 1
ATOM 6035 C C . LYS B 1 372 ? -21.849 114.254 48.489 1.00 46.82 369 LYS B C 1
ATOM 6036 O O . LYS B 1 372 ? -20.788 114.683 48.950 1.00 46.91 369 LYS B O 1
ATOM 6042 N N . VAL B 1 373 ? -21.913 113.392 47.489 1.00 47.55 370 VAL B N 1
ATOM 6043 C CA . VAL B 1 373 ? -20.715 112.854 46.869 1.00 49.05 370 VAL B CA 1
ATOM 6044 C C . VAL B 1 373 ? -20.583 113.348 45.416 1.00 50.33 370 VAL B C 1
ATOM 6045 O O . VAL B 1 373 ? -21.569 113.387 44.686 1.00 50.64 370 VAL B O 1
ATOM 6049 N N . SER B 1 374 ? -19.372 113.731 45.003 1.00 51.75 371 SER B N 1
ATOM 6050 C CA . SER B 1 374 ? -19.121 114.088 43.592 1.00 52.84 371 SER B CA 1
ATOM 6051 C C . SER B 1 374 ? -19.362 112.903 42.642 1.00 53.39 371 SER B C 1
ATOM 6052 O O . SER B 1 374 ? -18.713 111.845 42.771 1.00 53.63 371 SER B O 1
ATOM 6055 N N . SER B 1 375 ? -20.302 113.111 41.709 1.00 53.81 372 SER B N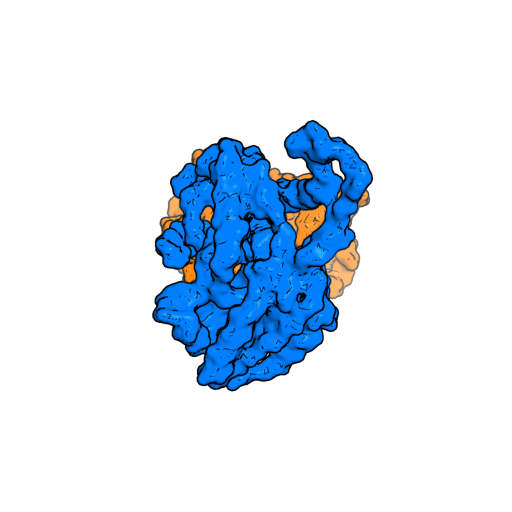 1
ATOM 6056 C CA . SER B 1 375 ? -20.740 112.122 40.700 1.00 53.98 372 SER B CA 1
ATOM 6057 C C . SER B 1 375 ? -19.705 111.041 40.346 1.00 53.73 372 SER B C 1
ATOM 6058 O O . SER B 1 375 ? -18.597 111.358 39.895 1.00 53.15 372 SER B O 1
#

Radius of gyration: 31.53 Å; Cα contacts (8 Å, |Δi|>4): 1467; chains: 2; bounding box: 64×66×119 Å

Secondary structure (DSSP, 8-state):
-----B---EEEEE-TTS-EEEE--EEEES---TT---EEEEE--TT--S--SS-SSTT-SS--TTTTTEETTSSEETTT-EEEEEPPTT-S-TTSTT----STTSBPTTTSSB---PPP--HHHHH--HHHHH------SB--BGGG--HHHHHHH--------BS--SB--HHHIIIIIIHHHHHHHHSGGGGGG--TTS---HHHHHH----S-HHHHHHHS---SS--GGGT-TTPPPHHHHHHHHHHHHTTTT--TTT--HHHHHHH-BTTTTSS-HHHHHHT--S-B---BTT-SSS-THHHH--HHHHHTT--B----B--TT---TTT-GGGTHHHHHHHHHSPPS--/-----B---EEEEE-TTS-EEEE--EEEES---TTS--EEEE---TT--S--SS-SSTT-SS--TTTTTEETTSSEETTT-EEEEEPPTT-S-TTSTT----STTSEETTTTEE---PPP--HHHHH--HHHHH------SB--BGGG--HHHHHHH--------BS--SB--HHHIIIIIIHHHHHHHHSGGGGGG--TTS---HHHHHH----S-HHHHHHHS---SS--GGGT-TT---HHHHHHHHHHHHTTTT--TTT--HHHHHHH-BTTTTSS-HHHHHHT--S-B---BTT-SSS-THHHH--HHHHHTT--B----B--TT---TTT-GGGTHHHHHHHHHS----

B-factor: mean 28.71, std 7.95, range [4.27, 65.1]

Foldseek 3Di:
DAKDKDKDWDQWDAAPVGDIHIKMIKIKFADQDPQSAFEEEFEEDLQFFNQQFDHNDPPDPDGHLQHQQDYPPHLSHRPGHIYMGGGAALRFLVLPPSHGHHYQQDQGPVPRHGCLVDDQHALLSVLVVVVVCVVPHDEHLAYYEASRLVRLSCLLPVQVGAEEYHAYFQAFDPCLLVPQLVQLLVLQVVFVCCVSSPNPPDATNSNLVSQLPLQFFPVCLCVPLPFDPPDCQVVPDVPDDGSSVVVSSVVSVVSCPSGHSSSSSSSSNSSGRHLCVVHPDPLVSLLRGQHQYEEHECRRSRRHCVNLVCLVSQVVSVHHYDYDYHYDRSHSCRRVVCVRCSVVSSVRSPDGRDGD/DAKDKDKDWDQWDAAPVGDIAIKMIKIKFADQDPQRAQEEEFEEDLQFFNQQFDHNDPPDPDGHLPNQQEYPPHLSHSPRHMYMGGGFELRFLQQPPRHGTHYQQDQGPVPRHGPLVTDLHALLSRLVVVVVCVCPHDEHLAYYEASRLVRLSCQLPVQSGAEEYEAYFQAFDPCLLCVQLVQLLVLQVVFVCCVSSPNPPPGGNSNLVSQLPLQFFPVVLCPVLHFDPPDDQVVPDVPDDGSSVVVSSVVSVVSCPSGHSSSSSSSSNSSGRHLCVVHDDPLVSLLSGQYAYEEHECRRSRRHCPNVVCLVSNVVSVHHYDYDYHYDRSHSCSRPVCVRCSVVSSVRSPDDGDD